Protein AF-0000000076227147 (afdb_homodimer)

InterPro domains:
  IPR003280 Two pore domain potassium channel [PR01333] (109-137)
  IPR003280 Two pore domain potassium channel [PR01333] (241-250)
  IPR003280 Two pore domain potassium channel [PTHR11003] (20-312)
  IPR013099 Potassium channel domain [PF07885] (95-152)
  IPR013099 Potassium channel domain [PF07885] (210-293)

Nearest PDB structures (foldseek):
  4xdj-assembly2_D  TM=6.456E-01  e=3.978E-08  Homo sapiens
  4xdl-assembly1_B  TM=6.310E-01  e=6.021E-08  Homo sapiens
  8t4i-assembly1_B  TM=2.147E-01  e=6.007E+00  Homo sapiens
  4xdj-assembly2_D  TM=6.655E-01  e=1.701E-08  Homo sapiens
  4xdj-assembly1_A  TM=6.614E-01  e=1.624E-08  Homo sapiens

pLDDT: mean 71.0, std 18.57, range [31.2, 97.81]

Sequence (682 aa):
MKKKEKCCNAFDFCRIPIIISIYVIFLVIGAIIITRIEAEGDKRLRNQKRQQLLNVYKKYNISLNDQRIREFLRAAYGALEVDAMKLNKMTQELESRWDFTSSLFFTATLVTTIGYGDRYPMTGGGRSFCIIYALIGIPFTGYLVTILCTLFANLIKRTESAIKKIRKIKRIENKNSFKRVDEEDEIKTRTEVYQMVRAIQVGIATSIFLIFIWLLPSLIIMISNDWNFETAIYFCFITISTIGLGDVTPSMTIDPLQLEDEKNKLGSSVKQISIICYIIISLTSITVIISLATSIWKTKKLKKKWRKEAKSFREIQGHENDAFSNVTQVTVVENARSVDGMKKKEKCCNAFDFCRIPIIISIYVIFLVIGAIIITRIEAEGDKRLRNQKRQQLLNVYKKYNISLNDQRIREFLRAAYGALEVDAMKLNKMTQELESRWDFTSSLFFTATLVTTIGYGDRYPMTGGGRSFCIIYALIGIPFTGYLVTILCTLFANLIKRTESAIKKIRKIKRIENKNSFKRVDEEDEIKTRTEVYQMVRAIQVGIATSIFLIFIWLLPSLIIMISNDWNFETAIYFCFITISTIGLGDVTPSMTIDPLQLEDEKNKLGSSVKQISIICYIIISLTSITVIISLATSIWKTKKLKKKWRKEAKSFREIQGHENDAFSNVTQVTVVENARSVDG

Secondary structure (DSSP, 8-state):
--HHHHHHHHHHHHHHHHHHHHHHHHHHHHHHHHHHHHHHHHHHHHHHHHHHHHHHHHHTT--TT-HHHHHHHHHHHHHTT--HHHHHHHHS-S--S--HHHHHHHHHHHHTT----SS---SHHHHHHHHHHHHHHHHHHHHHHHHHHHHHHHHHHHHHHHHHHHHHHHHHHHTTS-----HHHHHHHHHHHHHHHHHHHHHHHHHHIIIIIIIHHHHHHHHHHT--HHHHHHHHHHHHTT----SS-GGGGS-TTS---HHHHHHHHHHHHHHHHHHHHHHHHHHHHHHHHHHHHHHHHHHHHHHHHHHHHHHHHHHHHHHHHHHHHHHHHHHHHHHH-/--HHHHHHHHHHHHHHHHHHHHHHHHHHHHHHHHHHHHHHHHHHHHHHHHHHHHHHHHHTT--TT-HHHHHHHHHHHHHTT--HHHHHHHHS-S--S--HHHHHHHHHHHHTT----SS---SHHHHHHHHHHHHHHHHHHHHHHHHHHHHHHHHHHHHHHHHHHHHHHHHHHHTTS-----HHHHHHHHHHHHHHHHHHHHHHHHHHIIIIIIIHHHHHHHHHHT--HHHHHHHHHHHHTT----SS-GGGGS-TTS---HHHHHHHHHHHHHHHHHHHHHHHHHHHHHHHHHHHHHHHHHHHHHHHHHHHHHHHHHHHHHHHHHHHHHHHHHHHHHHH-

Foldseek 3Di:
DPPVVVVVVVVLVVCLVVLVVVLLVLLLVQLVVLLVVCVVVLVVVLVVVVVVVVVVCVVVVPPPPDPVVVVVVLVVCVVVPVPVLVVLCVPPDSPRCRDSLNSSLVLLLLLLLQCLVSDDGDDPVSVVSSVVSNVPSVVSLVVSLVSVLVVVVVVLVVLLVVLVVVVVVVVVVVPVPPDPCPPVNVVVVVLVSVLVSLVVSLVVLVVCCCVVLQQVQLVVLCVLLVHDSVVSSVVSVCLLVSVNNNSDDLLRSPPSPPPCDPVNVVSSSVVSVVVSVSSSVSNSSVVSSVVSVVVSVVSVVVVVVVVVVVVVVVVVVVVVVVVVVVVVVVVVVVVVVVVVD/DPPVVVVVVVVLVVCLVVLVVVLLVLLLVQLVVLLVVCVVVLVVVLVVVVVVVVVVCVVVVPPPPDPVVVVVCLVVCVVVPVPVLVVLCVPPDSPRCRDSLNSSLVLLLLLLLFCLPSDDGDDPVSVVSSVVSNVPSVVSLVVSLVSVLVVVVVVLVVVLVVQVVVVVVVVVVVPVPPDPCPPVNVVVVVLVSVLVSLVVSLVVLVVCCCVVLQQVQLVVLCVLLVHDSVVSSVVSVCLLVSVNNNSDDLLRSPPSPPPCDPVNVVSSSVVSVVVSVSSSVSNSSVVSSVVSVVVSVVSVVVVVVVVVVVVVVVVVVVVVVVVVVVVVVVVVVVVVVVVVD

Organism: NCBI:txid252671

Solvent-accessible surface area (backbone atoms only — not comparable to full-atom values): 35329 Å² total; per-residue (Å²): 125,72,64,68,64,49,51,64,54,50,57,53,55,63,47,45,62,53,52,52,51,52,49,51,49,52,36,49,51,48,13,54,51,51,29,60,59,39,45,59,50,48,51,49,50,41,49,49,23,49,49,41,37,50,46,47,26,56,73,65,66,44,65,79,87,39,67,59,53,58,49,43,50,48,43,38,38,53,19,54,59,45,51,56,53,62,44,28,58,50,66,38,67,77,57,76,85,54,41,67,64,54,24,35,48,46,40,51,29,47,27,64,20,26,9,38,43,84,72,72,66,88,39,72,67,33,42,52,47,51,52,56,50,34,67,52,34,32,58,48,45,52,50,50,36,55,56,54,32,53,64,50,47,56,58,50,52,53,50,49,54,52,52,49,50,54,47,50,51,49,42,58,67,59,48,76,64,82,74,84,73,50,70,67,58,50,52,52,47,50,50,50,49,50,45,49,52,46,49,48,49,40,49,51,50,49,50,48,41,47,44,66,59,42,47,48,51,18,53,51,47,14,66,75,61,72,46,54,66,68,56,20,46,44,42,43,49,33,53,60,64,22,18,16,37,38,82,72,47,84,82,47,66,56,52,61,80,52,74,68,47,73,70,49,48,54,53,49,43,50,50,49,53,50,48,53,53,48,49,55,51,39,50,26,52,53,51,44,48,51,52,47,50,50,51,52,53,49,51,52,50,49,47,53,50,48,51,52,50,49,49,50,46,48,51,48,48,49,48,46,50,50,48,47,53,49,47,52,48,49,50,51,52,50,53,52,54,59,69,75,100,125,72,63,68,63,47,51,64,54,51,56,52,56,64,45,45,62,52,53,51,51,52,49,52,48,53,36,50,51,46,13,52,50,50,29,60,59,39,45,60,50,49,51,50,49,41,50,48,23,50,49,40,37,50,46,47,26,57,71,64,66,43,65,81,86,38,68,59,53,56,48,42,50,49,44,40,38,53,20,54,60,44,50,56,53,62,45,30,57,51,67,38,70,76,56,77,84,53,42,67,62,53,22,32,47,49,40,51,29,46,26,62,19,25,9,37,43,84,72,73,67,86,39,71,67,32,41,53,46,50,53,56,50,34,67,52,33,33,58,48,46,52,50,52,36,55,56,52,30,54,63,51,46,57,57,51,50,53,50,47,53,52,52,49,50,53,46,49,50,49,43,59,66,58,49,75,62,82,74,83,74,50,69,66,58,48,52,53,49,50,50,49,50,50,45,50,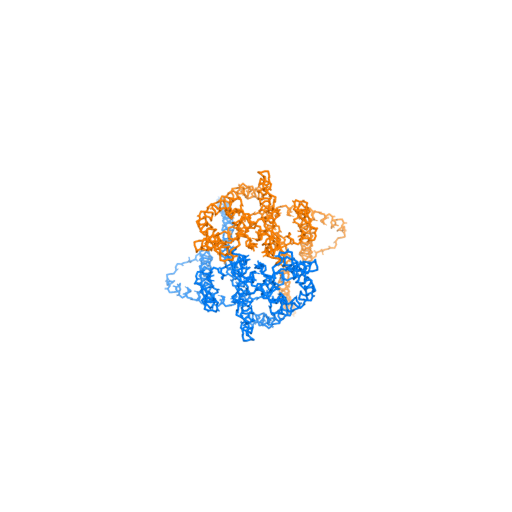52,46,50,49,48,42,51,50,52,49,49,48,41,48,45,64,60,41,48,48,49,18,53,52,48,13,65,75,61,70,45,52,66,68,56,20,45,43,43,44,49,34,53,60,64,22,18,16,38,37,84,74,48,83,81,47,64,56,52,60,80,51,72,69,47,74,69,50,48,54,51,49,44,50,50,47,52,50,50,53,53,49,50,55,52,37,49,27,51,53,52,41,49,52,54,46,50,50,50,51,52,50,52,52,50,49,47,52,50,46,52,50,50,47,49,51,46,48,51,49,48,49,50,46,49,50,48,46,52,48,46,50,50,47,50,50,52,50,52,55,53,58,69,72,99

Structure (mmCIF, N/CA/C/O backbone):
data_AF-0000000076227147-model_v1
#
loop_
_entity.id
_entity.type
_entity.pdbx_description
1 polymer 'Potassium channel domain-containing protein'
#
loop_
_atom_site.group_PDB
_atom_site.id
_atom_site.type_symbol
_atom_site.label_atom_id
_atom_site.label_alt_id
_atom_site.label_comp_id
_atom_site.label_asym_id
_atom_site.label_entity_id
_atom_site.label_seq_id
_atom_site.pdbx_PDB_ins_code
_atom_site.Cartn_x
_atom_site.Cartn_y
_atom_site.Cartn_z
_atom_site.occupancy
_atom_site.B_iso_or_equiv
_atom_site.auth_seq_id
_atom_site.auth_comp_id
_atom_site.auth_asym_id
_atom_site.auth_atom_id
_atom_site.pdbx_PDB_model_num
ATOM 1 N N . MET A 1 1 ? -20.422 30.859 24.484 1 31.2 1 MET A N 1
ATOM 2 C CA . MET A 1 1 ? -19.234 30.375 23.797 1 31.2 1 MET A CA 1
ATOM 3 C C . MET A 1 1 ? -19.281 28.859 23.625 1 31.2 1 MET A C 1
ATOM 5 O O . MET A 1 1 ? -18.469 28.297 22.891 1 31.2 1 MET A O 1
ATOM 9 N N . LYS A 1 2 ? -19.906 28.328 24.5 1 44.41 2 LYS A N 1
ATOM 10 C CA . LYS A 1 2 ? -20 26.875 24.531 1 44.41 2 LYS A CA 1
ATOM 11 C C . LYS A 1 2 ? -20.938 26.359 23.453 1 44.41 2 LYS A C 1
ATOM 13 O O . LYS A 1 2 ? -20.844 25.203 23.031 1 44.41 2 LYS A O 1
ATOM 18 N N . LYS A 1 3 ? -21.828 27.047 23.031 1 44.31 3 LYS A N 1
ATOM 19 C CA . LYS A 1 3 ? -22.891 26.531 22.188 1 44.31 3 LYS A CA 1
ATOM 20 C C . LYS A 1 3 ? -22.406 26.344 20.75 1 44.31 3 LYS A C 1
ATOM 22 O O . LYS A 1 3 ? -22.828 25.422 20.047 1 44.31 3 LYS A O 1
ATOM 27 N N . LYS A 1 4 ? -21.656 27.219 20.219 1 44.84 4 LYS A N 1
ATOM 28 C CA . LYS A 1 4 ? -21.266 27.219 18.812 1 44.84 4 LYS A CA 1
ATOM 29 C C . LYS A 1 4 ? -20.25 26.109 18.531 1 44.84 4 LYS A C 1
ATOM 31 O O . LYS A 1 4 ? -20.172 25.609 17.406 1 44.84 4 LYS A O 1
ATOM 36 N N . GLU A 1 5 ? -19.531 25.641 19.422 1 44.47 5 GLU A N 1
ATOM 37 C CA . GLU A 1 5 ? -18.641 24.5 19.203 1 44.47 5 GLU A CA 1
ATOM 38 C C . GLU A 1 5 ? -19.422 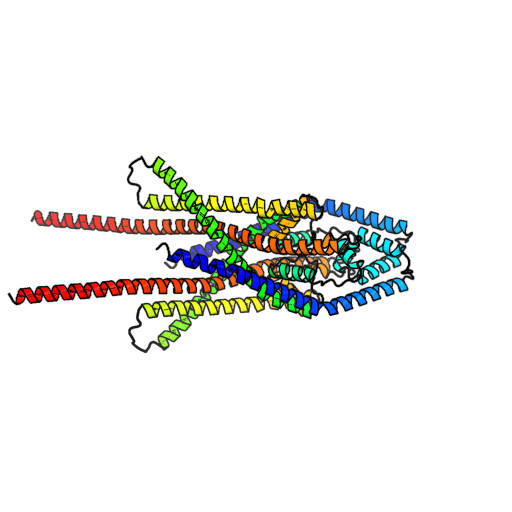23.203 19.062 1 44.47 5 GLU A C 1
ATOM 40 O O . GLU A 1 5 ? -18.953 22.25 18.438 1 44.47 5 GLU A O 1
ATOM 45 N N . LYS A 1 6 ? -20.578 23.25 19.656 1 47.41 6 LYS A N 1
ATOM 46 C CA . LYS A 1 6 ? -21.453 22.078 19.594 1 47.41 6 LYS A CA 1
ATOM 47 C C . LYS A 1 6 ? -21.953 21.844 18.172 1 47.41 6 LYS A C 1
ATOM 49 O O . LYS A 1 6 ? -22.109 20.688 17.75 1 47.41 6 LYS A O 1
ATOM 54 N N . CYS A 1 7 ? -22.359 22.797 17.5 1 43.88 7 CYS A N 1
ATOM 55 C CA . CYS A 1 7 ? -23.016 22.719 16.203 1 43.88 7 CYS A CA 1
ATOM 56 C C . CYS A 1 7 ? -22.078 22.141 15.148 1 43.88 7 CYS A C 1
ATOM 58 O O . CYS A 1 7 ? -22.5 21.406 14.266 1 43.88 7 CYS A O 1
ATOM 60 N N . CYS A 1 8 ? -20.891 22.641 15.062 1 45.41 8 CYS A N 1
ATOM 61 C CA . CYS A 1 8 ? -19.953 22.125 14.07 1 45.41 8 CYS A CA 1
ATOM 62 C C . CYS A 1 8 ? -19.719 20.625 14.266 1 45.41 8 CYS A C 1
ATOM 64 O O . CYS A 1 8 ? -19.484 19.906 13.297 1 45.41 8 CYS A O 1
ATOM 66 N N . ASN A 1 9 ? -19.859 20.125 15.547 1 50.28 9 ASN A N 1
ATOM 67 C CA . ASN A 1 9 ? -19.656 18.719 15.867 1 50.28 9 ASN A CA 1
ATOM 68 C C . ASN A 1 9 ? -20.797 17.844 15.367 1 50.28 9 ASN A C 1
ATOM 70 O O . ASN A 1 9 ? -20.562 16.75 14.859 1 50.28 9 ASN A O 1
ATOM 74 N N . ALA A 1 10 ? -22 18.469 15.625 1 49.53 10 ALA A N 1
ATOM 75 C CA . ALA A 1 10 ? -23.188 17.719 15.266 1 49.53 10 ALA A CA 1
ATOM 76 C C . ALA A 1 10 ? -23.312 17.562 13.75 1 49.53 10 ALA A C 1
ATOM 78 O O . ALA A 1 10 ? -23.719 16.516 13.25 1 49.53 10 ALA A O 1
ATOM 79 N N . PHE A 1 11 ? -23.156 18.641 13.055 1 50.84 11 PHE A N 1
ATOM 80 C CA . PHE A 1 11 ? -23.281 18.656 11.602 1 50.84 11 PHE A CA 1
ATOM 81 C C . PHE A 1 11 ? -22.297 17.703 10.953 1 50.84 11 PHE A C 1
ATOM 83 O O . PHE A 1 11 ? -22.609 17.047 9.969 1 50.84 11 PHE A O 1
ATOM 90 N N . ASP A 1 12 ? -21.188 17.562 11.578 1 59.88 12 ASP A N 1
ATOM 91 C CA . ASP A 1 12 ? -20.172 16.688 11.016 1 59.88 12 ASP A CA 1
ATOM 92 C C . ASP A 1 12 ? -20.531 15.211 11.227 1 59.88 12 ASP A C 1
ATOM 94 O O . ASP A 1 12 ? -20.312 14.383 10.344 1 59.88 12 ASP A O 1
ATOM 98 N N . PHE A 1 13 ? -21.438 15.094 12.258 1 65.62 13 PHE A N 1
ATOM 99 C CA . PHE A 1 13 ? -21.812 13.719 12.562 1 65.62 13 PHE A CA 1
ATOM 100 C C . PHE A 1 13 ? -22.906 13.234 11.617 1 65.62 13 PHE A C 1
ATOM 102 O O . PHE A 1 13 ? -22.984 12.039 11.312 1 65.62 13 PHE A O 1
ATOM 109 N N . CYS A 1 14 ? -23.734 14.195 11.18 1 68.94 14 CYS A N 1
ATOM 110 C CA . CYS A 1 14 ? -24.797 13.805 10.258 1 68.94 14 CYS A CA 1
ATOM 111 C C . CYS A 1 14 ? -24.25 13.586 8.852 1 68.94 14 CYS A C 1
ATOM 113 O O . CYS A 1 14 ? -24.828 12.836 8.062 1 68.94 14 CYS A O 1
ATOM 115 N N . ARG A 1 15 ? -23.203 14.133 8.602 1 81.69 15 ARG A N 1
ATOM 116 C CA . ARG A 1 15 ? -22.625 14.039 7.262 1 81.69 15 ARG A CA 1
ATOM 117 C C . ARG A 1 15 ? -21.812 12.75 7.105 1 81.69 15 ARG A C 1
ATOM 119 O O . ARG A 1 15 ? -21.625 12.266 5.988 1 81.69 15 ARG A O 1
ATOM 126 N N . ILE A 1 16 ? -21.531 12.117 8.219 1 85.94 16 ILE A N 1
ATOM 127 C CA . ILE A 1 16 ? -20.625 10.977 8.18 1 85.94 16 ILE A CA 1
ATOM 128 C C . ILE A 1 16 ? -21.328 9.773 7.559 1 85.94 16 ILE A C 1
ATOM 130 O O . ILE A 1 16 ? -20.812 9.156 6.629 1 85.94 16 ILE A O 1
ATOM 134 N N . PRO A 1 17 ? -22.594 9.555 7.973 1 88 17 PRO A N 1
ATOM 135 C CA . PRO A 1 17 ? -23.266 8.414 7.344 1 88 17 PRO A CA 1
ATOM 136 C C . PRO A 1 17 ? -23.516 8.625 5.855 1 88 17 PRO A C 1
ATOM 138 O O . PRO A 1 17 ? -23.516 7.664 5.082 1 88 17 PRO A O 1
ATOM 141 N N . ILE A 1 18 ? -23.672 9.82 5.492 1 91.44 18 ILE A N 1
ATOM 142 C CA . ILE A 1 18 ? -23.906 10.133 4.086 1 91.44 18 ILE A CA 1
ATOM 143 C C . ILE A 1 18 ? -22.641 9.859 3.279 1 91.44 18 ILE A C 1
ATOM 145 O O . ILE A 1 18 ? -22.688 9.242 2.215 1 91.44 18 ILE A O 1
ATOM 149 N N . ILE A 1 19 ? -21.547 10.273 3.779 1 92.19 19 ILE A N 1
ATOM 150 C CA . ILE A 1 19 ? -20.281 10.086 3.078 1 92.19 19 ILE A CA 1
ATOM 151 C C . ILE A 1 19 ? -19.938 8.602 3.01 1 92.19 19 ILE A C 1
ATOM 153 O O . ILE A 1 19 ? -19.438 8.117 1.994 1 92.19 19 ILE A O 1
ATOM 157 N N . ILE A 1 20 ? -20.25 7.934 4.07 1 92.69 20 ILE A N 1
ATOM 158 C CA . ILE A 1 20 ? -20.016 6.492 4.098 1 92.69 20 ILE A CA 1
ATOM 159 C C . ILE A 1 20 ? -20.891 5.809 3.051 1 92.69 20 ILE A C 1
ATOM 161 O O . ILE A 1 20 ? -20.422 4.922 2.33 1 92.69 20 ILE A O 1
ATOM 165 N N . SER A 1 21 ? -22.172 6.277 2.936 1 94.19 21 SER A N 1
ATOM 166 C CA . SER A 1 21 ? -23.078 5.703 1.956 1 94.19 21 SER A CA 1
ATOM 167 C C . SER A 1 21 ? -22.609 5.973 0.532 1 94.19 21 SER A C 1
ATOM 169 O O . SER A 1 21 ? -22.672 5.09 -0.327 1 94.19 21 SER A O 1
ATOM 171 N N . ILE A 1 22 ? -22.125 7.141 0.272 1 96 22 ILE A N 1
ATOM 172 C CA . ILE A 1 22 ? -21.609 7.496 -1.046 1 96 22 ILE A CA 1
ATOM 173 C C . ILE A 1 22 ? -20.375 6.656 -1.364 1 96 22 ILE A C 1
ATOM 175 O O . ILE A 1 22 ? -20.188 6.227 -2.506 1 96 22 ILE A O 1
ATOM 179 N N . TYR A 1 23 ? -19.625 6.43 -0.373 1 95.94 23 TYR A N 1
ATOM 180 C CA . TYR A 1 23 ? -18.422 5.625 -0.543 1 95.94 23 TYR A CA 1
ATOM 181 C C . TYR A 1 23 ? -18.766 4.18 -0.883 1 95.94 23 TYR A C 1
ATOM 183 O O . TYR A 1 23 ? -18.156 3.574 -1.762 1 95.94 23 TYR A O 1
ATOM 191 N N . VAL A 1 24 ? -19.781 3.658 -0.18 1 95.69 24 VAL A N 1
ATOM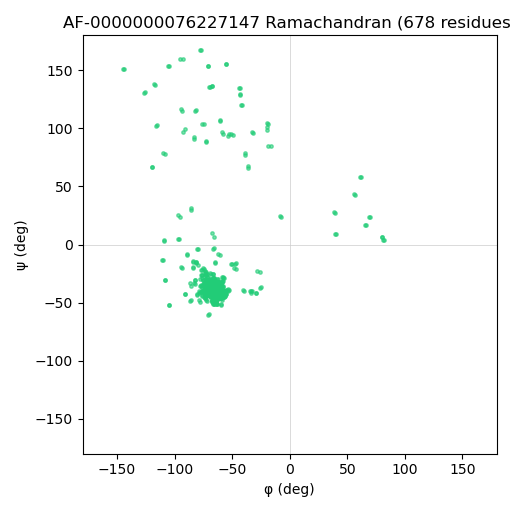 192 C CA . VAL A 1 24 ? -20.219 2.293 -0.436 1 95.69 24 VAL A CA 1
ATOM 193 C C . VAL A 1 24 ? -20.781 2.188 -1.85 1 95.69 24 VAL A C 1
ATOM 195 O O . VAL A 1 24 ? -20.5 1.226 -2.568 1 95.69 24 VAL A O 1
ATOM 198 N N . ILE A 1 25 ? -21.469 3.18 -2.277 1 97 25 ILE A N 1
ATOM 199 C CA . ILE A 1 25 ? -22.031 3.211 -3.629 1 97 25 ILE A CA 1
ATOM 200 C C . ILE A 1 25 ? -20.891 3.268 -4.648 1 97 25 ILE A C 1
ATOM 202 O O . ILE A 1 25 ? -20.938 2.594 -5.68 1 97 25 ILE A O 1
ATOM 206 N N . PHE A 1 26 ? -19.938 4.062 -4.344 1 97.81 26 PHE A N 1
ATOM 207 C CA . PHE A 1 26 ? -18.766 4.172 -5.207 1 97.81 26 PHE A CA 1
ATOM 208 C C . PHE A 1 26 ? -18.094 2.814 -5.375 1 97.81 26 PHE A C 1
ATOM 210 O O . PHE A 1 26 ? -17.719 2.434 -6.488 1 97.81 26 PHE A O 1
ATOM 217 N N . LEU A 1 27 ? -17.938 2.062 -4.293 1 97.44 27 LEU A N 1
ATOM 218 C CA . LEU A 1 27 ? -17.328 0.743 -4.344 1 97.44 27 LEU A CA 1
ATOM 219 C C . LEU A 1 27 ? -18.172 -0.23 -5.152 1 97.44 27 LEU A C 1
ATOM 221 O O . LEU A 1 27 ? -17.656 -1.027 -5.93 1 97.44 27 LEU A O 1
ATOM 225 N N . VAL A 1 28 ? -19.516 -0.146 -4.969 1 96.69 28 VAL A N 1
ATOM 226 C CA . VAL A 1 28 ? -20.438 -1.042 -5.66 1 96.69 28 VAL A CA 1
ATOM 227 C C . VAL A 1 28 ? -20.406 -0.764 -7.16 1 96.69 28 VAL A C 1
ATOM 229 O O . VAL A 1 28 ? -20.375 -1.694 -7.969 1 96.69 28 VAL A O 1
ATOM 232 N N . ILE A 1 29 ? -20.344 0.493 -7.523 1 97.44 29 ILE A N 1
ATOM 233 C CA . ILE A 1 29 ? -20.281 0.862 -8.93 1 97.44 29 ILE A CA 1
ATOM 234 C C . ILE A 1 29 ? -19 0.303 -9.547 1 97.44 29 ILE A C 1
ATOM 236 O O . ILE A 1 29 ? -19.016 -0.236 -10.656 1 97.44 29 ILE A O 1
ATOM 240 N N . GLY A 1 30 ? -17.891 0.462 -8.859 1 97.38 30 GLY A N 1
ATOM 241 C CA . GLY A 1 30 ? -16.641 -0.097 -9.344 1 97.38 30 GLY A CA 1
ATOM 242 C C . GLY A 1 30 ? -16.703 -1.603 -9.531 1 97.38 30 GLY A C 1
ATOM 243 O O . GLY A 1 30 ? -16.172 -2.131 -10.516 1 97.38 30 GLY A O 1
ATOM 244 N N . ALA A 1 31 ? -17.328 -2.24 -8.547 1 95.81 31 ALA A N 1
ATOM 245 C CA . ALA A 1 31 ? -17.453 -3.695 -8.602 1 95.81 31 ALA A CA 1
ATOM 246 C C . ALA A 1 31 ? -18.266 -4.133 -9.812 1 95.81 31 ALA A C 1
ATOM 248 O O . ALA A 1 31 ? -17.891 -5.086 -10.508 1 95.81 31 ALA A O 1
ATOM 249 N N . ILE A 1 32 ? -19.328 -3.426 -10.117 1 95.44 32 ILE A N 1
ATOM 250 C CA . ILE A 1 32 ? -20.203 -3.754 -11.242 1 95.44 32 ILE A CA 1
ATOM 251 C C . ILE A 1 32 ? -19.453 -3.51 -12.555 1 95.44 32 ILE A C 1
ATOM 253 O O . ILE A 1 32 ? -19.516 -4.34 -13.469 1 95.44 32 ILE A O 1
ATOM 257 N N . ILE A 1 33 ? -18.766 -2.445 -12.641 1 95.62 33 ILE A N 1
ATOM 258 C CA . ILE A 1 33 ? -18.078 -2.074 -13.867 1 95.62 33 ILE A CA 1
ATOM 259 C C . ILE A 1 33 ? -16.969 -3.088 -14.172 1 95.62 33 ILE A C 1
ATOM 261 O O . ILE A 1 33 ? -16.859 -3.572 -15.297 1 95.62 33 ILE A O 1
ATOM 265 N N . ILE A 1 34 ? -16.156 -3.461 -13.156 1 94.19 34 ILE A N 1
ATOM 266 C CA . ILE A 1 34 ? -15.039 -4.355 -13.406 1 94.19 34 ILE A CA 1
ATOM 267 C C . ILE A 1 34 ? -15.555 -5.754 -13.742 1 94.19 34 ILE A C 1
ATOM 269 O O . ILE A 1 34 ? -14.953 -6.465 -14.555 1 94.19 34 ILE A O 1
ATOM 273 N N . THR A 1 35 ? -16.641 -6.113 -13.086 1 91.38 35 THR A N 1
ATOM 274 C CA . THR A 1 35 ? -17.234 -7.406 -13.398 1 91.38 35 THR A CA 1
ATOM 275 C C . THR A 1 35 ? -17.672 -7.457 -14.859 1 91.38 35 THR A C 1
ATOM 277 O O . THR A 1 35 ? -17.453 -8.461 -15.547 1 91.38 35 THR A O 1
ATOM 280 N N . ARG A 1 36 ? -18.219 -6.406 -15.359 1 90.44 36 ARG A N 1
ATOM 281 C CA . ARG A 1 36 ? -18.703 -6.363 -16.734 1 90.44 36 ARG A CA 1
ATOM 282 C C . ARG A 1 36 ? -17.547 -6.305 -17.719 1 90.44 36 ARG A C 1
ATOM 284 O O . ARG A 1 36 ? -17.578 -6.98 -18.75 1 90.44 36 ARG A O 1
ATOM 291 N N . ILE A 1 37 ? -16.562 -5.559 -17.469 1 90.88 37 ILE A N 1
ATOM 292 C CA . ILE A 1 37 ? -15.43 -5.383 -18.375 1 90.88 37 ILE A CA 1
ATOM 293 C C . ILE A 1 37 ? -14.641 -6.688 -18.484 1 90.88 37 ILE A C 1
ATOM 295 O O . ILE A 1 37 ? -14.203 -7.07 -19.562 1 90.88 37 ILE A O 1
ATOM 299 N N . GLU A 1 38 ? -14.43 -7.348 -17.297 1 88.62 38 GLU A N 1
ATOM 300 C CA . GLU A 1 38 ? -13.57 -8.531 -17.266 1 88.62 38 GLU A CA 1
ATOM 301 C C . GLU A 1 38 ? -14.375 -9.797 -17.531 1 88.62 38 GLU A C 1
ATOM 303 O O . GLU A 1 38 ? -13.805 -10.883 -17.672 1 88.62 38 GLU A O 1
ATOM 308 N N . ALA A 1 39 ? -15.633 -9.719 -17.562 1 81.56 39 ALA A N 1
ATOM 309 C CA . ALA A 1 39 ? -16.484 -10.898 -17.766 1 81.56 39 ALA A CA 1
ATOM 310 C C . ALA A 1 39 ? -16.156 -11.586 -19.078 1 81.56 39 ALA A C 1
ATOM 312 O O . ALA A 1 39 ? -15.969 -12.805 -19.125 1 81.56 39 ALA A O 1
ATOM 313 N N . GLU A 1 40 ? -16.078 -10.727 -20.078 1 77.56 40 GLU A N 1
ATOM 314 C CA . GLU A 1 40 ? -15.82 -11.312 -21.391 1 77.56 40 GLU A CA 1
ATOM 315 C C . GLU A 1 40 ? -14.391 -11.828 -21.5 1 77.56 40 GLU A C 1
ATOM 317 O O . GLU A 1 40 ? -14.141 -12.891 -22.078 1 77.56 40 GLU A O 1
ATOM 322 N N . GLY A 1 41 ? -13.445 -11.031 -21 1 72.88 41 GLY A N 1
ATOM 323 C CA . GLY A 1 41 ? -12.062 -11.461 -21 1 72.88 41 GLY A CA 1
ATOM 324 C C . GLY A 1 41 ? -11.836 -12.75 -20.219 1 72.88 41 GLY A C 1
ATOM 325 O O . GLY A 1 41 ? -11.102 -13.633 -20.672 1 72.88 41 GLY A O 1
ATOM 326 N N . ASP A 1 42 ? -12.523 -12.773 -19.172 1 74.38 42 ASP A N 1
ATOM 327 C CA . ASP A 1 42 ? -12.414 -13.945 -18.312 1 74.38 42 ASP A CA 1
ATOM 328 C C . ASP A 1 42 ? -12.977 -15.188 -19 1 74.38 42 ASP A C 1
ATOM 330 O O . ASP A 1 42 ? -12.398 -16.266 -18.922 1 74.38 42 ASP A O 1
ATOM 334 N N . LYS A 1 43 ? -14.078 -15.016 -19.625 1 73 43 LYS A N 1
ATOM 335 C CA . LYS A 1 43 ? -14.695 -16.125 -20.359 1 73 43 LYS A CA 1
ATOM 336 C C . LYS A 1 43 ? -13.789 -16.625 -21.484 1 73 43 LYS A C 1
ATOM 338 O O . LYS A 1 43 ? -13.617 -17.828 -21.672 1 73 43 LYS A O 1
ATOM 343 N N . ARG A 1 44 ? -13.234 -15.68 -22.188 1 73.19 44 ARG A N 1
ATOM 344 C CA . ARG A 1 44 ? -12.344 -16.031 -23.297 1 73.19 44 ARG A CA 1
ATOM 345 C C . ARG A 1 44 ? -11.109 -16.781 -22.781 1 73.19 44 ARG A C 1
ATOM 347 O O . ARG A 1 44 ? -10.703 -17.781 -23.375 1 73.19 44 ARG A O 1
ATOM 354 N N . LEU A 1 45 ? -10.594 -16.188 -21.766 1 66.94 45 LEU A N 1
ATOM 355 C CA . LEU A 1 45 ? -9.406 -16.812 -21.203 1 66.94 45 LEU A CA 1
ATOM 356 C C . LEU A 1 45 ? -9.719 -18.219 -20.719 1 66.94 45 LEU A C 1
ATOM 358 O O . LEU A 1 45 ? -8.914 -19.141 -20.922 1 66.94 45 LEU A O 1
ATOM 362 N N . ARG A 1 46 ? -10.836 -18.328 -20.141 1 65 46 ARG A N 1
ATOM 363 C CA . ARG A 1 46 ? -11.234 -19.641 -19.641 1 65 46 ARG A CA 1
ATOM 364 C C . ARG A 1 46 ? -11.406 -20.641 -20.797 1 65 46 ARG A C 1
ATOM 366 O O . ARG A 1 46 ? -10.977 -21.781 -20.703 1 65 46 ARG A O 1
ATOM 373 N N . ASN A 1 47 ? -12.008 -20.141 -21.781 1 68.69 47 ASN A N 1
ATOM 374 C CA . ASN A 1 47 ? -12.219 -21 -22.953 1 68.69 47 ASN A CA 1
ATOM 375 C C . ASN A 1 47 ? -10.898 -21.375 -23.625 1 68.69 47 ASN A C 1
ATOM 377 O O . ASN A 1 47 ? -10.711 -22.516 -24.047 1 68.69 47 ASN A O 1
ATOM 381 N N . GLN A 1 48 ? -10.062 -20.375 -23.688 1 68.94 48 GLN A N 1
ATOM 382 C CA . GLN A 1 48 ? -8.75 -20.641 -24.266 1 68.94 48 GLN A CA 1
ATOM 383 C C . GLN A 1 48 ? -7.973 -21.656 -23.438 1 68.94 48 GLN A C 1
ATOM 385 O O . GLN A 1 48 ? -7.34 -22.562 -24 1 68.94 48 GLN A O 1
ATOM 390 N N . LYS A 1 49 ? -8.016 -21.422 -22.203 1 61.09 49 LYS A N 1
ATOM 391 C CA . LYS A 1 49 ? -7.324 -22.359 -21.328 1 61.09 49 LYS A CA 1
ATOM 392 C C . LYS A 1 49 ? -7.906 -23.766 -21.438 1 61.09 49 LYS A C 1
ATOM 394 O O . LYS A 1 49 ? -7.164 -24.75 -21.453 1 61.09 49 LYS A O 1
ATOM 399 N N . ARG A 1 50 ? -9.188 -23.781 -21.484 1 62.06 50 ARG A N 1
ATOM 400 C CA . ARG A 1 50 ? -9.859 -25.062 -21.656 1 62.06 50 ARG A CA 1
ATOM 401 C C . ARG A 1 50 ? -9.43 -25.734 -22.953 1 62.06 50 ARG A C 1
ATOM 403 O O . ARG A 1 50 ? -9.156 -26.938 -22.969 1 62.06 50 ARG A O 1
ATOM 410 N N . GLN A 1 51 ? -9.438 -24.938 -23.922 1 69.31 51 GLN A N 1
ATOM 411 C CA . GLN A 1 51 ? -9.047 -25.484 -25.219 1 69.31 51 GLN A CA 1
ATOM 412 C C . GLN A 1 51 ? -7.59 -25.953 -25.203 1 69.31 51 GLN A C 1
ATOM 414 O O . GLN A 1 51 ? -7.262 -27 -25.766 1 69.31 51 GLN A O 1
ATOM 419 N N . GLN A 1 52 ? -6.727 -25.109 -24.625 1 67.25 52 GLN A N 1
ATOM 420 C CA . GLN A 1 52 ? -5.32 -25.484 -24.531 1 67.25 52 GLN A CA 1
ATOM 421 C C . GLN A 1 52 ? -5.156 -26.781 -23.734 1 67.25 52 GLN A C 1
ATOM 423 O O . GLN A 1 52 ? -4.352 -27.641 -24.094 1 67.25 52 GLN A O 1
ATOM 428 N N . LEU A 1 53 ? -5.895 -26.812 -22.703 1 61.5 53 LEU A N 1
ATOM 429 C CA . LEU A 1 53 ? -5.84 -28.016 -21.891 1 61.5 53 LEU A CA 1
ATOM 430 C C . LEU A 1 53 ? -6.301 -29.234 -22.688 1 61.5 53 LEU A C 1
ATOM 432 O O . LEU A 1 53 ? -5.695 -30.312 -22.594 1 61.5 53 LEU A O 1
ATOM 436 N N . LEU A 1 54 ? -7.316 -29.078 -23.422 1 62.97 54 LEU A N 1
ATOM 437 C CA . LEU A 1 54 ? -7.836 -30.156 -24.266 1 62.97 54 LEU A CA 1
ATOM 438 C C . LEU A 1 54 ? -6.82 -30.562 -25.312 1 62.97 54 LEU A C 1
ATOM 440 O O . LEU A 1 54 ? -6.676 -31.75 -25.625 1 62.97 54 LEU A O 1
ATOM 444 N N . ASN A 1 55 ? -6.184 -29.531 -25.812 1 67.88 55 ASN A N 1
ATOM 445 C CA . ASN A 1 55 ? -5.152 -29.828 -26.797 1 67.88 55 ASN A CA 1
ATOM 446 C C . ASN A 1 55 ? -3.998 -30.625 -26.188 1 67.88 55 ASN A C 1
ATOM 448 O O . ASN A 1 55 ? -3.447 -31.516 -26.828 1 67.88 55 ASN A O 1
ATOM 452 N N . VAL A 1 56 ? -3.605 -30.156 -25.062 1 62.53 56 VAL A N 1
ATOM 453 C CA . VAL A 1 56 ? -2.553 -30.875 -24.359 1 62.53 56 VAL A CA 1
ATOM 454 C C . VAL A 1 56 ? -3.004 -32.312 -24.094 1 62.53 56 VAL A C 1
ATOM 456 O O . VAL A 1 56 ? -2.229 -33.25 -24.266 1 62.53 56 VAL A O 1
ATOM 459 N N . TYR A 1 57 ? -4.207 -32.438 -23.781 1 60.41 57 TYR A N 1
ATOM 460 C CA . TYR A 1 57 ? -4.77 -33.781 -23.531 1 60.41 57 TYR A CA 1
ATOM 461 C C . TYR A 1 57 ? -4.766 -34.625 -24.797 1 60.41 57 TYR A C 1
ATOM 463 O O . TYR A 1 57 ? -4.426 -35.812 -24.75 1 60.41 57 TYR A O 1
ATOM 471 N N . LYS A 1 58 ? -5.191 -34 -25.797 1 63.28 58 LYS A N 1
ATOM 472 C CA . LYS A 1 58 ? -5.242 -34.719 -27.062 1 63.28 58 LYS A CA 1
ATOM 473 C C . LYS A 1 58 ? -3.842 -35.094 -27.547 1 63.28 58 LYS A C 1
ATOM 475 O O . LYS A 1 58 ? -3.627 -36.188 -28.047 1 63.28 58 LYS A O 1
ATOM 480 N N . LYS A 1 59 ? -3.037 -34.062 -27.422 1 65.19 59 LYS A N 1
ATOM 481 C CA . LYS A 1 59 ? -1.678 -34.25 -27.906 1 65.19 59 LYS A CA 1
ATOM 482 C C . LYS A 1 59 ? -1.002 -35.406 -27.172 1 65.19 59 LYS A C 1
ATOM 484 O O . LYS A 1 59 ? -0.267 -36.188 -27.781 1 65.19 59 LYS A O 1
ATOM 489 N N . TYR A 1 60 ? -1.2 -35.406 -25.922 1 57.47 60 TYR A N 1
ATOM 490 C CA . TYR A 1 60 ? -0.54 -36.469 -25.141 1 57.47 60 TYR A CA 1
ATOM 491 C C . TYR A 1 60 ? -1.481 -37.625 -24.891 1 57.47 60 TYR A C 1
ATOM 493 O O . TYR A 1 60 ? -1.209 -38.5 -24.031 1 57.47 60 TYR A O 1
ATOM 501 N N . ASN A 1 61 ? -2.447 -37.75 -25.797 1 54.5 61 ASN A N 1
ATOM 502 C CA . ASN A 1 61 ? -3.424 -38.812 -25.781 1 54.5 61 ASN A CA 1
ATOM 503 C C . ASN A 1 61 ? -3.865 -39.156 -24.359 1 54.5 61 ASN A C 1
ATOM 505 O O . ASN A 1 61 ? -3.848 -40.344 -23.969 1 54.5 61 ASN A O 1
ATOM 509 N N . ILE A 1 62 ? -3.789 -38.156 -23.531 1 52.47 62 ILE A N 1
ATOM 510 C CA . ILE A 1 62 ? -4.246 -38.375 -22.172 1 52.47 62 ILE A CA 1
ATOM 511 C C . ILE A 1 62 ? -5.773 -38.375 -22.125 1 52.47 62 ILE A C 1
ATOM 513 O O . ILE A 1 62 ? -6.418 -37.469 -22.688 1 52.47 62 ILE A O 1
ATOM 517 N N . SER A 1 63 ? -6.43 -39.469 -22.016 1 47.66 63 SER A N 1
ATOM 518 C CA . SER A 1 63 ? -7.883 -39.562 -21.922 1 47.66 63 SER A CA 1
ATOM 519 C C . SER A 1 63 ? -8.43 -38.688 -20.812 1 47.66 63 SER A C 1
ATOM 521 O O . SER A 1 63 ? -7.977 -38.781 -19.672 1 47.66 63 SER A O 1
ATOM 523 N N . LEU A 1 64 ? -8.828 -37.5 -21.031 1 47.06 64 LEU A N 1
ATOM 524 C CA . LEU A 1 64 ? -9.445 -36.531 -20.156 1 47.06 64 LEU A CA 1
ATOM 525 C C . LEU A 1 64 ? -10.336 -37.219 -19.125 1 47.06 64 LEU A C 1
ATOM 527 O O . LEU A 1 64 ? -10.672 -36.594 -18.094 1 47.06 64 LEU A O 1
ATOM 531 N N . ASN A 1 65 ? -11.07 -38.219 -19.594 1 47.12 65 ASN A N 1
ATOM 532 C CA . ASN A 1 65 ? -12.023 -38.906 -18.734 1 47.12 65 ASN A CA 1
ATOM 533 C C . ASN A 1 65 ? -11.328 -39.562 -17.531 1 47.12 65 ASN A C 1
ATOM 535 O O . ASN A 1 65 ? -11.969 -40.219 -16.719 1 47.12 65 ASN A O 1
ATOM 539 N N . ASP A 1 66 ? -9.977 -39.562 -17.578 1 45.81 66 ASP A N 1
ATOM 540 C CA . ASP A 1 66 ? -9.32 -40.438 -16.594 1 45.81 66 ASP A CA 1
ATOM 541 C C . ASP A 1 66 ? -9.039 -39.656 -15.297 1 45.81 66 ASP A C 1
ATOM 543 O O . ASP A 1 66 ? -8.344 -38.656 -15.312 1 45.81 66 ASP A O 1
ATOM 547 N N . GLN A 1 67 ? -9.789 -39.75 -14.297 1 52.06 67 GLN A N 1
ATOM 548 C CA . GLN A 1 67 ? -9.664 -39.344 -12.891 1 52.06 67 GLN A CA 1
ATOM 549 C C . GLN A 1 67 ? -8.203 -39.344 -12.461 1 52.06 67 GLN A C 1
ATOM 551 O O . GLN A 1 67 ? -7.805 -38.5 -11.641 1 52.06 67 GLN A O 1
ATOM 556 N N . ARG A 1 68 ? -7.48 -40.125 -13.219 1 52.53 68 ARG A N 1
ATOM 557 C CA . ARG A 1 68 ? -6.086 -40.281 -12.82 1 52.53 68 ARG A CA 1
ATOM 558 C C . ARG A 1 68 ? -5.262 -39.062 -13.195 1 52.53 68 ARG A C 1
ATOM 560 O O . ARG A 1 68 ? -4.426 -38.594 -12.414 1 52.53 68 ARG A O 1
ATOM 567 N N . ILE A 1 69 ? -5.508 -38.531 -14.32 1 54 69 ILE A N 1
ATOM 568 C CA . ILE A 1 69 ? -4.723 -37.406 -14.766 1 54 69 ILE A CA 1
ATOM 569 C C . ILE A 1 69 ? -5.07 -36.156 -13.93 1 54 69 ILE A C 1
ATOM 571 O O . ILE A 1 69 ? -4.191 -35.375 -13.57 1 54 69 ILE A O 1
ATOM 575 N N . ARG A 1 70 ? -6.395 -36.062 -13.734 1 54.38 70 ARG A N 1
ATOM 576 C CA . ARG A 1 70 ? -6.797 -34.969 -12.859 1 54.38 70 ARG A CA 1
ATOM 577 C C . ARG A 1 70 ? -6.094 -35.062 -11.508 1 54.38 70 ARG A C 1
ATOM 579 O O . ARG A 1 70 ? -5.637 -34.062 -10.969 1 54.38 70 ARG A O 1
ATOM 586 N N . GLU A 1 71 ? -6.102 -36.312 -11.109 1 56.25 71 GLU A N 1
ATOM 587 C CA . GLU A 1 71 ? -5.445 -36.531 -9.82 1 56.25 71 GLU A CA 1
ATOM 588 C C . GLU A 1 71 ? -3.945 -36.25 -9.914 1 56.25 71 GLU A C 1
ATOM 590 O O . GLU A 1 71 ? -3.348 -35.688 -8.992 1 56.25 71 GLU A O 1
ATOM 595 N N . PHE A 1 72 ? -3.402 -36.594 -11.086 1 58.19 72 PHE A N 1
ATOM 596 C CA . PHE A 1 72 ? -1.979 -36.375 -11.289 1 58.19 72 PHE A CA 1
ATOM 597 C C . PHE A 1 72 ? -1.686 -34.875 -11.328 1 58.19 72 PHE A C 1
ATOM 599 O O . PHE A 1 72 ? -0.754 -34.406 -10.68 1 58.19 72 PHE A O 1
ATOM 606 N N . LEU A 1 73 ? -2.424 -34.188 -12.102 1 58.25 73 LEU A N 1
ATOM 607 C CA . LEU A 1 73 ? -2.217 -32.75 -12.227 1 58.25 73 LEU A CA 1
ATOM 608 C C . LEU A 1 73 ? -2.393 -32.062 -10.883 1 58.25 73 LEU A C 1
ATOM 610 O O . LEU A 1 73 ? -1.624 -31.141 -10.547 1 58.25 73 LEU A O 1
ATOM 614 N N . ARG A 1 74 ? -3.383 -32.562 -10.273 1 56.62 74 ARG A N 1
ATOM 615 C CA . ARG A 1 74 ? -3.609 -32 -8.945 1 56.62 74 ARG A CA 1
ATOM 616 C C . ARG A 1 74 ? -2.412 -32.281 -8.031 1 56.62 74 ARG A C 1
ATOM 618 O O . ARG A 1 74 ? -1.995 -31.391 -7.277 1 56.62 74 ARG A O 1
ATOM 625 N N . ALA A 1 75 ? -2.016 -33.5 -8.18 1 56.94 75 ALA A N 1
ATOM 626 C CA . ALA A 1 75 ? -0.888 -33.906 -7.336 1 56.94 75 ALA A CA 1
ATOM 627 C C . ALA A 1 75 ? 0.381 -33.156 -7.746 1 56.94 75 ALA A C 1
ATOM 629 O O . ALA A 1 75 ? 1.153 -32.719 -6.891 1 56.94 75 ALA A O 1
ATOM 630 N N . ALA A 1 76 ? 0.598 -33.062 -9.039 1 57.91 76 ALA A N 1
ATOM 631 C CA . ALA A 1 76 ? 1.783 -32.375 -9.539 1 57.91 76 ALA A CA 1
ATOM 632 C C . ALA A 1 76 ? 1.746 -30.906 -9.18 1 57.91 76 ALA A C 1
ATOM 634 O O . ALA A 1 76 ? 2.758 -30.328 -8.766 1 57.91 76 ALA A O 1
ATOM 635 N N . TYR A 1 77 ? 0.594 -30.312 -9.32 1 56.03 77 TYR A N 1
ATOM 636 C CA . TYR A 1 77 ? 0.425 -28.906 -8.969 1 56.03 77 TYR A CA 1
ATOM 637 C C . TYR A 1 77 ? 0.623 -28.703 -7.477 1 56.03 77 TYR A C 1
ATOM 639 O O . TYR A 1 77 ? 1.222 -27.703 -7.059 1 56.03 77 TYR A O 1
ATOM 647 N N . GLY A 1 78 ? -0.055 -29.578 -6.832 1 53.19 78 GLY A N 1
ATOM 648 C CA . GLY A 1 78 ? 0.146 -29.516 -5.395 1 53.19 78 GLY A CA 1
ATOM 649 C C . GLY A 1 78 ? 1.603 -29.641 -4.988 1 53.19 78 GLY A C 1
ATOM 650 O O . GLY A 1 78 ? 2.057 -28.969 -4.062 1 53.19 78 GLY A O 1
ATOM 651 N N . ALA A 1 79 ? 2.236 -30.562 -5.727 1 53.75 79 ALA A N 1
ATOM 652 C CA . ALA A 1 79 ? 3.654 -30.781 -5.445 1 53.75 79 ALA A CA 1
ATOM 653 C C . ALA A 1 79 ? 4.473 -29.547 -5.797 1 53.75 79 ALA A C 1
ATOM 655 O O . ALA A 1 79 ? 5.492 -29.266 -5.164 1 53.75 79 ALA A O 1
ATOM 656 N N . LEU A 1 80 ? 4.102 -28.906 -6.844 1 51.28 80 LEU A N 1
ATOM 657 C CA . LEU A 1 80 ? 4.863 -27.766 -7.312 1 51.28 80 LEU A CA 1
ATOM 658 C C . LEU A 1 80 ? 4.422 -26.484 -6.598 1 51.28 80 LEU A C 1
ATOM 660 O O . LEU A 1 80 ? 4.918 -25.406 -6.895 1 51.28 80 LEU A O 1
ATOM 664 N N . GLU A 1 81 ? 3.977 -26.75 -5.379 1 47.78 81 GLU A N 1
ATOM 665 C CA . GLU A 1 81 ? 3.586 -25.641 -4.496 1 47.78 81 GLU A CA 1
ATOM 666 C C . GLU A 1 81 ? 2.844 -24.562 -5.266 1 47.78 81 GLU A C 1
ATOM 668 O O . GLU A 1 81 ? 2.98 -23.375 -4.957 1 47.78 81 GLU A O 1
ATOM 673 N N . VAL A 1 82 ? 2.479 -24.75 -6.449 1 46.44 82 VAL A N 1
ATOM 674 C CA . VAL A 1 82 ? 1.575 -23.781 -7.047 1 46.44 82 VAL A CA 1
ATOM 675 C C . VAL A 1 82 ? 0.397 -23.516 -6.109 1 46.44 82 VAL A C 1
ATOM 677 O O . VAL A 1 82 ? -0.156 -24.453 -5.527 1 46.44 82 VAL A O 1
ATOM 680 N N . ASP A 1 83 ? 0.574 -22.484 -5.344 1 40.69 83 ASP A N 1
ATOM 681 C CA . ASP A 1 83 ? -0.455 -22.125 -4.375 1 40.69 83 ASP A CA 1
ATOM 682 C C . ASP A 1 83 ? -1.803 -22.75 -4.75 1 40.69 83 ASP A C 1
ATOM 684 O O . ASP A 1 83 ? -2.238 -22.641 -5.898 1 40.69 83 ASP A O 1
ATOM 688 N N . ALA A 1 84 ? -1.996 -23.797 -4.004 1 38.84 84 ALA A N 1
ATOM 689 C CA . ALA A 1 84 ? -3.287 -24.469 -4.043 1 38.84 84 ALA A CA 1
ATOM 690 C C . ALA A 1 84 ? -4.402 -23.516 -4.449 1 38.84 84 ALA A C 1
ATOM 692 O O . ALA A 1 84 ? -5.344 -23.906 -5.145 1 38.84 84 ALA A O 1
ATOM 693 N N . MET A 1 85 ? -4.234 -22.328 -3.959 1 38.56 85 MET A N 1
ATOM 694 C CA . MET A 1 85 ? -5.238 -21.312 -4.246 1 38.56 85 MET A CA 1
ATOM 695 C C . MET A 1 85 ? -5.293 -21 -5.738 1 38.56 85 MET A C 1
ATOM 697 O O . MET A 1 85 ? -6.371 -20.797 -6.297 1 38.56 85 MET A O 1
ATOM 701 N N . LYS A 1 86 ? -4.105 -20.906 -6.34 1 44.38 86 LYS A N 1
ATOM 702 C CA . LYS A 1 86 ? -4.082 -20.688 -7.785 1 44.38 86 LYS A CA 1
ATOM 703 C C . LYS A 1 86 ? -4.523 -21.938 -8.539 1 44.38 86 LYS A C 1
ATOM 705 O O . LYS A 1 86 ? -5.176 -21.844 -9.586 1 44.38 86 LYS A O 1
ATOM 710 N N . LEU A 1 87 ? -4.172 -23.031 -8.016 1 43 87 LEU A N 1
ATOM 711 C CA . LEU A 1 87 ? -4.652 -24.297 -8.562 1 43 87 LEU A CA 1
ATOM 712 C C . LEU A 1 87 ? -6.164 -24.422 -8.422 1 43 87 LEU A C 1
ATOM 714 O O . LEU A 1 87 ? -6.844 -24.922 -9.32 1 43 87 LEU A O 1
ATOM 718 N N . ASN A 1 88 ? -6.512 -24.172 -7.207 1 37.84 88 ASN A N 1
ATOM 719 C CA . ASN A 1 88 ? -7.953 -24.188 -6.977 1 37.84 88 ASN A CA 1
ATOM 720 C C . ASN A 1 88 ? -8.688 -23.25 -7.938 1 37.84 88 ASN A C 1
ATOM 722 O O . ASN A 1 88 ? -9.805 -23.547 -8.367 1 37.84 88 ASN A O 1
ATOM 726 N N . LYS A 1 89 ? -8.055 -22.188 -8.133 1 41.94 89 LYS A N 1
ATOM 727 C CA . LYS A 1 89 ? -8.586 -21.375 -9.234 1 41.94 89 LYS A CA 1
ATOM 728 C C . LYS A 1 89 ? -8.586 -22.172 -10.539 1 41.94 89 LYS A C 1
ATOM 730 O O . LYS A 1 89 ? -9.445 -21.953 -11.398 1 41.94 89 LYS A O 1
ATOM 735 N N . MET A 1 90 ? -7.719 -23.047 -10.75 1 40.28 90 MET A N 1
ATOM 736 C CA . MET A 1 90 ? -7.578 -23.875 -11.945 1 40.28 90 MET A CA 1
ATOM 737 C C . MET A 1 90 ? -8.703 -24.906 -12.031 1 40.28 90 MET A C 1
ATOM 739 O O . MET A 1 90 ? -9.211 -25.172 -13.125 1 40.28 90 MET A O 1
ATOM 743 N N . THR A 1 91 ? -8.773 -25.797 -11 1 37.94 91 THR A N 1
ATOM 744 C CA . THR A 1 91 ? -9.766 -26.859 -11.102 1 37.94 91 THR A CA 1
ATOM 745 C C . THR A 1 91 ? -11.172 -26.312 -10.906 1 37.94 91 THR A C 1
ATOM 747 O O . THR A 1 91 ? -12.156 -27.016 -11.117 1 37.94 91 THR A O 1
ATOM 750 N N . GLN A 1 92 ? -11.344 -25.547 -9.891 1 38 92 GLN A N 1
ATOM 751 C CA . GLN A 1 92 ? -12.742 -25.125 -9.891 1 38 92 GLN A CA 1
ATOM 752 C C . GLN A 1 92 ? -13.203 -24.75 -11.297 1 38 92 GLN A C 1
ATOM 754 O O . GLN A 1 92 ? -12.414 -24.266 -12.102 1 38 92 GLN A O 1
ATOM 759 N N . GLU A 1 93 ? -14.344 -25.359 -11.641 1 40.62 93 GLU A N 1
ATOM 760 C CA . GLU A 1 93 ? -15.055 -24.922 -12.836 1 40.62 93 GLU A CA 1
ATOM 761 C C . GLU A 1 93 ? -14.617 -23.516 -13.25 1 40.62 93 GLU A C 1
ATOM 763 O O . GLU A 1 93 ? -14.406 -22.656 -12.398 1 40.62 93 GLU A O 1
ATOM 768 N N . LEU A 1 94 ? -13.805 -23.328 -14.266 1 45.88 94 LEU A N 1
ATOM 769 C CA . LEU A 1 94 ? -13.586 -22.078 -14.984 1 45.88 94 LEU A CA 1
ATOM 770 C C . LEU A 1 94 ? -14.57 -21 -14.523 1 45.88 94 LEU A C 1
ATOM 772 O O . LEU A 1 94 ? -15.617 -20.812 -15.141 1 45.88 94 LEU A O 1
ATOM 776 N N . GLU A 1 95 ? -15.062 -21.203 -13.273 1 49.34 95 GLU A N 1
ATOM 777 C CA . GLU A 1 95 ? -16.062 -20.25 -12.812 1 49.34 95 GLU A CA 1
ATOM 778 C C . GLU A 1 95 ? -15.523 -18.812 -12.906 1 49.34 95 GLU A C 1
ATOM 780 O O . GLU A 1 95 ? -14.312 -18.609 -13.031 1 49.34 95 GLU A O 1
ATOM 785 N N . SER A 1 96 ? -16.438 -17.984 -13 1 62.22 96 SER A N 1
ATOM 786 C CA . SER A 1 96 ? -16.172 -16.562 -13.211 1 62.22 96 SER A CA 1
ATOM 787 C C . SER A 1 96 ? -15.359 -15.969 -12.07 1 62.22 96 SER A C 1
ATOM 789 O O . SER A 1 96 ? -15.695 -16.172 -10.898 1 62.22 96 SER A O 1
ATOM 791 N N . ARG A 1 97 ? -14.078 -15.633 -12.133 1 69.94 97 ARG A N 1
ATOM 792 C CA . ARG A 1 97 ? -13.172 -14.969 -11.195 1 69.94 97 ARG A CA 1
ATOM 793 C C . ARG A 1 97 ? -13.781 -13.68 -10.656 1 69.94 97 ARG A C 1
ATOM 795 O O . ARG A 1 97 ? -13.422 -13.219 -9.578 1 69.94 97 ARG A O 1
ATOM 802 N N . TRP A 1 98 ? -14.766 -13.281 -11.383 1 78.75 98 TRP A N 1
ATOM 803 C CA . TRP A 1 98 ? -15.25 -11.945 -11.055 1 78.75 98 TRP A CA 1
ATOM 804 C C . TRP A 1 98 ? -16.719 -11.984 -10.633 1 78.75 98 TRP A C 1
ATOM 806 O O . TRP A 1 98 ? -17.562 -11.367 -11.266 1 78.75 98 TRP A O 1
ATOM 816 N N . ASP A 1 99 ? -16.969 -12.656 -9.438 1 81.31 99 ASP A N 1
ATOM 817 C CA . ASP A 1 99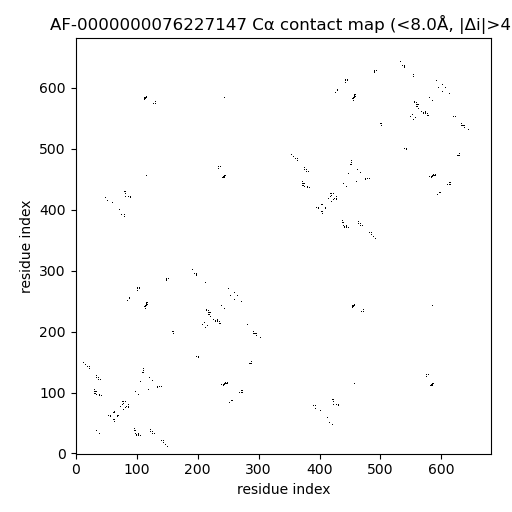 ? -18.281 -12.547 -8.82 1 81.31 99 ASP A CA 1
ATOM 818 C C . ASP A 1 99 ? -18.438 -11.203 -8.109 1 81.31 99 ASP A C 1
ATOM 820 O O . ASP A 1 99 ? -17.469 -10.469 -7.93 1 81.31 99 ASP A O 1
ATOM 824 N N . PHE A 1 100 ? -19.688 -10.891 -7.742 1 85.31 100 PHE A N 1
ATOM 825 C CA . PHE A 1 100 ? -19.969 -9.57 -7.195 1 85.31 100 PHE A CA 1
ATOM 826 C C . PHE A 1 100 ? -19.156 -9.328 -5.926 1 85.31 100 PHE A C 1
ATOM 828 O O . PHE A 1 100 ? -18.516 -8.289 -5.789 1 85.31 100 PHE A O 1
ATOM 835 N N . THR A 1 101 ? -19.219 -10.242 -4.961 1 86.25 101 THR A N 1
ATOM 836 C CA . THR A 1 101 ? -18.531 -10.047 -3.686 1 86.25 101 THR A CA 1
ATOM 837 C C . THR A 1 101 ? -17.016 -9.977 -3.883 1 86.25 101 THR A C 1
ATOM 839 O O . THR A 1 101 ? -16.344 -9.18 -3.236 1 86.25 101 THR A O 1
ATOM 842 N N . SER A 1 102 ? -16.547 -10.789 -4.762 1 86.25 102 SER A N 1
ATOM 843 C CA . SER A 1 102 ? -15.117 -10.781 -5.047 1 86.25 102 SER A CA 1
ATOM 844 C C . SER A 1 102 ? -14.703 -9.484 -5.734 1 86.25 102 SER A C 1
ATOM 846 O O . SER A 1 102 ? -13.617 -8.961 -5.473 1 86.25 102 SER A O 1
ATOM 848 N N . SER A 1 103 ? -15.578 -9.023 -6.609 1 91.56 103 SER A N 1
ATOM 849 C CA . SER A 1 103 ? -15.297 -7.762 -7.289 1 91.56 103 SER A CA 1
ATOM 850 C C . SER A 1 103 ? -15.328 -6.586 -6.316 1 91.56 103 SER A C 1
ATOM 852 O O . SER A 1 103 ? -14.531 -5.652 -6.434 1 91.56 103 SER A O 1
ATOM 854 N N . LEU A 1 104 ? -16.266 -6.711 -5.41 1 93.81 104 LEU A N 1
ATOM 855 C CA . LEU A 1 104 ? -16.344 -5.684 -4.375 1 93.81 104 LEU A CA 1
ATOM 856 C C . LEU A 1 104 ? -15.078 -5.688 -3.516 1 93.81 104 LEU A C 1
ATOM 858 O O . LEU A 1 104 ? -14.547 -4.621 -3.18 1 93.81 104 LEU A O 1
ATOM 862 N N . PHE A 1 105 ? -14.664 -6.855 -3.184 1 92.31 105 PHE A N 1
ATOM 863 C CA . PHE A 1 105 ? -13.438 -7.004 -2.406 1 92.31 105 PHE A CA 1
ATOM 864 C C . PHE A 1 105 ? -12.242 -6.441 -3.164 1 92.31 105 PHE A C 1
ATOM 866 O O . PHE A 1 105 ? -11.398 -5.754 -2.586 1 92.31 105 PHE A O 1
ATOM 873 N N . PHE A 1 106 ? -12.25 -6.645 -4.43 1 93.31 106 PHE A N 1
ATOM 874 C CA . PHE A 1 106 ? -11.164 -6.16 -5.277 1 93.31 106 PHE A CA 1
ATOM 875 C C . PHE A 1 106 ? -11.148 -4.637 -5.32 1 93.31 106 PHE A C 1
ATOM 877 O O . PHE A 1 106 ? -10.102 -4.016 -5.148 1 93.31 106 PHE A O 1
ATOM 884 N N . THR A 1 107 ? -12.25 -4.043 -5.539 1 96.19 107 THR A N 1
ATOM 885 C CA . THR A 1 107 ? -12.312 -2.592 -5.648 1 96.19 107 THR A CA 1
ATOM 886 C C . THR A 1 107 ? -11.984 -1.933 -4.316 1 96.19 107 THR A C 1
ATOM 888 O O . THR A 1 107 ? -11.305 -0.903 -4.277 1 96.19 107 THR A O 1
ATOM 891 N N . ALA A 1 108 ? -12.43 -2.568 -3.24 1 95.75 108 ALA A N 1
ATOM 892 C CA . ALA A 1 108 ? -12.148 -2.021 -1.917 1 95.75 108 ALA A CA 1
ATOM 893 C C . ALA A 1 108 ? -10.648 -2.061 -1.619 1 95.75 108 ALA A C 1
ATOM 895 O O . ALA A 1 108 ? -10.086 -1.089 -1.113 1 95.75 108 ALA A O 1
ATOM 896 N N . THR A 1 109 ? -10.023 -3.158 -1.907 1 94.62 109 THR A N 1
ATOM 897 C CA . THR A 1 109 ? -8.594 -3.285 -1.663 1 94.62 109 THR A CA 1
ATOM 898 C C . THR A 1 109 ? -7.801 -2.41 -2.629 1 94.62 109 THR A C 1
ATOM 900 O O . THR A 1 109 ? -6.773 -1.837 -2.256 1 94.62 109 THR A O 1
ATOM 903 N N . LEU A 1 110 ? -8.312 -2.201 -3.781 1 96.44 110 LEU A N 1
ATOM 904 C CA . LEU A 1 110 ? -7.664 -1.371 -4.789 1 96.44 110 LEU A CA 1
ATOM 905 C C . LEU A 1 110 ? -7.578 0.08 -4.328 1 96.44 110 LEU A C 1
ATOM 907 O O . LEU A 1 110 ? -6.516 0.701 -4.41 1 96.44 110 LEU A O 1
ATOM 911 N N . VAL A 1 111 ? -8.656 0.566 -3.816 1 96.56 111 VAL A N 1
ATOM 912 C CA . VAL A 1 111 ? -8.703 1.983 -3.475 1 96.56 111 VAL A CA 1
ATOM 913 C C . VAL A 1 111 ? -8.031 2.213 -2.121 1 96.56 111 VAL A C 1
ATOM 915 O O . VAL A 1 111 ? -7.738 3.354 -1.754 1 96.56 111 VAL A O 1
ATOM 918 N N . THR A 1 112 ? -7.797 1.163 -1.349 1 95.25 112 THR A N 1
ATOM 919 C CA . THR A 1 112 ? -7.055 1.264 -0.097 1 95.25 112 THR A CA 1
ATOM 920 C C . THR A 1 112 ? -5.59 0.891 -0.304 1 95.25 112 THR A C 1
ATOM 922 O O . THR A 1 112 ? -4.84 0.731 0.663 1 95.25 112 THR A O 1
ATOM 925 N N . THR A 1 113 ? -5.176 0.639 -1.554 1 94.19 113 THR A N 1
ATOM 926 C CA . THR A 1 113 ? -3.812 0.409 -2.021 1 94.19 113 THR A CA 1
ATOM 927 C C . THR A 1 113 ? -3.279 -0.922 -1.501 1 94.19 113 THR A C 1
ATOM 929 O O . THR A 1 113 ? -2.096 -1.039 -1.178 1 94.19 113 THR A O 1
ATOM 932 N N . ILE A 1 114 ? -4.152 -1.805 -1.179 1 93.81 114 ILE A N 1
ATOM 933 C CA . ILE A 1 114 ? -3.775 -3.166 -0.814 1 93.81 114 ILE A CA 1
ATOM 934 C C . ILE A 1 114 ? -3.84 -4.066 -2.045 1 93.81 114 ILE A C 1
ATOM 936 O O . ILE A 1 114 ? -4.914 -4.281 -2.607 1 93.81 114 ILE A O 1
ATOM 940 N N . GLY A 1 115 ? -2.779 -4.594 -2.51 1 90.31 115 GLY A N 1
ATOM 941 C CA . GLY A 1 115 ? -2.715 -5.434 -3.695 1 90.31 115 GLY A CA 1
ATOM 942 C C . GLY A 1 115 ? -2.455 -6.895 -3.379 1 90.31 115 GLY A C 1
ATOM 943 O O . GLY A 1 115 ? -1.359 -7.402 -3.621 1 90.31 115 GLY A O 1
ATOM 944 N N . TYR A 1 116 ? -3.43 -7.578 -2.961 1 85.94 116 TYR A N 1
ATOM 945 C CA . TYR A 1 116 ? -3.254 -8.992 -2.645 1 85.94 116 TYR A CA 1
ATOM 946 C C . TYR A 1 116 ? -2.836 -9.781 -3.883 1 85.94 116 TYR A C 1
ATOM 948 O O . TYR A 1 116 ? -2.145 -10.797 -3.775 1 85.94 116 TYR A O 1
ATOM 956 N N . GLY A 1 117 ? -3.305 -9.367 -5.059 1 80.56 117 GLY A N 1
ATOM 957 C CA . GLY A 1 117 ? -2.916 -10.008 -6.305 1 80.56 117 GLY A CA 1
ATOM 958 C C . GLY A 1 117 ? -3.691 -11.281 -6.59 1 80.56 117 GLY A C 1
ATOM 959 O O . GLY A 1 117 ? -3.328 -12.047 -7.484 1 80.56 117 GLY A O 1
ATOM 960 N N . ASP A 1 118 ? -4.66 -11.609 -5.734 1 75.06 118 ASP A N 1
ATOM 961 C CA . ASP A 1 118 ? -5.496 -12.781 -5.984 1 75.06 118 ASP A CA 1
ATOM 962 C C . ASP A 1 118 ? -6.375 -12.578 -7.215 1 75.06 118 ASP A C 1
ATOM 964 O O . ASP A 1 118 ? -6.641 -13.523 -7.961 1 75.06 118 ASP A O 1
ATOM 968 N N . ARG A 1 119 ? -6.828 -11.375 -7.387 1 78.44 119 ARG A N 1
ATOM 969 C CA . ARG A 1 119 ? -7.566 -10.977 -8.586 1 78.44 119 ARG A CA 1
ATOM 970 C C . ARG A 1 119 ? -6.93 -9.758 -9.234 1 78.44 119 ARG A C 1
ATOM 972 O O . ARG A 1 119 ? -6.5 -8.828 -8.539 1 78.44 119 ARG A O 1
ATOM 979 N N . TYR A 1 120 ? -6.734 -9.867 -10.492 1 82.44 120 TYR A N 1
ATOM 980 C CA . TYR A 1 120 ? -6.148 -8.758 -11.227 1 82.44 120 TYR A CA 1
ATOM 981 C C . TYR A 1 120 ? -6.742 -8.656 -12.625 1 82.44 120 TYR A C 1
ATOM 983 O O . TYR A 1 120 ? -7.254 -9.641 -13.164 1 82.44 120 TYR A O 1
ATOM 991 N N . PRO A 1 121 ? -6.77 -7.48 -13.133 1 85.56 121 PRO A N 1
ATOM 992 C CA . PRO A 1 121 ? -7.316 -7.305 -14.477 1 85.56 121 PRO A CA 1
ATOM 993 C C . PRO A 1 121 ? -6.449 -7.953 -15.555 1 85.56 121 PRO A C 1
ATOM 995 O O . PRO A 1 121 ? -5.219 -7.836 -15.516 1 85.56 121 PRO A O 1
ATOM 998 N N . MET A 1 122 ? -7.098 -8.594 -16.422 1 79.88 122 MET A N 1
ATOM 999 C CA . MET A 1 122 ? -6.375 -9.297 -17.484 1 79.88 122 MET A CA 1
ATOM 1000 C C . MET A 1 122 ? -6.59 -8.617 -18.828 1 79.88 122 MET A C 1
ATOM 1002 O O . MET A 1 122 ? -5.879 -8.898 -19.797 1 79.88 122 MET A O 1
ATOM 1006 N N . THR A 1 123 ? -7.547 -7.715 -18.922 1 83.56 123 THR A N 1
ATOM 1007 C CA . THR A 1 123 ? -7.863 -7.023 -20.172 1 83.56 123 THR A CA 1
ATOM 1008 C C . THR A 1 123 ? -7.355 -5.586 -20.141 1 83.56 123 THR A C 1
ATOM 1010 O O . THR A 1 123 ? -7.094 -5.039 -19.062 1 83.56 123 THR A O 1
ATOM 1013 N N . GLY A 1 124 ? -7.102 -5.109 -21.344 1 87.31 124 GLY A N 1
ATOM 1014 C CA . GLY A 1 124 ? -6.711 -3.713 -21.422 1 87.31 124 GLY A CA 1
ATOM 1015 C C . GLY A 1 124 ? -7.727 -2.773 -20.797 1 87.31 124 GLY A C 1
ATOM 1016 O O . GLY A 1 124 ? -7.355 -1.799 -20.141 1 87.31 124 GLY A O 1
ATOM 1017 N N . GLY A 1 125 ? -8.977 -3.119 -21.094 1 90.81 125 GLY A N 1
ATOM 1018 C CA . GLY A 1 125 ? -10.039 -2.332 -20.469 1 90.81 125 GLY A CA 1
ATOM 1019 C C . GLY A 1 125 ? -10.023 -2.395 -18.953 1 90.81 125 GLY A C 1
ATOM 1020 O O . GLY A 1 125 ? -10.258 -1.388 -18.281 1 90.81 125 GLY A O 1
ATOM 1021 N N . GLY A 1 126 ? -9.758 -3.584 -18.406 1 92.31 126 GLY A N 1
ATOM 1022 C CA . GLY A 1 126 ? -9.672 -3.744 -16.953 1 92.31 126 GLY A CA 1
ATOM 1023 C C . GLY A 1 126 ? -8.523 -2.973 -16.344 1 92.31 126 GLY A C 1
ATOM 1024 O O . GLY A 1 126 ? -8.68 -2.363 -15.281 1 92.31 126 GLY A O 1
ATOM 1025 N N . ARG A 1 127 ? -7.402 -2.965 -17.047 1 92.94 127 ARG A N 1
ATOM 1026 C CA . ARG A 1 127 ? -6.23 -2.248 -16.547 1 92.94 127 ARG A CA 1
ATOM 1027 C C . ARG A 1 127 ? -6.457 -0.741 -16.578 1 92.94 127 ARG A C 1
ATOM 1029 O O . ARG A 1 127 ? -6.082 -0.031 -15.648 1 92.94 127 ARG A O 1
ATOM 1036 N N . SER A 1 128 ? -7.035 -0.281 -17.656 1 94.31 128 SER A N 1
ATOM 1037 C CA . SER A 1 128 ? -7.367 1.138 -17.75 1 94.31 128 SER A CA 1
ATOM 1038 C C . SER A 1 128 ? -8.367 1.543 -16.672 1 94.31 128 SER A C 1
ATOM 1040 O O . SER A 1 128 ? -8.25 2.615 -16.078 1 94.31 128 SER A O 1
ATOM 1042 N N . PHE A 1 129 ? -9.344 0.68 -16.484 1 95.56 129 PHE A N 1
ATOM 1043 C CA . PHE A 1 129 ? -10.32 0.934 -15.43 1 95.56 129 PHE A CA 1
ATOM 1044 C C . PHE A 1 129 ? -9.641 1.057 -14.07 1 95.56 129 PHE A C 1
ATOM 1046 O O . PHE A 1 129 ? -9.961 1.948 -13.281 1 95.56 129 PHE A O 1
ATOM 1053 N N . CYS A 1 130 ? -8.711 0.158 -13.773 1 95.5 130 CYS A N 1
ATOM 1054 C CA . CYS A 1 130 ? -8.023 0.167 -12.492 1 95.5 130 CYS A CA 1
ATOM 1055 C C . CYS A 1 130 ? -7.285 1.484 -12.281 1 95.5 130 CYS A C 1
ATOM 1057 O O . CYS A 1 130 ? -7.305 2.043 -11.18 1 95.5 130 CYS A O 1
ATOM 1059 N N . ILE A 1 131 ? -6.684 2.01 -13.344 1 95.25 131 ILE A N 1
ATOM 1060 C CA . ILE A 1 131 ? -5.93 3.256 -13.258 1 95.25 131 ILE A CA 1
ATOM 1061 C C . ILE A 1 131 ? -6.875 4.41 -12.938 1 95.25 131 ILE A C 1
ATOM 1063 O O . ILE A 1 131 ? -6.672 5.137 -11.969 1 95.25 131 ILE A O 1
ATOM 1067 N N . ILE A 1 132 ? -7.887 4.52 -13.664 1 96.06 132 ILE A N 1
ATOM 1068 C CA . ILE A 1 132 ? -8.82 5.629 -13.523 1 96.06 132 ILE A CA 1
ATOM 1069 C C . ILE A 1 132 ? -9.547 5.523 -12.188 1 96.06 132 ILE A C 1
ATOM 1071 O O . ILE A 1 132 ? -9.68 6.516 -11.469 1 96.06 132 ILE A O 1
ATOM 1075 N N . TYR A 1 133 ? -10.023 4.375 -11.914 1 96.88 133 TYR A N 1
ATOM 1076 C CA . TYR A 1 133 ? -10.789 4.148 -10.688 1 96.88 133 TYR A CA 1
ATOM 1077 C C . TYR A 1 133 ? -9.93 4.414 -9.461 1 96.88 133 TYR A C 1
ATOM 1079 O O . TYR A 1 133 ? -10.391 5.02 -8.492 1 96.88 133 TYR A O 1
ATOM 1087 N N . ALA A 1 134 ? -8.703 3.992 -9.484 1 95.88 134 ALA A N 1
ATOM 1088 C CA . ALA A 1 134 ? -7.805 4.191 -8.344 1 95.88 134 ALA A CA 1
ATOM 1089 C C . ALA A 1 134 ? -7.43 5.664 -8.195 1 95.88 134 ALA A C 1
ATOM 1091 O O . ALA A 1 134 ? -7.258 6.156 -7.078 1 95.88 134 ALA A O 1
ATOM 1092 N N . LEU A 1 135 ? -7.289 6.352 -9.281 1 93 135 LEU A N 1
ATOM 1093 C CA . LEU A 1 135 ? -6.961 7.773 -9.25 1 93 135 LEU A CA 1
ATOM 1094 C C . LEU A 1 135 ? -8.023 8.562 -8.5 1 93 135 LEU A C 1
ATOM 1096 O O . LEU A 1 135 ? -7.711 9.516 -7.785 1 93 135 LEU A O 1
ATOM 1100 N N . ILE A 1 136 ? -9.188 8.117 -8.633 1 95.12 136 ILE A N 1
ATOM 1101 C CA . ILE A 1 136 ? -10.305 8.789 -7.969 1 95.12 136 ILE A CA 1
ATOM 1102 C C . ILE A 1 136 ? -10.523 8.18 -6.586 1 95.12 136 ILE A C 1
ATOM 1104 O O . ILE A 1 136 ? -10.766 8.898 -5.617 1 95.12 136 ILE A O 1
ATOM 1108 N N . GLY A 1 137 ? -10.445 6.93 -6.527 1 96.75 137 GLY A N 1
ATOM 1109 C CA . GLY A 1 137 ? -10.797 6.191 -5.324 1 96.75 137 GLY A CA 1
ATOM 1110 C C . GLY A 1 137 ? -9.828 6.402 -4.184 1 96.75 137 GLY A C 1
ATOM 1111 O O . GLY A 1 137 ? -10.227 6.469 -3.02 1 96.75 137 GLY A O 1
ATOM 1112 N N . ILE A 1 138 ? -8.531 6.512 -4.449 1 93.56 138 ILE A N 1
ATOM 1113 C CA . ILE A 1 138 ? -7.523 6.625 -3.402 1 93.56 138 ILE A CA 1
ATOM 1114 C C . ILE A 1 138 ? -7.695 7.949 -2.658 1 93.56 138 ILE A C 1
ATOM 1116 O O . ILE A 1 138 ? -7.812 7.969 -1.431 1 93.56 138 ILE A O 1
ATOM 1120 N N . PRO A 1 139 ? -7.773 9.062 -3.379 1 90.06 139 PRO A N 1
ATOM 1121 C CA . PRO A 1 139 ? -8.055 10.312 -2.662 1 90.06 139 PRO A CA 1
ATOM 1122 C C . PRO A 1 139 ? -9.391 10.289 -1.933 1 90.06 139 PRO A C 1
ATOM 1124 O O . PRO A 1 139 ? -9.523 10.859 -0.85 1 90.06 139 PRO A O 1
ATOM 1127 N N . PHE A 1 140 ? -10.312 9.68 -2.564 1 94.31 140 PHE A N 1
ATOM 1128 C CA . PHE A 1 140 ? -11.625 9.562 -1.934 1 94.31 140 PHE A CA 1
ATOM 1129 C C . PHE A 1 140 ? -11.531 8.797 -0.622 1 94.31 140 PHE A C 1
ATOM 1131 O O . PHE A 1 140 ? -12.141 9.18 0.375 1 94.31 140 PHE A O 1
ATOM 1138 N N . THR A 1 141 ? -10.859 7.734 -0.597 1 94.56 141 THR A N 1
ATOM 1139 C CA . THR A 1 141 ? -10.641 6.969 0.623 1 94.56 141 THR A CA 1
ATOM 1140 C C . THR A 1 141 ? -9.922 7.812 1.67 1 94.56 141 THR A C 1
ATOM 1142 O O . THR A 1 141 ? -10.266 7.773 2.854 1 94.56 141 THR A O 1
ATOM 1145 N N . GLY A 1 142 ? -8.891 8.555 1.21 1 90 142 GLY A N 1
ATOM 1146 C CA . GLY A 1 142 ? -8.211 9.461 2.117 1 90 142 GLY A CA 1
ATOM 1147 C C . GLY A 1 142 ? -9.148 10.461 2.77 1 90 142 GLY A C 1
ATOM 1148 O O . GLY A 1 142 ? -9.031 10.75 3.963 1 90 142 GLY A O 1
ATOM 1149 N N . TYR A 1 143 ? -9.992 10.945 1.982 1 88.38 143 TYR A N 1
ATOM 1150 C CA . TYR A 1 143 ? -10.984 11.891 2.488 1 88.38 143 TYR A CA 1
ATOM 1151 C C . TYR A 1 143 ? -11.891 11.227 3.518 1 88.38 143 TYR A C 1
ATOM 1153 O O . TYR A 1 143 ? -12.18 11.812 4.566 1 88.38 143 TYR A O 1
ATOM 1161 N N . LEU A 1 144 ? -12.359 10.117 3.223 1 91.88 144 LEU A N 1
ATOM 1162 C CA . LEU A 1 144 ? -13.203 9.375 4.156 1 91.88 144 LEU A CA 1
ATOM 1163 C C . LEU A 1 144 ? -12.477 9.133 5.477 1 91.88 144 LEU A C 1
ATOM 1165 O O . LEU A 1 144 ? -13.039 9.344 6.551 1 91.88 144 LEU A O 1
ATOM 1169 N N . VAL A 1 145 ? -11.258 8.727 5.391 1 89.56 145 VAL A N 1
ATOM 1170 C CA . VAL A 1 145 ? -10.445 8.43 6.57 1 89.56 145 VAL A CA 1
ATOM 1171 C C . VAL A 1 145 ? -10.281 9.695 7.41 1 89.56 145 VAL A C 1
ATOM 1173 O O . VAL A 1 145 ? -10.367 9.648 8.641 1 89.56 145 VAL A O 1
ATOM 1176 N N . THR A 1 146 ? -10.117 10.797 6.746 1 83.62 146 THR A N 1
ATOM 1177 C CA . THR A 1 146 ? -9.961 12.07 7.453 1 83.62 146 THR A CA 1
ATOM 1178 C C . THR A 1 146 ? -11.234 12.406 8.227 1 83.62 146 THR A C 1
ATOM 1180 O O . THR A 1 146 ? -11.164 12.852 9.375 1 83.62 146 THR A O 1
ATOM 1183 N N . ILE A 1 147 ? -12.281 12.18 7.574 1 83.69 147 ILE A N 1
ATOM 1184 C CA . ILE A 1 147 ? -13.555 12.484 8.211 1 83.69 147 ILE A CA 1
ATOM 1185 C C . ILE A 1 147 ? -13.781 11.539 9.391 1 83.69 147 ILE A C 1
ATOM 1187 O O . ILE A 1 147 ? -14.266 11.961 10.445 1 83.69 147 ILE A O 1
ATOM 1191 N N . LEU A 1 148 ? -13.445 10.359 9.305 1 86.5 148 LEU A N 1
ATOM 1192 C CA . LEU A 1 148 ? -13.617 9.375 10.367 1 86.5 148 LEU A CA 1
ATOM 1193 C C . LEU A 1 148 ? -12.688 9.672 11.539 1 86.5 148 LEU A C 1
ATOM 1195 O O . LEU A 1 148 ? -13.016 9.375 12.688 1 86.5 148 LEU A O 1
ATOM 1199 N N . CYS A 1 149 ? -11.547 10.227 11.273 1 81.94 149 CYS A N 1
ATOM 1200 C CA . CYS A 1 149 ? -10.594 10.594 12.312 1 81.94 149 CYS A CA 1
ATOM 1201 C C . CYS A 1 149 ? -11.188 11.656 13.242 1 81.94 149 CYS A C 1
ATOM 1203 O O . CYS A 1 149 ? -10.875 11.68 14.43 1 81.94 149 CYS A O 1
ATOM 1205 N N . THR A 1 150 ? -11.953 12.5 12.641 1 73.81 150 THR A N 1
ATOM 1206 C CA . THR A 1 150 ? -12.547 13.562 13.445 1 73.81 150 THR A CA 1
ATOM 1207 C C . THR A 1 150 ? -13.523 12.992 14.469 1 73.81 150 THR A C 1
ATOM 1209 O O . THR A 1 150 ? -13.68 13.539 15.562 1 73.81 150 THR A O 1
ATOM 1212 N N . LEU A 1 151 ? -14.102 11.883 14.062 1 75.06 151 LEU A N 1
ATOM 1213 C CA . LEU A 1 151 ? -14.984 11.211 15.008 1 75.06 151 LEU A CA 1
ATOM 1214 C C . LEU A 1 151 ? -14.203 10.68 16.203 1 75.06 151 LEU A C 1
ATOM 1216 O O . LEU A 1 151 ? -14.695 10.719 17.328 1 75.06 151 LEU A O 1
ATOM 1220 N N . PHE A 1 152 ? -12.938 10.289 15.969 1 74.69 152 PHE A N 1
ATOM 1221 C CA . PHE A 1 152 ? -12.102 9.719 17.016 1 74.69 152 PHE A CA 1
ATOM 1222 C C . PHE A 1 152 ? -11.453 10.82 17.859 1 74.69 152 PHE A C 1
ATOM 1224 O O . PHE A 1 152 ? -11.203 10.641 19.047 1 74.69 152 PHE A O 1
ATOM 1231 N N . ALA A 1 153 ? -11.164 11.906 17.219 1 66.38 153 ALA A N 1
ATOM 1232 C CA . ALA A 1 153 ? -10.516 13.031 17.875 1 66.38 153 ALA A CA 1
ATOM 1233 C C . ALA A 1 153 ? -11.398 13.586 19 1 66.38 153 ALA A C 1
ATOM 1235 O O . ALA A 1 153 ? -10.898 13.969 20.062 1 66.38 153 ALA A O 1
ATOM 1236 N N . ASN A 1 154 ? -12.578 13.539 18.719 1 64.94 154 ASN A N 1
ATOM 1237 C CA . ASN A 1 154 ? -13.508 14.023 19.734 1 64.94 154 ASN A CA 1
ATOM 1238 C C . ASN A 1 154 ? -13.492 13.133 20.969 1 64.94 154 ASN A C 1
ATOM 1240 O O . ASN A 1 154 ? -13.602 13.625 22.094 1 64.94 154 ASN A O 1
ATOM 1244 N N . LEU A 1 155 ? -13.266 11.859 20.719 1 66 155 LEU A N 1
ATOM 1245 C CA . LEU A 1 155 ? -13.18 10.93 21.844 1 66 155 LEU A CA 1
ATOM 1246 C C . LEU A 1 155 ? -11.891 11.148 22.625 1 66 155 LEU A C 1
ATOM 1248 O O . LEU A 1 155 ? -11.891 11.078 23.859 1 66 155 LEU A O 1
ATOM 1252 N N . ILE A 1 156 ? -10.828 11.5 21.938 1 68.5 156 ILE A N 1
ATOM 1253 C CA . ILE A 1 156 ? -9.508 11.711 22.531 1 68.5 156 ILE A CA 1
ATOM 1254 C C . ILE A 1 156 ? -9.508 13.016 23.312 1 68.5 156 ILE A C 1
ATOM 1256 O O . ILE A 1 156 ? -8.906 13.094 24.391 1 68.5 156 ILE A O 1
ATOM 1260 N N . LYS A 1 157 ? -10.164 14.008 22.797 1 66.81 157 LYS A N 1
ATOM 1261 C CA . LYS A 1 157 ? -10.258 15.297 23.484 1 66.81 157 LYS A CA 1
ATOM 1262 C C . LYS A 1 157 ? -10.945 15.141 24.844 1 66.81 157 LYS A C 1
ATOM 1264 O O . LYS A 1 157 ? -10.562 15.797 25.812 1 66.81 157 LYS A O 1
ATOM 1269 N N . ARG A 1 158 ? -11.82 14.242 24.844 1 66.25 158 ARG A N 1
ATOM 1270 C CA . ARG A 1 158 ? -12.5 14.008 26.109 1 66.25 158 ARG A CA 1
ATOM 1271 C C . ARG A 1 158 ? -11.539 13.43 27.141 1 66.25 158 ARG A C 1
ATOM 1273 O O . ARG A 1 158 ? -11.625 13.766 28.328 1 66.25 158 ARG A O 1
ATOM 1280 N N . THR A 1 159 ? -10.633 12.648 26.641 1 70.44 159 THR A N 1
ATOM 1281 C CA . THR A 1 159 ? -9.648 12.07 27.547 1 70.44 159 THR A CA 1
ATOM 1282 C C . 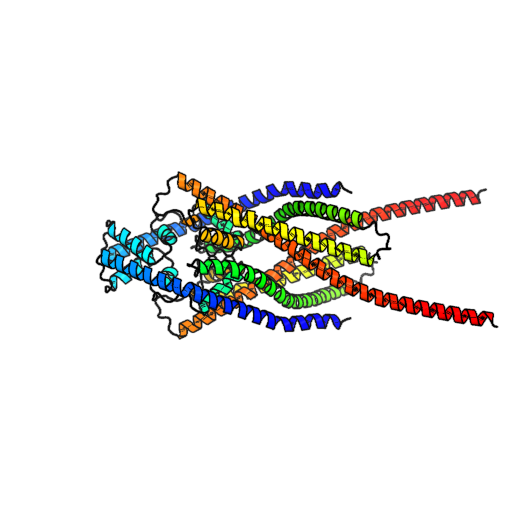THR A 1 159 ? -8.664 13.125 28.031 1 70.44 159 THR A C 1
ATOM 1284 O O . THR A 1 159 ? -8.156 13.055 29.141 1 70.44 159 THR A O 1
ATOM 1287 N N . GLU A 1 160 ? -8.469 14.078 27.109 1 70.56 160 GLU A N 1
ATOM 1288 C CA . GLU A 1 160 ? -7.586 15.188 27.438 1 70.56 160 GLU A CA 1
ATOM 1289 C C . GLU A 1 160 ? -8.109 15.969 28.656 1 70.56 160 GLU A C 1
ATOM 1291 O O . GLU A 1 160 ? -7.344 16.297 29.562 1 70.56 160 GLU A O 1
ATOM 1296 N N . SER A 1 161 ? -9.352 16.219 28.594 1 65.75 161 SER A N 1
ATOM 1297 C CA . SER A 1 161 ? -9.977 16.969 29.672 1 65.75 161 SER A CA 1
ATOM 1298 C C . SER A 1 161 ? -9.914 16.203 30.984 1 65.75 161 SER A C 1
ATOM 1300 O O . SER A 1 161 ? -9.672 16.797 32.031 1 65.75 161 SER A O 1
ATOM 1302 N N . ALA A 1 162 ? -9.984 14.938 30.844 1 67.81 162 ALA A N 1
ATOM 1303 C CA . ALA A 1 162 ? -9.953 14.102 32.031 1 67.81 162 ALA A CA 1
ATOM 1304 C C . ALA A 1 162 ? -8.555 14.07 32.656 1 67.81 162 ALA A C 1
ATOM 1306 O O . ALA A 1 162 ? -8.398 14.164 33.875 1 67.81 162 ALA A O 1
ATOM 1307 N N . ILE A 1 163 ? -7.539 14.055 31.812 1 69.38 163 ILE A N 1
ATOM 1308 C CA . ILE A 1 163 ? -6.152 13.977 32.281 1 69.38 163 ILE A CA 1
ATOM 1309 C C . ILE A 1 163 ? -5.73 15.305 32.875 1 69.38 163 ILE A C 1
ATOM 1311 O O . ILE A 1 163 ? -5.059 15.336 33.906 1 69.38 163 ILE A O 1
ATOM 1315 N N . LYS A 1 164 ? -6.207 16.391 32.188 1 67.12 164 LYS A N 1
ATOM 1316 C CA . LYS A 1 164 ? -5.891 17.734 32.688 1 67.12 164 LYS A CA 1
ATOM 1317 C C . LYS A 1 164 ? -6.551 17.984 34.062 1 67.12 164 LYS A C 1
ATOM 1319 O O . LYS A 1 164 ? -5.961 18.609 34.938 1 67.12 164 LYS A O 1
ATOM 1324 N N . LYS A 1 165 ? -7.684 17.484 34.125 1 64.81 165 LYS A N 1
ATOM 1325 C CA . LYS A 1 165 ? -8.398 17.641 35.375 1 64.81 165 LYS A CA 1
ATOM 1326 C C . LYS A 1 165 ? -7.691 16.891 36.531 1 64.81 165 LYS A C 1
ATOM 1328 O O . LYS A 1 165 ? -7.586 17.406 37.625 1 64.81 165 LYS A O 1
ATOM 1333 N N . ILE A 1 166 ? -7.184 15.781 36.156 1 63.66 166 ILE A N 1
ATOM 1334 C CA . ILE A 1 166 ? -6.508 14.969 37.188 1 63.66 166 ILE A CA 1
ATOM 1335 C C . ILE A 1 166 ? -5.215 15.656 37.625 1 63.66 166 ILE A C 1
ATOM 1337 O O . ILE A 1 166 ? -4.887 15.672 38.812 1 63.66 166 ILE A O 1
ATOM 1341 N N . ARG A 1 167 ? -4.543 16.281 36.656 1 61.91 167 ARG A N 1
ATOM 1342 C CA . ARG A 1 167 ? -3.285 16.938 36.969 1 61.91 167 ARG A CA 1
ATOM 1343 C C . ARG A 1 167 ? -3.525 18.234 37.719 1 61.91 167 ARG A C 1
ATOM 1345 O O . ARG A 1 167 ? -2.746 18.578 38.625 1 61.91 167 ARG A O 1
ATOM 1352 N N . LYS A 1 168 ? -4.531 19 37.25 1 61.84 168 LYS A N 1
ATOM 1353 C CA . LYS A 1 168 ? -4.891 20.188 38 1 61.84 168 LYS A CA 1
ATOM 1354 C C . LYS A 1 168 ? -5.18 19.844 39.469 1 61.84 168 LYS A C 1
ATOM 1356 O O . LYS A 1 168 ? -4.781 20.578 40.375 1 61.84 168 LYS A O 1
ATOM 1361 N N . ILE A 1 169 ? -5.785 18.812 39.562 1 55.06 169 ILE A N 1
ATOM 1362 C CA . ILE A 1 169 ? -6.125 18.375 40.938 1 55.06 169 ILE A CA 1
ATOM 1363 C C . ILE A 1 169 ? -4.852 18.047 41.688 1 55.06 169 ILE A C 1
ATOM 1365 O O . ILE A 1 169 ? -4.715 18.422 42.875 1 55.06 169 ILE A O 1
ATOM 1369 N N . LYS A 1 170 ? -3.945 17.469 40.938 1 56.34 170 LYS A N 1
ATOM 1370 C CA . LYS A 1 170 ? -2.713 17.094 41.625 1 56.34 170 LYS A CA 1
ATOM 1371 C C . LYS A 1 170 ? -1.867 18.328 41.938 1 56.34 170 LYS A C 1
ATOM 1373 O O . LYS A 1 170 ? -1.188 18.375 42.969 1 56.34 170 LYS A O 1
ATOM 1378 N N . ARG A 1 171 ? -1.878 19.297 40.969 1 57.81 171 ARG A N 1
ATOM 1379 C CA . ARG A 1 171 ? -1.165 20.547 41.219 1 57.81 171 ARG A CA 1
ATOM 1380 C C . ARG A 1 171 ? -1.792 21.312 42.375 1 57.81 171 ARG A C 1
ATOM 1382 O O . ARG A 1 171 ? -1.083 21.922 43.188 1 57.81 171 ARG A O 1
ATOM 1389 N N . ILE A 1 172 ? -3.096 21.422 42.312 1 54.69 172 ILE A N 1
ATOM 1390 C CA . ILE A 1 172 ? -3.779 22.094 43.406 1 54.69 172 ILE A CA 1
ATOM 1391 C C . ILE A 1 172 ? -3.408 21.422 44.719 1 54.69 172 ILE A C 1
ATOM 1393 O O . ILE A 1 172 ? -3.189 22.094 45.75 1 54.69 172 ILE A O 1
ATOM 1397 N N . GLU A 1 173 ? -3.355 20.203 44.594 1 52.53 173 GLU A N 1
ATOM 1398 C CA . GLU A 1 173 ? -2.98 19.484 45.812 1 52.53 173 GLU A CA 1
ATOM 1399 C C . GLU A 1 173 ? -1.544 19.797 46.219 1 52.53 173 GLU A C 1
ATOM 1401 O O . GLU A 1 173 ? -1.236 19.891 47.406 1 52.53 173 GLU A O 1
ATOM 1406 N N . ASN A 1 174 ? -0.779 19.969 45.125 1 49.72 174 ASN A N 1
ATOM 1407 C CA . ASN A 1 174 ? 0.619 20.25 45.438 1 49.72 174 ASN A CA 1
ATOM 1408 C C . ASN A 1 174 ? 0.863 21.734 45.656 1 49.72 174 ASN A C 1
ATOM 1410 O O . ASN A 1 174 ? 1.928 22.141 46.125 1 49.72 174 ASN A O 1
ATOM 1414 N N . LYS A 1 175 ? 0.169 22.656 44.969 1 50.94 175 LYS A N 1
ATOM 1415 C CA . LYS A 1 175 ? 0.359 24.094 45.062 1 50.94 175 LYS A CA 1
ATOM 1416 C C . LYS A 1 175 ? -0.06 24.609 46.438 1 50.94 175 LYS A C 1
ATOM 1418 O O . LYS A 1 175 ? -0.12 25.812 46.656 1 50.94 175 LYS A O 1
ATOM 1423 N N . ASN A 1 176 ? -0.361 23.906 47.469 1 41.16 176 ASN A N 1
ATOM 1424 C CA . ASN A 1 176 ? -0.295 24.734 48.656 1 41.16 176 ASN A CA 1
ATOM 1425 C C . ASN A 1 176 ? 0.998 25.547 48.719 1 41.16 176 ASN A C 1
ATOM 1427 O O . ASN A 1 176 ? 1.282 26.203 49.719 1 41.16 176 ASN A O 1
ATOM 1431 N N . SER A 1 177 ? 2.082 25.172 48 1 38.47 177 SER A N 1
ATOM 1432 C CA . SER A 1 177 ? 3.242 26.016 48.25 1 38.47 177 SER A CA 1
ATOM 1433 C C . SER A 1 177 ? 3.17 27.297 47.406 1 38.47 177 SER A C 1
ATOM 1435 O O . SER A 1 177 ? 2.754 27.266 46.25 1 38.47 177 SER A O 1
ATOM 1437 N N . PHE A 1 178 ? 3.041 28.672 47.844 1 38.34 178 PHE A N 1
ATOM 1438 C CA . PHE A 1 178 ? 2.852 30.094 47.625 1 38.34 178 PHE A CA 1
ATOM 1439 C C . PHE A 1 178 ? 3.752 30.578 46.5 1 38.34 178 PHE A C 1
ATOM 1441 O O . PHE A 1 178 ? 3.912 31.781 46.281 1 38.34 178 PHE A O 1
ATOM 1448 N N . LYS A 1 179 ? 4.871 29.875 45.969 1 42.78 179 LYS A N 1
ATOM 1449 C CA . LYS A 1 179 ? 5.852 30.75 45.312 1 42.78 179 LYS A CA 1
ATOM 1450 C C . LYS A 1 179 ? 5.309 31.312 44.031 1 42.78 179 LYS A C 1
ATOM 1452 O O . LYS A 1 179 ? 4.535 30.641 43.312 1 42.78 179 LYS A O 1
ATOM 1457 N N . ARG A 1 180 ? 5.453 32.625 43.688 1 40.53 180 ARG A N 1
ATOM 1458 C CA . ARG A 1 180 ? 5.285 33.531 42.562 1 40.53 180 ARG A CA 1
ATOM 1459 C C . ARG A 1 180 ? 5.648 32.844 41.25 1 40.53 180 ARG A C 1
ATOM 1461 O O . ARG A 1 180 ? 6.824 32.625 40.969 1 40.53 180 ARG A O 1
ATOM 1468 N N . VAL A 1 181 ? 4.945 31.859 40.75 1 45.84 181 VAL A N 1
ATOM 1469 C CA . VAL A 1 181 ? 5.246 31.078 39.562 1 45.84 181 VAL A CA 1
ATOM 1470 C C . VAL A 1 181 ? 5.371 31.984 38.344 1 45.84 181 VAL A C 1
ATOM 1472 O O . VAL A 1 181 ? 4.434 32.719 38 1 45.84 181 VAL A O 1
ATOM 1475 N N . ASP A 1 182 ? 6.523 32.438 37.938 1 47.97 182 ASP A N 1
ATOM 1476 C CA . ASP A 1 182 ? 6.926 33.188 36.75 1 47.97 182 ASP A CA 1
ATOM 1477 C C . ASP A 1 182 ? 6.211 32.656 35.5 1 47.97 182 ASP A C 1
ATOM 1479 O O . ASP A 1 182 ? 5.93 31.469 35.375 1 47.97 182 ASP A O 1
ATOM 1483 N N . GLU A 1 183 ? 5.395 33.594 34.812 1 53.19 183 GLU A N 1
ATOM 1484 C CA . GLU A 1 183 ? 4.625 33.375 33.594 1 53.19 183 GLU A CA 1
ATOM 1485 C C . GLU A 1 183 ? 5.332 32.406 32.656 1 53.19 183 GLU A C 1
ATOM 1487 O O . GLU A 1 183 ? 4.688 31.562 32.031 1 53.19 183 GLU A O 1
ATOM 1492 N N . GLU A 1 184 ? 6.664 32.594 32.594 1 55.28 184 GLU A N 1
ATOM 1493 C CA . GLU A 1 184 ? 7.441 31.719 31.719 1 55.28 184 GLU A CA 1
ATOM 1494 C C . GLU A 1 184 ? 7.395 30.266 32.219 1 55.28 184 GLU A C 1
ATOM 1496 O O . GLU A 1 184 ? 7.309 29.344 31.391 1 55.28 184 GLU A O 1
ATOM 1501 N N . ASP A 1 185 ? 7.48 30.156 33.5 1 58.47 185 ASP A N 1
ATOM 1502 C CA . ASP A 1 185 ? 7.465 28.828 34.094 1 58.47 185 ASP A CA 1
ATOM 1503 C C . ASP A 1 185 ? 6.098 28.172 33.938 1 58.47 185 ASP A C 1
ATOM 1505 O O . ASP A 1 185 ? 6.008 26.953 33.75 1 58.47 185 ASP A O 1
ATOM 1509 N N . GLU A 1 186 ? 5.082 29.078 33.812 1 58.03 186 GLU A N 1
ATOM 1510 C CA . GLU A 1 186 ? 3.732 28.562 33.625 1 58.03 186 GLU A CA 1
ATOM 1511 C C . GLU A 1 186 ? 3.535 28.031 32.188 1 58.03 186 GLU A C 1
ATOM 1513 O O . GLU A 1 186 ? 2.918 26.984 32 1 58.03 186 GLU A O 1
ATOM 1518 N N . ILE A 1 187 ? 4.125 28.766 31.219 1 59.44 187 ILE A N 1
ATOM 1519 C CA . ILE A 1 187 ? 4.004 28.344 29.812 1 59.44 187 ILE A CA 1
ATOM 1520 C C . ILE A 1 187 ? 4.766 27.047 29.609 1 59.44 187 ILE A C 1
ATOM 1522 O O . ILE A 1 187 ? 4.277 26.141 28.938 1 59.44 187 ILE A O 1
ATOM 1526 N N . LYS A 1 188 ? 5.957 27.094 30.203 1 60.31 188 LYS A N 1
ATOM 1527 C CA . LYS A 1 188 ? 6.77 25.891 30.109 1 60.31 188 LYS A CA 1
ATOM 1528 C C . LYS A 1 188 ? 6.055 24.703 30.75 1 60.31 188 LYS A C 1
ATOM 1530 O O . LYS A 1 188 ? 6.043 23.609 30.172 1 60.31 188 LYS A O 1
ATOM 1535 N N . THR A 1 189 ? 5.445 24.922 31.844 1 62.25 189 THR A N 1
ATOM 1536 C CA . THR A 1 189 ? 4.758 23.844 32.562 1 62.25 189 THR A CA 1
ATOM 1537 C C . THR A 1 189 ? 3.518 23.391 31.797 1 62.25 189 THR A C 1
ATOM 1539 O O . THR A 1 189 ? 3.232 22.203 31.719 1 62.25 189 THR A O 1
ATOM 1542 N N . ARG A 1 190 ? 2.881 24.391 31.156 1 62.5 190 ARG A N 1
ATOM 1543 C CA . ARG A 1 190 ? 1.677 24.078 30.391 1 62.5 190 ARG A CA 1
ATOM 1544 C C . ARG A 1 190 ? 2.014 23.25 29.156 1 62.5 190 ARG A C 1
ATOM 1546 O O . ARG A 1 190 ? 1.293 22.312 28.812 1 62.5 190 ARG A O 1
ATOM 1553 N N . THR A 1 191 ? 3.131 23.578 28.578 1 66.31 191 THR A N 1
ATOM 1554 C CA . THR A 1 191 ? 3.549 22.875 27.375 1 66.31 191 THR A CA 1
ATOM 1555 C C . THR A 1 191 ? 3.99 21.453 27.703 1 66.31 191 THR A C 1
ATOM 1557 O O . THR A 1 191 ? 3.701 20.516 26.969 1 66.31 191 THR A O 1
ATOM 1560 N N . GLU A 1 192 ? 4.625 21.359 28.828 1 70.75 192 GLU A N 1
ATOM 1561 C CA . GLU A 1 192 ? 5.07 20.047 29.266 1 70.75 192 GLU A CA 1
ATOM 1562 C C . GLU A 1 192 ? 3.885 19.141 29.609 1 70.75 192 GLU A C 1
ATOM 1564 O O . GLU A 1 192 ? 3.893 17.953 29.312 1 70.75 192 GLU A O 1
ATOM 1569 N N . VAL A 1 193 ? 2.939 19.797 30.25 1 70.19 193 VAL A N 1
ATOM 1570 C CA . VAL A 1 193 ? 1.735 19.047 30.594 1 70.19 193 VAL A CA 1
ATOM 1571 C C . VAL A 1 193 ? 1.018 18.594 29.312 1 70.19 193 VAL A C 1
ATOM 1573 O O . VAL A 1 193 ? 0.557 17.469 29.219 1 70.19 193 VAL A O 1
ATOM 1576 N N . TYR A 1 194 ? 1.037 19.5 28.297 1 70.56 194 TYR A N 1
ATOM 1577 C CA . TYR A 1 194 ? 0.413 19.188 27.016 1 70.56 194 TYR A CA 1
ATOM 1578 C C . TYR A 1 194 ? 1.12 18.016 26.344 1 70.56 194 TYR A C 1
ATOM 1580 O O . TYR A 1 194 ? 0.47 17.125 25.812 1 70.56 194 TYR A O 1
ATOM 1588 N N . GLN A 1 195 ? 2.377 18.047 26.5 1 73.94 195 GLN A N 1
ATOM 1589 C CA . GLN A 1 195 ? 3.152 16.969 25.875 1 73.94 195 GLN A CA 1
ATOM 1590 C C . GLN A 1 195 ? 2.932 15.641 26.578 1 73.94 195 GLN A C 1
ATOM 1592 O O . GLN A 1 195 ? 2.861 14.594 25.938 1 73.94 195 GLN A O 1
ATOM 1597 N N . MET A 1 196 ? 2.852 15.781 27.844 1 76.25 196 MET A N 1
ATOM 1598 C CA . MET A 1 196 ? 2.637 14.562 28.609 1 76.25 196 MET A CA 1
ATOM 1599 C C . MET A 1 196 ? 1.254 13.977 28.344 1 76.25 196 MET A C 1
ATOM 1601 O O . MET A 1 196 ? 1.104 12.766 28.188 1 76.25 196 MET A O 1
ATOM 1605 N N . VAL A 1 197 ? 0.263 14.867 28.281 1 75.69 197 VAL A N 1
ATOM 1606 C CA . VAL A 1 197 ? -1.104 14.43 28.016 1 75.69 197 VAL A CA 1
ATOM 1607 C C . VAL A 1 197 ? -1.181 13.789 26.625 1 75.69 197 VAL A C 1
ATOM 1609 O O . VAL A 1 197 ? -1.795 12.734 26.469 1 75.69 197 VAL A O 1
ATOM 1612 N N . ARG A 1 198 ? -0.463 14.414 25.688 1 76.62 198 ARG A N 1
ATOM 1613 C CA . ARG A 1 198 ? -0.463 13.891 24.328 1 76.62 198 ARG A CA 1
ATOM 1614 C C . ARG A 1 198 ? 0.252 12.547 24.25 1 76.62 198 ARG A C 1
ATOM 1616 O O . ARG A 1 198 ? -0.178 11.648 23.531 1 76.62 198 ARG A O 1
ATOM 1623 N N . ALA A 1 199 ? 1.251 12.469 25.047 1 78.5 199 ALA A N 1
ATOM 1624 C CA . ALA A 1 199 ? 1.996 11.211 25.078 1 78.5 199 ALA A CA 1
ATOM 1625 C C . ALA A 1 199 ? 1.142 10.078 25.641 1 78.5 199 ALA A C 1
ATOM 1627 O O . ALA A 1 199 ? 1.178 8.953 25.141 1 78.5 199 ALA A O 1
ATOM 1628 N N . ILE A 1 200 ? 0.383 10.445 26.609 1 80.5 200 ILE A N 1
ATOM 1629 C CA . ILE A 1 200 ? -0.5 9.453 27.219 1 80.5 200 ILE A CA 1
ATOM 1630 C C . ILE A 1 200 ? -1.606 9.078 26.234 1 80.5 200 ILE A C 1
ATOM 1632 O O . ILE A 1 200 ? -1.966 7.906 26.109 1 80.5 200 ILE A O 1
ATOM 1636 N N . GLN A 1 201 ? -2.076 10.023 25.562 1 78.62 201 GLN A N 1
ATOM 1637 C CA . GLN A 1 201 ? -3.123 9.766 24.578 1 78.62 201 GLN A CA 1
ATOM 1638 C C . GLN A 1 201 ? -2.613 8.859 23.453 1 78.62 201 GLN A C 1
ATOM 1640 O O . GLN A 1 201 ? -3.326 7.965 23 1 78.62 201 GLN A O 1
ATOM 1645 N N . VAL A 1 202 ? -1.392 9.109 23.016 1 80.38 202 VAL A N 1
ATOM 1646 C CA . VAL A 1 202 ? -0.795 8.273 21.984 1 80.38 202 VAL A CA 1
ATOM 1647 C C . VAL A 1 202 ? -0.623 6.848 22.5 1 80.38 202 VAL A C 1
ATOM 1649 O O . VAL A 1 202 ? -0.892 5.883 21.781 1 80.38 202 VAL A O 1
ATOM 1652 N N . GLY A 1 203 ? -0.226 6.793 23.703 1 82.38 203 GLY A N 1
ATOM 1653 C CA . GLY A 1 203 ? -0.07 5.484 24.312 1 82.38 203 GLY A CA 1
ATOM 1654 C C . GLY A 1 203 ? -1.37 4.707 24.406 1 82.38 203 GLY A C 1
ATOM 1655 O O . GLY A 1 203 ? -1.417 3.523 24.047 1 82.38 203 GLY A O 1
ATOM 1656 N N . ILE A 1 204 ? -2.408 5.383 24.812 1 81.88 204 ILE A N 1
ATOM 1657 C CA . ILE A 1 204 ? -3.719 4.75 24.938 1 81.88 204 ILE A CA 1
ATOM 1658 C C . ILE A 1 204 ? -4.234 4.348 23.562 1 81.88 204 ILE A C 1
ATOM 1660 O O . ILE A 1 204 ? -4.715 3.229 23.375 1 81.88 204 ILE A O 1
ATOM 1664 N N . ALA A 1 205 ? -4.109 5.246 22.656 1 80.81 205 ALA A N 1
ATOM 1665 C CA . ALA A 1 205 ? -4.578 4.969 21.312 1 80.81 205 ALA A CA 1
ATOM 1666 C C . ALA A 1 205 ? -3.822 3.795 20.688 1 80.81 205 ALA A C 1
ATOM 1668 O O . ALA A 1 205 ? -4.414 2.953 20.016 1 80.81 205 ALA A O 1
ATOM 1669 N N . THR A 1 206 ? -2.541 3.746 20.938 1 85.44 206 THR A N 1
ATOM 1670 C CA . THR A 1 206 ? -1.716 2.662 20.422 1 85.44 206 THR A CA 1
ATOM 1671 C C . THR A 1 206 ? -2.102 1.331 21.062 1 85.44 206 THR A C 1
ATOM 1673 O O . THR A 1 206 ? -2.164 0.304 20.375 1 85.44 206 THR A O 1
ATOM 1676 N N . SER A 1 207 ? -2.387 1.395 22.344 1 86.56 207 SER A N 1
ATOM 1677 C CA . SER A 1 207 ? -2.801 0.177 23.031 1 86.56 207 SER A CA 1
ATOM 1678 C C . SER A 1 207 ? -4.145 -0.323 22.516 1 86.56 207 SER A C 1
ATOM 1680 O O . SER A 1 207 ? -4.32 -1.522 22.281 1 86.56 207 SER A O 1
ATOM 1682 N N . ILE A 1 208 ? -5.043 0.53 22.281 1 83.94 208 ILE A N 1
ATOM 1683 C CA . ILE A 1 208 ? -6.352 0.177 21.75 1 83.94 208 ILE A CA 1
ATOM 1684 C C . ILE A 1 208 ? -6.199 -0.393 20.344 1 83.94 208 ILE A C 1
ATOM 1686 O O . ILE A 1 208 ? -6.836 -1.39 20 1 83.94 208 ILE A O 1
ATOM 1690 N N . PHE A 1 209 ? -5.332 0.251 19.625 1 87 209 PHE A N 1
ATOM 1691 C CA . PHE A 1 209 ? -5.047 -0.218 18.266 1 87 209 PHE A CA 1
ATOM 1692 C C . PHE A 1 209 ? -4.477 -1.63 18.297 1 87 209 PHE A C 1
ATOM 1694 O O . PHE A 1 209 ? -4.922 -2.5 17.547 1 87 209 PHE A O 1
ATOM 1701 N N . LEU A 1 210 ? -3.578 -1.867 19.156 1 87.75 210 LEU A N 1
ATOM 1702 C CA . LEU A 1 210 ? -2.908 -3.162 19.219 1 87.75 210 LEU A CA 1
ATOM 1703 C C . LEU A 1 210 ? -3.887 -4.254 19.641 1 87.75 210 LEU A C 1
ATOM 1705 O O . LEU A 1 210 ? -3.887 -5.344 19.062 1 87.75 210 LEU A O 1
ATOM 1709 N N . ILE A 1 211 ? -4.762 -3.912 20.484 1 88.81 211 ILE A N 1
ATOM 1710 C CA . ILE A 1 211 ? -5.668 -4.922 21.016 1 88.81 211 ILE A CA 1
ATOM 1711 C C . ILE A 1 211 ? -6.871 -5.086 20.094 1 88.81 211 ILE A C 1
ATOM 1713 O O . ILE A 1 211 ? -7.172 -6.195 19.641 1 88.81 211 ILE A O 1
ATOM 1717 N N . PHE A 1 212 ? -7.5 -4.043 19.688 1 89.44 212 PHE A N 1
ATOM 1718 C CA . PHE A 1 212 ? -8.797 -4.121 19.031 1 89.44 212 PHE A CA 1
ATOM 1719 C C . PHE A 1 212 ? -8.633 -4.164 17.516 1 89.44 212 PHE A C 1
ATOM 1721 O O . PHE A 1 212 ? -9.539 -4.602 16.797 1 89.44 212 PHE A O 1
ATOM 1728 N N . ILE A 1 213 ? -7.531 -3.744 17.094 1 90.94 213 ILE A N 1
ATOM 1729 C CA . ILE A 1 213 ? -7.391 -3.672 15.641 1 90.94 213 ILE A CA 1
ATOM 1730 C C . ILE A 1 213 ? -6.434 -4.758 15.156 1 90.94 213 ILE A C 1
ATOM 1732 O O . ILE A 1 213 ? -6.555 -5.25 14.031 1 90.94 213 ILE A O 1
ATOM 1736 N N . TRP A 1 214 ? -5.496 -5.086 16 1 93.31 214 TRP A N 1
ATOM 1737 C CA . TRP A 1 214 ? -4.516 -6.062 15.531 1 93.31 214 TRP A CA 1
ATOM 1738 C C . TRP A 1 214 ? -4.77 -7.43 16.156 1 93.31 214 TRP A C 1
ATOM 1740 O O . TRP A 1 214 ? -5.078 -8.391 15.461 1 93.31 214 TRP A O 1
ATOM 1750 N N . LEU A 1 215 ? -4.887 -7.559 17.484 1 92.44 215 LEU A N 1
ATOM 1751 C CA . LEU A 1 215 ? -4.934 -8.852 18.172 1 92.44 215 LEU A CA 1
ATOM 1752 C C . LEU A 1 215 ? -6.32 -9.477 18.047 1 92.44 215 LEU A C 1
ATOM 1754 O O . LEU A 1 215 ? -6.453 -10.633 17.641 1 92.44 215 LEU A O 1
ATOM 1758 N N . LEU A 1 216 ? -7.352 -8.797 18.312 1 93.06 216 LEU A N 1
ATOM 1759 C CA . LEU A 1 216 ? -8.703 -9.352 18.312 1 93.06 216 LEU A CA 1
ATOM 1760 C C . LEU A 1 216 ? -9.102 -9.812 16.922 1 93.06 216 LEU A C 1
ATOM 1762 O O . LEU A 1 216 ? -9.555 -10.945 16.75 1 93.06 216 LEU A O 1
ATOM 1766 N N . PRO A 1 217 ? -8.93 -8.961 15.984 1 93 217 PRO A N 1
ATOM 1767 C CA . PRO A 1 217 ? -9.258 -9.453 14.641 1 93 217 PRO A CA 1
ATOM 1768 C C . PRO A 1 217 ? -8.414 -10.656 14.234 1 93 217 PRO A C 1
ATOM 1770 O O . PRO A 1 217 ? -8.898 -11.531 13.516 1 93 217 PRO A O 1
ATOM 1773 N N . SER A 1 218 ? -7.133 -10.688 14.633 1 93.88 218 SER A N 1
ATOM 1774 C CA . SER A 1 218 ? -6.281 -11.836 14.336 1 93.88 218 SER A CA 1
ATOM 1775 C C . SER A 1 218 ? -6.855 -13.117 14.922 1 93.88 218 SER A C 1
ATOM 1777 O O . SER A 1 218 ? -6.793 -14.18 14.297 1 93.88 218 SER A O 1
ATOM 1779 N N . LEU A 1 219 ? -7.449 -13.023 16.094 1 92.75 219 LEU A N 1
ATOM 1780 C CA . LEU A 1 219 ? -8.07 -14.188 16.719 1 92.75 219 LEU A CA 1
ATOM 1781 C C . LEU A 1 219 ? -9.336 -14.602 15.969 1 92.75 219 LEU A C 1
ATOM 1783 O O . LEU A 1 219 ? -9.578 -15.797 15.773 1 92.75 219 LEU A O 1
ATOM 1787 N N . ILE A 1 220 ? -10.086 -13.703 15.523 1 91.19 220 ILE A N 1
ATOM 1788 C CA . ILE A 1 220 ? -11.305 -13.977 14.781 1 91.19 220 ILE A CA 1
ATOM 1789 C C . ILE A 1 220 ? -10.961 -14.656 13.453 1 91.19 220 ILE A C 1
ATOM 1791 O O . ILE A 1 220 ? -11.594 -15.641 13.07 1 91.19 220 ILE A O 1
ATOM 1795 N N . ILE A 1 221 ? -9.938 -14.148 12.805 1 89.56 221 ILE A N 1
ATOM 1796 C CA . ILE A 1 221 ? -9.539 -14.68 11.5 1 89.56 221 ILE A CA 1
ATOM 1797 C C . ILE A 1 221 ? -8.922 -16.062 11.68 1 89.56 221 ILE A C 1
ATOM 1799 O O . ILE A 1 221 ? -9.117 -16.953 10.836 1 89.56 221 ILE A O 1
ATOM 1803 N N . MET A 1 222 ? -8.172 -16.188 12.797 1 89.81 222 MET A N 1
ATOM 1804 C CA . MET A 1 222 ? -7.59 -17.5 13.117 1 89.81 222 MET A CA 1
ATOM 1805 C C . MET A 1 222 ? -8.664 -18.562 13.203 1 89.81 222 MET A C 1
ATOM 1807 O O . MET A 1 222 ? -8.531 -19.641 12.602 1 89.81 222 MET A O 1
ATOM 1811 N N . ILE A 1 223 ? -9.734 -18.281 13.828 1 88.06 223 ILE A N 1
ATOM 1812 C CA . ILE A 1 223 ? -10.812 -19.234 14.078 1 88.06 223 ILE A CA 1
ATOM 1813 C C . ILE A 1 223 ? -11.641 -19.422 12.805 1 88.06 223 ILE A C 1
ATOM 1815 O O . ILE A 1 223 ? -12.023 -20.531 12.461 1 88.06 223 ILE A O 1
ATOM 1819 N N . SER A 1 224 ? -11.906 -18.344 12.102 1 83.81 224 SER A N 1
ATOM 1820 C CA . SER A 1 224 ? -12.773 -18.375 10.93 1 83.81 224 SER A CA 1
ATOM 1821 C C . SER A 1 224 ? -12.117 -19.125 9.773 1 83.81 224 SER A C 1
ATOM 1823 O O . SER A 1 224 ? -12.805 -19.75 8.969 1 83.81 224 SER A O 1
ATOM 1825 N N . ASN A 1 225 ? -10.766 -19.031 9.633 1 81.06 225 ASN A N 1
ATOM 1826 C CA . ASN A 1 225 ? -10.078 -19.656 8.508 1 81.06 225 ASN A CA 1
ATOM 1827 C C . ASN A 1 225 ? -9.25 -20.859 8.945 1 81.06 225 ASN A C 1
ATOM 1829 O O . ASN A 1 225 ? -8.547 -21.453 8.133 1 81.06 225 ASN A O 1
ATOM 1833 N N . ASP A 1 226 ? -9.305 -21.234 10.195 1 82 226 ASP A N 1
ATOM 1834 C CA . ASP A 1 226 ? -8.555 -22.359 10.734 1 82 226 ASP A CA 1
ATOM 1835 C C . ASP A 1 226 ? -7.055 -22.188 10.469 1 82 226 ASP A C 1
ATOM 1837 O O . ASP A 1 226 ? -6.406 -23.094 9.945 1 82 226 ASP A O 1
ATOM 1841 N N . TRP A 1 227 ? -6.547 -21.047 10.664 1 85.06 227 TRP A N 1
ATOM 1842 C CA . TRP A 1 227 ? -5.133 -20.734 10.516 1 85.06 227 TRP A CA 1
ATOM 1843 C C . TRP A 1 227 ? -4.41 -20.828 11.859 1 85.06 227 TRP A C 1
ATOM 1845 O O . TRP A 1 227 ? -5.047 -20.859 12.914 1 85.06 227 TRP A O 1
ATOM 1855 N N . ASN A 1 228 ? -3.146 -20.969 11.781 1 88.94 228 ASN A N 1
ATOM 1856 C CA . ASN A 1 228 ? -2.334 -20.797 12.984 1 88.94 228 ASN A CA 1
ATOM 1857 C C . ASN A 1 228 ? -2.277 -19.344 13.422 1 88.94 228 ASN A C 1
ATOM 1859 O O . ASN A 1 228 ? -2.496 -18.438 12.617 1 88.94 228 ASN A O 1
ATOM 1863 N N . PHE A 1 229 ? -2.062 -19.156 14.672 1 90.19 229 PHE A N 1
ATOM 1864 C CA . PHE A 1 229 ? -2.035 -17.797 15.227 1 90.19 229 PHE A CA 1
ATOM 1865 C C . PHE A 1 229 ? -0.975 -16.953 14.531 1 90.19 229 PHE A C 1
ATOM 1867 O O . PHE A 1 229 ? -1.205 -15.781 14.242 1 90.19 229 PHE A O 1
ATOM 1874 N N . GLU A 1 230 ? 0.12 -17.594 14.203 1 90.5 230 GLU A N 1
ATOM 1875 C CA . GLU A 1 230 ? 1.207 -16.875 13.547 1 90.5 230 GLU A CA 1
ATOM 1876 C C . GLU A 1 230 ? 0.786 -16.375 12.172 1 90.5 230 GLU A C 1
ATOM 1878 O O . GLU A 1 230 ? 1.092 -15.242 11.797 1 90.5 230 GLU A O 1
ATOM 1883 N N . THR A 1 231 ? 0.078 -17.125 11.477 1 89.75 231 THR A N 1
ATOM 1884 C CA . THR A 1 231 ? -0.381 -16.766 10.141 1 89.75 231 THR A CA 1
ATOM 1885 C C . THR A 1 231 ? -1.449 -15.68 10.211 1 89.75 231 THR A C 1
ATOM 1887 O O . THR A 1 231 ? -1.457 -14.758 9.391 1 89.75 231 THR A O 1
ATOM 1890 N N . ALA A 1 232 ? -2.24 -15.836 11.211 1 92.31 232 ALA A N 1
ATOM 1891 C CA . ALA A 1 232 ? -3.318 -14.859 11.352 1 92.31 232 ALA A CA 1
ATOM 1892 C C . ALA A 1 232 ? -2.766 -13.484 11.727 1 92.31 232 ALA A C 1
ATOM 1894 O O . ALA A 1 232 ? -3.182 -12.469 11.172 1 92.31 232 ALA A O 1
ATOM 1895 N N . ILE A 1 233 ? -1.864 -13.461 12.641 1 93.94 233 ILE A N 1
ATOM 1896 C CA . ILE A 1 233 ? -1.257 -12.203 13.062 1 93.94 233 ILE A CA 1
ATOM 1897 C C . ILE A 1 233 ? -0.476 -11.586 11.906 1 93.94 233 ILE A C 1
ATOM 1899 O O . ILE A 1 233 ? -0.484 -10.367 11.719 1 93.94 233 ILE A O 1
ATOM 1903 N N . TYR A 1 234 ? 0.183 -12.461 11.188 1 93.69 234 TYR A N 1
ATOM 1904 C CA . TYR A 1 234 ? 0.935 -12.031 10.016 1 93.69 234 TYR A CA 1
ATOM 1905 C C . TYR A 1 234 ? 0.01 -11.43 8.969 1 93.69 234 TYR A C 1
ATOM 1907 O O . TYR A 1 234 ? 0.261 -10.328 8.469 1 93.69 234 TYR A O 1
ATOM 1915 N N . PHE A 1 235 ? -1.057 -12.031 8.758 1 92.12 235 PHE A N 1
ATOM 1916 C CA . PHE A 1 235 ? -2.021 -11.555 7.777 1 92.12 235 PHE A CA 1
ATOM 1917 C C . PHE A 1 235 ? -2.576 -10.195 8.18 1 92.12 235 PHE A C 1
ATOM 1919 O O . PHE A 1 235 ? -2.658 -9.289 7.352 1 92.12 235 PHE A O 1
ATOM 1926 N N . CYS A 1 236 ? -2.949 -10.102 9.383 1 93.88 236 CYS A N 1
ATOM 1927 C CA . CYS A 1 236 ? -3.527 -8.852 9.852 1 93.88 236 CYS A CA 1
ATOM 1928 C C . CYS A 1 236 ? -2.512 -7.719 9.773 1 93.88 236 CYS A C 1
ATOM 1930 O O . CYS A 1 236 ? -2.854 -6.602 9.383 1 93.88 236 CYS A O 1
ATOM 1932 N N . PHE A 1 237 ? -1.326 -8.008 10.102 1 94.06 237 PHE A N 1
ATOM 1933 C CA . PHE A 1 237 ? -0.299 -6.98 10.031 1 94.06 237 PHE A CA 1
ATOM 1934 C C . PHE A 1 237 ? -0.087 -6.523 8.594 1 94.06 237 PHE A C 1
ATOM 1936 O O . PHE A 1 237 ? -0.007 -5.324 8.32 1 94.06 237 PHE A O 1
ATOM 1943 N N . ILE A 1 238 ? 0.001 -7.465 7.688 1 93.81 238 ILE A N 1
ATOM 1944 C CA . ILE A 1 238 ? 0.222 -7.184 6.273 1 93.81 238 ILE A CA 1
ATOM 1945 C C . ILE A 1 238 ? -0.953 -6.387 5.715 1 93.81 238 ILE A C 1
ATOM 1947 O O . ILE A 1 238 ? -0.771 -5.52 4.852 1 93.81 238 ILE A O 1
ATOM 1951 N N . THR A 1 239 ? -2.092 -6.594 6.277 1 93.38 239 THR A N 1
ATOM 1952 C CA . THR A 1 239 ? -3.299 -5.902 5.836 1 93.38 239 THR A CA 1
ATOM 1953 C C . THR A 1 239 ? -3.363 -4.5 6.426 1 93.38 239 THR A C 1
ATOM 1955 O O . THR A 1 239 ? -3.605 -3.527 5.707 1 93.38 239 THR A O 1
ATOM 1958 N N . ILE A 1 240 ? -3.047 -4.398 7.656 1 93.12 240 ILE A N 1
ATOM 1959 C CA . ILE A 1 240 ? -3.125 -3.115 8.344 1 93.12 240 ILE A CA 1
ATOM 1960 C C . ILE A 1 240 ? -2.076 -2.162 7.781 1 93.12 240 ILE A C 1
ATOM 1962 O O . ILE A 1 240 ? -2.326 -0.961 7.648 1 93.12 240 ILE A O 1
ATOM 1966 N N . SER A 1 241 ? -0.944 -2.662 7.496 1 92.69 241 SER A N 1
ATOM 1967 C CA . SER A 1 241 ? 0.15 -1.844 6.984 1 92.69 241 SER A CA 1
ATOM 1968 C C . SER A 1 241 ? -0.01 -1.581 5.488 1 92.69 241 SER A C 1
ATOM 1970 O O . SER A 1 241 ? 0.819 -0.9 4.883 1 92.69 241 SER A O 1
ATOM 1972 N N . THR A 1 242 ? -1.02 -2.139 4.805 1 92.5 242 THR A N 1
ATOM 1973 C CA . THR A 1 242 ? -1.384 -1.985 3.398 1 92.5 242 THR A CA 1
ATOM 1974 C C . THR A 1 242 ? -0.302 -2.566 2.492 1 92.5 242 THR A C 1
ATOM 1976 O O . THR A 1 242 ? -0.213 -2.211 1.316 1 92.5 242 THR A O 1
ATOM 1979 N N . ILE A 1 243 ? 0.604 -3.398 3.031 1 93.88 243 ILE A N 1
ATOM 1980 C CA . ILE A 1 243 ? 1.606 -4.082 2.219 1 93.88 243 ILE A CA 1
ATOM 1981 C C . ILE A 1 243 ? 0.919 -5.016 1.228 1 93.88 243 ILE A C 1
ATOM 1983 O O . ILE A 1 243 ? 1.177 -4.953 0.023 1 93.88 243 ILE A O 1
ATOM 1987 N N . GLY A 1 244 ? -0.002 -5.891 1.69 1 91.69 244 GLY A N 1
ATOM 1988 C CA . GLY A 1 244 ? -0.803 -6.754 0.839 1 91.69 244 GLY A CA 1
ATOM 1989 C C . GLY A 1 244 ? 0.03 -7.723 0.02 1 91.69 244 GLY A C 1
ATOM 1990 O O . GLY A 1 244 ? -0.136 -7.812 -1.198 1 91.69 244 GLY A O 1
ATOM 1991 N N . LEU A 1 245 ? 0.821 -8.547 0.597 1 87.62 245 LEU A N 1
ATOM 1992 C CA . LEU A 1 245 ? 1.685 -9.484 -0.114 1 87.62 245 LEU A CA 1
ATOM 1993 C C . LEU A 1 245 ? 0.857 -10.516 -0.869 1 87.62 245 LEU A C 1
ATOM 1995 O O . LEU A 1 245 ? 1.297 -11.039 -1.896 1 87.62 245 LEU A O 1
ATOM 1999 N N . GLY A 1 246 ? -0.313 -10.82 -0.377 1 82.44 246 GLY A N 1
ATOM 2000 C CA . GLY A 1 246 ? -1.241 -11.672 -1.099 1 82.44 246 GLY A CA 1
ATOM 2001 C C . GLY A 1 246 ? -0.916 -13.148 -0.966 1 82.44 246 GLY A C 1
ATOM 2002 O O . GLY A 1 246 ? -1.514 -13.984 -1.647 1 82.44 246 GLY A O 1
ATOM 2003 N N . ASP A 1 247 ? 0.067 -13.531 -0.126 1 78.75 247 ASP A N 1
ATOM 2004 C CA . ASP A 1 247 ? 0.405 -14.938 0.079 1 78.75 247 ASP A CA 1
ATOM 2005 C C . ASP A 1 247 ? -0.675 -15.648 0.89 1 78.75 247 ASP A C 1
ATOM 2007 O O . ASP A 1 247 ? -1.005 -16.812 0.615 1 78.75 247 ASP A O 1
ATOM 2011 N N . VAL A 1 248 ? -1.163 -14.945 1.87 1 76.94 248 VAL A N 1
ATOM 2012 C CA . VAL A 1 248 ? -2.273 -15.445 2.67 1 76.94 248 VAL A CA 1
ATOM 2013 C C . VAL A 1 248 ? -3.498 -14.555 2.473 1 76.94 248 VAL A C 1
ATOM 2015 O O . VAL A 1 248 ? -3.455 -13.359 2.756 1 76.94 248 VAL A O 1
ATOM 2018 N N . THR A 1 249 ? -4.461 -15.078 1.644 1 73.19 249 THR A N 1
ATOM 2019 C CA . THR A 1 249 ? -5.664 -14.289 1.41 1 73.19 249 THR A CA 1
ATOM 2020 C C . THR A 1 249 ? -6.902 -15.031 1.906 1 73.19 249 THR A C 1
ATOM 2022 O O . THR A 1 249 ? -6.926 -16.266 1.932 1 73.19 249 THR A O 1
ATOM 2025 N N . PRO A 1 250 ? -7.758 -14.305 2.531 1 63.03 250 PRO A N 1
ATOM 2026 C CA . PRO A 1 250 ? -8.945 -14.961 3.072 1 63.03 250 PRO A CA 1
ATOM 2027 C C . PRO A 1 250 ? -9.758 -15.688 2 1 63.03 250 PRO A C 1
ATOM 2029 O O . PRO A 1 250 ? -10.578 -16.562 2.32 1 63.03 250 PRO A O 1
ATOM 2032 N N . SER A 1 251 ? -9.711 -15.219 0.797 1 57.88 251 SER A N 1
ATOM 2033 C CA . SER A 1 251 ? -10.477 -15.891 -0.256 1 57.88 251 SER A CA 1
ATOM 2034 C C . SER A 1 251 ? -9.953 -17.297 -0.513 1 57.88 251 SER A C 1
ATOM 2036 O O . SER A 1 251 ? -10.641 -18.125 -1.107 1 57.88 251 SER A O 1
ATOM 2038 N N . MET A 1 252 ? -8.75 -17.578 -0.022 1 50.25 252 MET A N 1
ATOM 2039 C CA . MET A 1 252 ? -8.047 -18.812 -0.333 1 50.25 252 MET A CA 1
ATOM 2040 C C . MET A 1 252 ? -8.633 -19.984 0.463 1 50.25 252 MET A C 1
ATOM 2042 O O . MET A 1 252 ? -8.438 -21.141 0.104 1 50.25 252 MET A O 1
ATOM 2046 N N . THR A 1 253 ? -9.234 -19.703 1.622 1 44.47 253 THR A N 1
ATOM 2047 C CA . THR A 1 253 ? -9.609 -20.828 2.471 1 44.47 253 THR A CA 1
ATOM 2048 C C . THR A 1 253 ? -10.703 -21.672 1.813 1 44.47 253 THR A C 1
ATOM 2050 O O . THR A 1 253 ? -11.203 -22.625 2.41 1 44.47 253 THR A O 1
ATOM 2053 N N . ILE A 1 254 ? -11.117 -21.219 0.75 1 39.62 254 ILE A N 1
ATOM 2054 C CA . ILE A 1 254 ? -12.148 -22.094 0.209 1 39.62 254 ILE A CA 1
ATOM 2055 C C . ILE A 1 254 ? -11.516 -23.375 -0.33 1 39.62 254 ILE A C 1
ATOM 2057 O O . ILE A 1 254 ? -10.695 -23.328 -1.249 1 39.62 254 ILE A O 1
ATOM 2061 N N . ASP A 1 255 ? -11.453 -24.25 0.615 1 37.19 255 ASP A N 1
ATOM 2062 C CA . ASP A 1 255 ? -11.07 -25.594 0.228 1 37.19 255 ASP A CA 1
ATOM 2063 C C . ASP A 1 255 ? -11.562 -25.938 -1.178 1 37.19 255 ASP A C 1
ATOM 2065 O O . ASP A 1 255 ? -12.766 -25.891 -1.442 1 37.19 255 ASP A O 1
ATOM 2069 N N . PRO A 1 256 ? -10.742 -25.797 -2.15 1 35.28 256 PRO A N 1
ATOM 2070 C CA . PRO A 1 256 ? -11.141 -26.078 -3.529 1 35.28 256 PRO A CA 1
ATOM 2071 C C . PRO A 1 256 ? -12.016 -27.328 -3.646 1 35.28 256 PRO A C 1
ATOM 2073 O O . PRO A 1 256 ? -12.766 -27.469 -4.617 1 35.28 256 PRO A O 1
ATOM 2076 N N . LEU A 1 257 ? -11.641 -28.219 -2.895 1 35.19 257 LEU A N 1
ATOM 2077 C CA . LEU A 1 257 ? -12.344 -29.5 -2.994 1 35.19 257 LEU A CA 1
ATOM 2078 C C . LEU A 1 257 ? -13.742 -29.391 -2.385 1 35.19 257 LEU A C 1
ATOM 2080 O O . LEU A 1 257 ? -14.57 -30.297 -2.559 1 35.19 257 LEU A O 1
ATOM 2084 N N . GLN A 1 258 ? -13.805 -28.609 -1.517 1 37.84 258 GLN A N 1
ATOM 2085 C CA . GLN A 1 258 ? -15.125 -28.672 -0.906 1 37.84 258 GLN A CA 1
ATOM 2086 C C . GLN A 1 258 ? -16.141 -27.844 -1.683 1 37.84 258 GLN A C 1
ATOM 2088 O O . GLN A 1 258 ? -15.906 -26.656 -1.931 1 37.84 258 GLN A O 1
ATOM 2093 N N . LEU A 1 259 ? -16.828 -28.406 -2.621 1 36.22 259 LEU A N 1
ATOM 2094 C CA . LEU A 1 259 ? -18.062 -27.938 -3.246 1 36.22 259 LEU A CA 1
ATOM 2095 C C . LEU A 1 259 ? -18.734 -26.859 -2.402 1 36.22 259 LEU A C 1
ATOM 2097 O O . LEU A 1 259 ? -18.969 -27.062 -1.21 1 36.22 259 LEU A O 1
ATOM 2101 N N . GLU A 1 260 ? -18.312 -25.688 -2.582 1 44.34 260 GLU A N 1
ATOM 2102 C CA . GLU A 1 260 ? -18.906 -24.578 -1.85 1 44.34 260 GLU A CA 1
ATOM 2103 C C . GLU A 1 260 ? -20.422 -24.766 -1.725 1 44.34 260 GLU A C 1
ATOM 2105 O O . GLU A 1 260 ? -21.141 -24.734 -2.725 1 44.34 260 GLU A O 1
ATOM 2110 N N . ASP A 1 261 ? -20.891 -25.531 -0.932 1 46.94 261 ASP A N 1
ATOM 2111 C CA . ASP A 1 261 ? -22.297 -25.469 -0.583 1 46.94 261 ASP A CA 1
ATOM 2112 C C . ASP A 1 261 ? -22.75 -24.016 -0.378 1 46.94 261 ASP A C 1
ATOM 2114 O O . ASP A 1 261 ? -21.922 -23.141 -0.072 1 46.94 261 ASP A O 1
ATOM 2118 N N . GLU A 1 262 ? -23.891 -23.656 -0.933 1 51.38 262 GLU A N 1
ATOM 2119 C CA . GLU A 1 262 ? -24.547 -22.344 -0.832 1 51.38 262 GLU A CA 1
ATOM 2120 C C . GLU A 1 262 ? -24.203 -21.656 0.491 1 51.38 262 GLU A C 1
ATOM 2122 O O . GLU A 1 262 ? -24 -20.453 0.536 1 51.38 262 GLU A O 1
ATOM 2127 N N . LYS A 1 263 ? -24.219 -22.469 1.525 1 53.34 263 LYS A N 1
ATOM 2128 C CA . LYS A 1 263 ? -23.938 -21.922 2.85 1 53.34 263 LYS A CA 1
ATOM 2129 C C . LYS A 1 263 ? -22.5 -21.438 2.961 1 53.34 263 LYS A C 1
ATOM 2131 O O . LYS A 1 263 ? -22.219 -20.422 3.584 1 53.34 263 LYS A O 1
ATOM 2136 N N . ASN A 1 264 ? -21.656 -21.984 2.176 1 60.5 264 ASN A N 1
ATOM 2137 C CA . ASN A 1 264 ? -20.25 -21.656 2.252 1 60.5 264 ASN A CA 1
ATOM 2138 C C . ASN A 1 264 ? -19.922 -20.391 1.449 1 60.5 264 ASN A C 1
ATOM 2140 O O . ASN A 1 264 ? -19.047 -19.625 1.824 1 60.5 264 ASN A O 1
ATOM 2144 N N . LYS A 1 265 ? -20.938 -20.188 0.527 1 66.19 265 LYS A N 1
ATOM 2145 C CA . LYS A 1 265 ? -20.781 -18.953 -0.246 1 66.19 265 LYS A CA 1
ATOM 2146 C C . LYS A 1 265 ? -21.156 -17.734 0.582 1 66.19 265 LYS A C 1
ATOM 2148 O O . LYS A 1 265 ? -20.469 -16.703 0.531 1 66.19 265 LYS A O 1
ATOM 2153 N N . LEU A 1 266 ? -22.281 -17.906 1.285 1 66.12 266 LEU A N 1
ATOM 2154 C CA . LEU A 1 266 ? -22.719 -16.797 2.135 1 66.12 266 LEU A CA 1
ATOM 2155 C C . LEU A 1 266 ? -21.672 -16.484 3.197 1 66.12 266 LEU A C 1
ATOM 2157 O O . LEU A 1 266 ? -21.391 -15.32 3.477 1 66.12 266 LEU A O 1
ATOM 2161 N N . GLY A 1 267 ? -21.109 -17.516 3.748 1 73 267 GLY A N 1
ATOM 2162 C CA . GLY A 1 267 ? -20.062 -17.328 4.742 1 73 267 GLY A CA 1
ATOM 2163 C C . GLY A 1 267 ? -18.828 -16.641 4.195 1 73 267 GLY A C 1
ATOM 2164 O O . GLY A 1 267 ? -18.266 -15.773 4.848 1 73 267 GLY A O 1
ATOM 2165 N N . SER A 1 268 ? -18.594 -16.969 2.971 1 76.38 268 SER A N 1
ATOM 2166 C CA . SER A 1 268 ? -17.422 -16.375 2.346 1 76.38 268 SER A CA 1
ATOM 2167 C C . SER A 1 268 ? -17.656 -14.906 2.029 1 76.38 268 SER A C 1
ATOM 2169 O O . SER A 1 268 ? -16.75 -14.078 2.205 1 76.38 268 SER A O 1
ATOM 2171 N N . SER A 1 269 ? -18.891 -14.625 1.611 1 82.56 269 SER A N 1
ATOM 2172 C CA . SER A 1 269 ? -19.234 -13.234 1.301 1 82.56 269 SER A CA 1
ATOM 2173 C C . SER A 1 269 ? -19.188 -12.367 2.551 1 82.56 269 SER A C 1
ATOM 2175 O O . SER A 1 269 ? -18.688 -11.242 2.516 1 82.56 269 SER A O 1
ATOM 2177 N N . VAL A 1 270 ? -19.688 -12.93 3.621 1 83.88 270 VAL A N 1
ATOM 2178 C CA . VAL A 1 270 ? -19.719 -12.18 4.875 1 83.88 270 VAL A CA 1
ATOM 2179 C C . VAL A 1 270 ? -18.297 -11.938 5.367 1 83.88 270 VAL A C 1
ATOM 2181 O O . VAL A 1 270 ? -17.984 -10.859 5.875 1 83.88 270 VAL A O 1
ATOM 2184 N N . LYS A 1 271 ? -17.5 -12.852 5.207 1 85.69 271 LYS A N 1
ATOM 2185 C CA . LYS A 1 271 ? -16.109 -12.719 5.617 1 85.69 271 LYS A CA 1
ATOM 2186 C C . LYS A 1 271 ? -15.406 -11.617 4.824 1 85.69 271 LYS A C 1
ATOM 2188 O O . LYS A 1 271 ? -14.688 -10.797 5.398 1 85.69 271 LYS A O 1
ATOM 2193 N N . GLN A 1 272 ? -15.656 -11.586 3.533 1 87.31 272 GLN A N 1
ATOM 2194 C CA . GLN A 1 272 ? -15.016 -10.594 2.684 1 87.31 272 GLN A CA 1
ATOM 2195 C C . GLN A 1 272 ? -15.5 -9.188 3.02 1 87.31 272 GLN A C 1
ATOM 2197 O O . GLN A 1 272 ? -14.703 -8.242 3.076 1 87.31 272 GLN A O 1
ATOM 2202 N N . ILE A 1 273 ? -16.75 -9.094 3.252 1 89.62 273 ILE A N 1
ATOM 2203 C CA . ILE A 1 273 ? -17.312 -7.797 3.594 1 89.62 273 ILE A CA 1
ATOM 2204 C C . ILE A 1 273 ? -16.781 -7.344 4.953 1 89.62 273 ILE A C 1
ATOM 2206 O O . ILE A 1 273 ? -16.484 -6.16 5.145 1 89.62 273 ILE A O 1
ATOM 2210 N N . SER A 1 274 ? -16.672 -8.25 5.887 1 90.62 274 SER A N 1
ATOM 2211 C CA . SER A 1 274 ? -16.125 -7.926 7.203 1 90.62 274 SER A CA 1
ATOM 2212 C C . SER A 1 274 ? -14.688 -7.445 7.109 1 90.62 274 SER A C 1
ATOM 2214 O O . SER A 1 274 ? -14.281 -6.535 7.836 1 90.62 274 SER A O 1
ATOM 2216 N N . ILE A 1 275 ? -13.969 -8.023 6.215 1 91.44 275 ILE A N 1
ATOM 2217 C CA . ILE A 1 275 ? -12.57 -7.641 6.051 1 91.44 275 ILE A CA 1
ATOM 2218 C C . ILE A 1 275 ? -12.492 -6.242 5.441 1 91.44 275 ILE A C 1
ATOM 2220 O O . ILE A 1 275 ? -11.602 -5.457 5.785 1 91.44 275 ILE A O 1
ATOM 2224 N N . ILE A 1 276 ? -13.438 -5.918 4.555 1 93.19 276 ILE A N 1
ATOM 2225 C CA . ILE A 1 276 ? -13.484 -4.582 3.965 1 93.19 276 ILE A CA 1
ATOM 2226 C C . ILE A 1 276 ? -13.695 -3.543 5.062 1 93.19 276 ILE A C 1
ATOM 2228 O O . ILE A 1 276 ? -12.984 -2.531 5.109 1 93.19 276 ILE A O 1
ATOM 2232 N N . CYS A 1 277 ? -14.586 -3.828 5.918 1 92.88 277 CYS A N 1
ATOM 2233 C CA . CYS A 1 277 ? -14.836 -2.93 7.039 1 92.88 277 CYS A CA 1
ATOM 2234 C C . CYS A 1 277 ? -13.617 -2.834 7.949 1 92.88 277 CYS A C 1
ATOM 2236 O O . CYS A 1 277 ? -13.25 -1.743 8.383 1 92.88 277 CYS A O 1
ATOM 2238 N N . TYR A 1 278 ? -13.07 -3.969 8.188 1 94 278 TYR A N 1
ATOM 2239 C CA . TYR A 1 278 ? -11.875 -4.027 9.016 1 94 278 TYR A CA 1
ATOM 2240 C C . TYR A 1 278 ? -10.758 -3.176 8.422 1 94 278 TYR A C 1
ATOM 2242 O O . TYR A 1 278 ? -10.062 -2.463 9.148 1 94 278 TYR A O 1
ATOM 2250 N N . ILE A 1 279 ? -10.586 -3.178 7.117 1 93.62 279 ILE A N 1
ATOM 2251 C CA . ILE A 1 279 ? -9.539 -2.436 6.426 1 93.62 279 ILE A CA 1
ATOM 2252 C C . ILE A 1 279 ? -9.75 -0.937 6.625 1 93.62 279 ILE A C 1
ATOM 2254 O O . ILE A 1 279 ? -8.82 -0.211 6.977 1 93.62 279 ILE A O 1
ATOM 2258 N N . ILE A 1 280 ? -10.938 -0.48 6.473 1 92.94 280 ILE A N 1
ATOM 2259 C CA . ILE A 1 280 ? -11.242 0.941 6.59 1 92.94 280 ILE A CA 1
ATOM 2260 C C . ILE A 1 280 ? -11.016 1.403 8.023 1 92.94 280 ILE A C 1
ATOM 2262 O O . ILE A 1 280 ? -10.406 2.447 8.258 1 92.94 280 ILE A O 1
ATOM 2266 N N . ILE A 1 281 ? -11.406 0.605 8.938 1 91.44 281 ILE A N 1
ATOM 2267 C CA . ILE A 1 281 ? -11.258 0.944 10.352 1 91.44 281 ILE A CA 1
ATOM 2268 C C . ILE A 1 281 ? -9.781 0.977 10.727 1 91.44 281 ILE A C 1
ATOM 2270 O O . ILE A 1 281 ? -9.344 1.848 11.484 1 91.44 281 ILE A O 1
ATOM 2274 N N . SER A 1 282 ? -9.086 0.038 10.25 1 92.5 282 SER A N 1
ATOM 2275 C CA . SER A 1 282 ? -7.664 -0.041 10.555 1 92.5 282 SER A CA 1
ATOM 2276 C C . SER A 1 282 ? -6.906 1.158 9.992 1 92.5 282 SER A C 1
ATOM 2278 O O . SER A 1 282 ? -6.062 1.742 10.68 1 92.5 282 SER A O 1
ATOM 2280 N N . LEU A 1 283 ? -7.207 1.542 8.789 1 90.94 283 LEU A N 1
ATOM 2281 C CA . LEU A 1 283 ? -6.574 2.699 8.164 1 90.94 283 LEU A CA 1
ATOM 2282 C C . LEU A 1 283 ? -6.879 3.973 8.945 1 90.94 283 LEU A C 1
ATOM 2284 O O . LEU A 1 283 ? -5.996 4.816 9.133 1 90.94 283 LEU A O 1
ATOM 2288 N N . THR A 1 284 ? -8.062 4.039 9.367 1 88.44 284 THR A N 1
ATOM 2289 C CA . THR A 1 284 ? -8.469 5.195 10.156 1 88.44 284 THR A CA 1
ATOM 2290 C C . THR A 1 284 ? -7.715 5.242 11.477 1 88.44 284 THR A C 1
ATOM 2292 O O . THR A 1 284 ? -7.207 6.293 11.875 1 88.44 284 THR A O 1
ATOM 2295 N N . SER A 1 285 ? -7.586 4.117 12.086 1 87.75 285 SER A N 1
ATOM 2296 C CA . SER A 1 285 ? -6.941 4.051 13.398 1 87.75 285 SER A CA 1
ATOM 2297 C C . SER A 1 285 ? -5.461 4.398 13.297 1 87.75 285 SER A C 1
ATOM 2299 O O . SER A 1 285 ? -4.926 5.105 14.156 1 87.75 285 SER A O 1
ATOM 2301 N N . ILE A 1 286 ? -4.836 3.916 12.305 1 87.5 286 ILE A N 1
ATOM 2302 C CA . ILE A 1 286 ? -3.416 4.211 12.133 1 87.5 286 ILE A CA 1
ATOM 2303 C C . ILE A 1 286 ? -3.227 5.699 11.852 1 87.5 286 ILE A C 1
ATOM 2305 O O . ILE A 1 286 ? -2.279 6.312 12.344 1 87.5 286 ILE A O 1
ATOM 2309 N N . THR A 1 287 ? -4.098 6.25 11.07 1 83.75 287 THR A N 1
ATOM 2310 C CA . THR A 1 287 ? -4.023 7.672 10.75 1 83.75 287 THR A CA 1
ATOM 2311 C C . THR A 1 287 ? -4.215 8.523 12.008 1 83.75 287 THR A C 1
ATOM 2313 O O . THR A 1 287 ? -3.562 9.555 12.172 1 83.75 287 THR A O 1
ATOM 2316 N N . VAL A 1 288 ? -5.043 8.055 12.867 1 81.75 288 VAL A N 1
ATOM 2317 C CA . VAL A 1 288 ? -5.27 8.758 14.125 1 81.75 288 VAL A CA 1
ATOM 2318 C C . VAL A 1 288 ? -3.996 8.727 14.969 1 81.75 288 VAL A C 1
ATOM 2320 O O . VAL A 1 288 ? -3.588 9.758 15.516 1 81.75 288 VAL A O 1
ATOM 2323 N N . ILE A 1 289 ? -3.369 7.641 15.023 1 82.69 289 ILE A N 1
ATOM 2324 C CA . ILE A 1 289 ? -2.156 7.473 15.812 1 82.69 289 ILE A CA 1
ATOM 2325 C C . ILE A 1 289 ? -1.044 8.352 15.25 1 82.69 289 ILE A C 1
ATOM 2327 O O . ILE A 1 289 ? -0.336 9.031 16 1 82.69 289 ILE A O 1
ATOM 2331 N N . ILE A 1 290 ? -0.942 8.391 13.938 1 77.94 290 ILE A N 1
ATOM 2332 C CA . ILE A 1 290 ? 0.083 9.203 13.281 1 77.94 290 ILE A CA 1
ATOM 2333 C C . ILE A 1 290 ? -0.193 10.68 13.523 1 77.94 290 ILE A C 1
ATOM 2335 O O . ILE A 1 290 ? 0.728 11.453 13.797 1 77.94 290 ILE A O 1
ATOM 2339 N N . SER A 1 291 ? -1.425 11.031 13.492 1 74.25 291 SER A N 1
ATOM 2340 C CA . SER A 1 291 ? -1.802 12.422 13.711 1 74.25 291 SER A CA 1
ATOM 2341 C C . SER A 1 291 ? -1.486 12.867 15.133 1 74.25 291 SER A C 1
ATOM 2343 O O . SER A 1 291 ? -0.999 13.977 15.352 1 74.25 291 SER A O 1
ATOM 2345 N N . LEU A 1 292 ? -1.72 11.992 16.031 1 75.56 292 LEU A N 1
ATOM 2346 C CA . LEU A 1 292 ? -1.438 12.289 17.438 1 75.56 292 LEU A CA 1
ATOM 2347 C C . LEU A 1 292 ? 0.065 12.359 17.688 1 75.56 292 LEU A C 1
ATOM 2349 O O . LEU A 1 292 ? 0.537 13.234 18.422 1 75.56 292 LEU A O 1
ATOM 2353 N N . ALA A 1 293 ? 0.728 11.523 17.062 1 74.75 293 ALA A N 1
ATOM 2354 C CA . ALA A 1 293 ? 2.18 11.484 17.219 1 74.75 293 ALA A CA 1
ATOM 2355 C C . ALA A 1 293 ? 2.834 12.719 16.609 1 74.75 293 ALA A C 1
ATOM 2357 O O . ALA A 1 293 ? 3.783 13.266 17.156 1 74.75 293 ALA A O 1
ATOM 2358 N N . THR A 1 294 ? 2.371 13.141 15.492 1 72.38 294 THR A N 1
ATOM 2359 C CA . THR A 1 294 ? 2.93 14.305 14.812 1 72.38 294 THR A CA 1
ATOM 2360 C C . THR A 1 294 ? 2.641 15.586 15.602 1 72.38 294 THR A C 1
ATOM 2362 O O . THR A 1 294 ? 3.438 16.516 15.586 1 72.38 294 THR A O 1
ATOM 2365 N N . SER A 1 295 ? 1.564 15.547 16.266 1 69.31 295 SER A N 1
ATOM 2366 C CA . SER A 1 295 ? 1.22 16.703 17.078 1 69.31 295 SER A CA 1
ATOM 2367 C C . SER A 1 295 ? 2.193 16.891 18.234 1 69.31 295 SER A C 1
ATOM 2369 O O . SER A 1 295 ? 2.479 18.016 18.641 1 69.31 295 SER A O 1
ATOM 2371 N N . ILE A 1 296 ? 2.701 15.773 18.734 1 68 296 ILE A N 1
ATOM 2372 C CA . ILE A 1 296 ? 3.682 15.82 19.812 1 68 296 ILE A CA 1
ATOM 2373 C C . ILE A 1 296 ? 4.977 16.453 19.312 1 68 296 ILE A C 1
ATOM 2375 O O . ILE A 1 296 ? 5.582 17.281 20 1 68 296 ILE A O 1
ATOM 2379 N N . TRP A 1 297 ? 5.273 16.125 18.094 1 65.56 297 TRP A N 1
ATOM 2380 C CA . TRP A 1 297 ? 6.523 16.609 17.516 1 65.56 297 TRP A CA 1
ATOM 2381 C C . TRP A 1 297 ? 6.422 18.094 17.156 1 65.56 297 TRP A C 1
ATOM 2383 O O . TRP A 1 297 ? 7.375 18.844 17.344 1 65.56 297 TRP A O 1
ATOM 2393 N N . LYS A 1 298 ? 5.266 18.547 16.719 1 62.53 298 LYS A N 1
ATOM 2394 C CA . LYS A 1 298 ? 5.062 19.938 16.344 1 62.53 298 LYS A CA 1
ATOM 2395 C C . LYS A 1 298 ? 5.148 20.844 17.562 1 62.53 298 LYS A C 1
ATOM 2397 O O . LYS A 1 298 ? 5.707 21.953 17.484 1 62.53 298 LYS A O 1
ATOM 2402 N N . THR A 1 299 ? 4.633 20.344 18.578 1 61.59 299 THR A N 1
ATOM 2403 C CA . THR A 1 299 ? 4.668 21.156 19.781 1 61.59 299 THR A CA 1
ATOM 2404 C C . THR A 1 299 ? 6.094 21.281 20.312 1 61.59 299 THR A C 1
ATOM 2406 O O . THR A 1 299 ? 6.484 22.344 20.812 1 61.59 299 THR A O 1
ATOM 2409 N N . LYS A 1 300 ? 6.855 20.312 20.109 1 60.78 300 LYS A N 1
ATOM 2410 C CA . LYS A 1 300 ? 8.242 20.359 20.562 1 60.78 300 LYS A CA 1
ATOM 2411 C C . LYS A 1 300 ? 9.055 21.344 19.719 1 60.78 300 LYS A C 1
ATOM 2413 O O . LYS A 1 300 ? 9.867 22.109 20.25 1 60.78 300 LYS A O 1
ATOM 2418 N N . LYS A 1 301 ? 8.711 21.359 18.469 1 60.47 301 LYS A N 1
ATOM 2419 C CA . LYS A 1 301 ? 9.414 22.281 17.578 1 60.47 301 LYS A CA 1
ATOM 2420 C C . LYS A 1 301 ? 9.023 23.734 17.875 1 60.47 301 LYS A C 1
ATOM 2422 O O . LYS A 1 301 ? 9.867 24.625 17.875 1 60.47 301 LYS A O 1
ATOM 2427 N N . LEU A 1 302 ? 7.762 23.875 18.109 1 57.03 302 LEU A N 1
ATOM 2428 C CA . LEU A 1 302 ? 7.262 25.203 18.422 1 57.03 302 LEU A CA 1
ATOM 2429 C C . LEU A 1 302 ? 7.863 25.719 19.719 1 57.03 302 LEU A C 1
ATOM 2431 O O . LEU A 1 302 ? 8.203 26.906 19.828 1 57.03 302 LEU A O 1
ATOM 2435 N N . LYS A 1 303 ? 8.031 24.859 20.609 1 58.78 303 LYS A N 1
ATOM 2436 C CA . LYS A 1 303 ? 8.664 25.219 21.875 1 58.78 303 LYS A CA 1
ATOM 2437 C C . LYS A 1 303 ? 10.109 25.656 21.672 1 58.78 303 LYS A C 1
ATOM 2439 O O . LYS A 1 303 ? 10.555 26.656 22.25 1 58.78 303 LYS A O 1
ATOM 2444 N N . LYS A 1 304 ? 10.711 24.906 20.891 1 59.62 304 LYS A N 1
ATOM 2445 C CA . LYS A 1 304 ? 12.102 25.266 20.609 1 59.62 304 LYS A CA 1
ATOM 2446 C C . LYS A 1 304 ? 12.195 26.625 19.922 1 59.62 304 LYS A C 1
ATOM 2448 O O . LYS A 1 304 ? 13.07 27.438 20.25 1 59.62 304 LYS A O 1
ATOM 2453 N N . LYS A 1 305 ? 11.234 26.75 19.016 1 58.94 305 LYS A N 1
ATOM 2454 C CA . LYS A 1 305 ? 11.203 28.031 18.312 1 58.94 305 LYS A CA 1
ATOM 2455 C C . LYS A 1 305 ? 10.852 29.156 19.266 1 58.94 305 LYS A C 1
ATOM 2457 O O . LYS A 1 305 ? 11.461 30.234 19.219 1 58.94 305 LYS A O 1
ATOM 2462 N N . TRP A 1 306 ? 9.922 28.969 20.109 1 54.53 306 TRP A N 1
ATOM 2463 C CA . TRP A 1 306 ? 9.492 29.969 21.062 1 54.53 306 TRP A CA 1
ATOM 2464 C C . TRP A 1 306 ? 10.602 30.281 22.062 1 54.53 306 TRP A C 1
ATOM 2466 O O . TRP A 1 306 ? 10.828 31.438 22.422 1 54.53 306 TRP A O 1
ATOM 2476 N N . ARG A 1 307 ? 11.266 29.312 22.453 1 56.62 307 ARG A N 1
ATOM 2477 C CA . ARG A 1 307 ? 12.383 29.5 23.375 1 56.62 307 ARG A CA 1
ATOM 2478 C C . ARG A 1 307 ? 13.484 30.328 22.734 1 56.62 307 ARG A C 1
ATOM 2480 O O . ARG A 1 307 ? 14.086 31.188 23.391 1 56.62 307 ARG A O 1
ATOM 2487 N N . LYS A 1 308 ? 13.617 30.047 21.484 1 59.38 308 LYS A N 1
ATOM 2488 C CA . LYS A 1 308 ? 14.633 30.828 20.781 1 59.38 308 LYS A CA 1
ATOM 2489 C C . LYS A 1 308 ? 14.195 32.281 20.625 1 59.38 308 LYS A C 1
ATOM 2491 O O . LYS A 1 308 ? 15.008 33.188 20.781 1 59.38 308 LYS A O 1
ATOM 2496 N N . GLU A 1 309 ? 12.953 32.438 20.266 1 56.94 309 GLU A N 1
ATOM 2497 C CA . GLU A 1 309 ? 12.406 33.781 20.109 1 56.94 309 GLU A CA 1
ATOM 2498 C C . GLU A 1 309 ? 12.344 34.5 21.453 1 56.94 309 GLU A C 1
ATOM 2500 O O . GLU A 1 309 ? 12.633 35.719 21.531 1 56.94 309 GLU A O 1
ATOM 2505 N N . ALA A 1 310 ? 11.969 33.812 22.453 1 55.97 310 ALA A N 1
ATOM 2506 C CA . ALA A 1 310 ? 11.914 34.406 23.797 1 55.97 310 ALA A CA 1
ATOM 2507 C C . ALA A 1 310 ? 13.305 34.812 24.281 1 55.97 310 ALA A C 1
ATOM 2509 O O . ALA A 1 310 ? 13.469 35.844 24.906 1 55.97 310 ALA A O 1
ATOM 2510 N N . LYS A 1 311 ? 14.203 34.031 23.969 1 57.59 311 LYS A N 1
ATOM 2511 C CA . LYS A 1 311 ? 15.578 34.375 24.312 1 57.59 311 LYS A CA 1
ATOM 2512 C C . LYS A 1 311 ? 16.031 35.625 23.562 1 57.59 311 LYS A C 1
ATOM 2514 O O . LYS A 1 311 ? 16.703 36.469 24.125 1 57.59 311 LYS A O 1
ATOM 2519 N N . SER A 1 312 ? 15.641 35.625 22.359 1 58.03 312 SER A N 1
ATOM 2520 C CA . SER A 1 312 ? 15.977 36.812 21.578 1 58.03 312 SER A CA 1
ATOM 2521 C C . SER A 1 312 ? 15.289 38.031 22.125 1 58.03 312 SER A C 1
ATOM 2523 O O . SER A 1 312 ? 15.891 39.125 22.156 1 58.03 312 SER A O 1
ATOM 2525 N N . PHE A 1 313 ? 14.117 37.906 22.516 1 55.53 313 PHE A N 1
ATOM 2526 C CA . PHE A 1 313 ? 13.352 39 23.094 1 55.53 313 PHE A CA 1
ATOM 2527 C C . PHE A 1 313 ? 13.953 39.438 24.422 1 55.53 313 PHE A C 1
ATOM 2529 O O . PHE A 1 313 ? 14.023 40.625 24.703 1 55.53 313 PHE A O 1
ATOM 2536 N N . ARG A 1 314 ? 14.297 38.5 25.172 1 54.75 314 ARG A N 1
ATOM 2537 C CA . ARG A 1 314 ? 14.938 38.812 26.453 1 54.75 314 ARG A CA 1
ATOM 2538 C C . ARG A 1 314 ? 16.266 39.531 26.25 1 54.75 314 ARG A C 1
ATOM 2540 O O . ARG A 1 314 ? 16.625 40.438 27 1 54.75 314 ARG A O 1
ATOM 2547 N N . GLU A 1 315 ? 16.828 39.094 25.25 1 59.16 315 GLU A N 1
ATOM 2548 C CA . GLU A 1 315 ? 18.094 39.75 24.906 1 59.16 315 GLU A CA 1
ATOM 2549 C C . GLU A 1 315 ? 17.844 41.188 24.453 1 59.16 315 GLU A C 1
ATOM 2551 O O . GLU A 1 315 ? 18.594 42.094 24.812 1 59.16 315 GLU A O 1
ATOM 2556 N N . ILE A 1 316 ? 16.766 41.312 23.812 1 56.94 316 ILE A N 1
ATOM 2557 C CA . ILE A 1 316 ? 16.391 42.625 23.359 1 56.94 316 ILE A CA 1
ATOM 2558 C C . ILE A 1 316 ? 15.906 43.469 24.547 1 56.94 316 ILE A C 1
ATOM 2560 O O . ILE A 1 316 ? 16.281 44.625 24.688 1 56.94 316 ILE A O 1
ATOM 2564 N N . GLN A 1 317 ? 15.086 42.875 25.344 1 54.62 317 GLN A N 1
ATOM 2565 C CA . GLN A 1 317 ? 14.609 43.562 26.547 1 54.62 317 GLN A CA 1
ATOM 2566 C C . GLN A 1 317 ? 15.758 43.844 27.5 1 54.62 317 GLN A C 1
ATOM 2568 O O . GLN A 1 317 ? 15.773 44.906 28.156 1 54.62 317 GLN A O 1
ATOM 2573 N N . GLY A 1 318 ? 16.578 42.969 27.578 1 53.28 318 GLY A N 1
ATOM 2574 C CA . GLY A 1 318 ? 17.766 43.219 28.375 1 53.28 318 GLY A CA 1
ATOM 2575 C C . GLY A 1 318 ? 18.594 44.375 27.859 1 53.28 318 GLY A C 1
ATOM 2576 O O . GLY A 1 318 ? 19.078 45.188 28.641 1 53.28 318 GLY A O 1
ATOM 2577 N N . HIS A 1 319 ? 18.609 44.438 26.656 1 57.84 319 HIS A N 1
ATOM 2578 C CA . HIS A 1 319 ? 19.328 45.562 26.062 1 57.84 319 HIS A CA 1
ATOM 2579 C C . HIS A 1 319 ? 18.562 46.875 26.266 1 57.84 319 HIS A C 1
ATOM 2581 O O . HIS A 1 319 ? 19.172 47.906 26.469 1 57.84 319 HIS A O 1
ATOM 2587 N N . GLU A 1 320 ? 17.297 46.75 26.203 1 52.16 320 GLU A N 1
ATOM 2588 C CA . GLU A 1 320 ? 16.469 47.906 26.438 1 52.16 320 GLU A CA 1
ATOM 2589 C C . GLU A 1 320 ? 16.516 48.344 27.891 1 52.16 320 GLU A C 1
ATOM 2591 O O . GLU A 1 320 ? 16.578 49.531 28.188 1 52.16 320 GLU A O 1
ATOM 2596 N N . ASN A 1 321 ? 16.469 47.438 28.719 1 52.97 321 ASN A N 1
ATOM 2597 C CA . ASN A 1 321 ? 16.609 47.75 30.141 1 52.97 321 ASN A CA 1
ATOM 2598 C C . ASN A 1 321 ? 18 48.312 30.453 1 52.97 321 ASN A C 1
ATOM 2600 O O . ASN A 1 321 ? 18.125 49.219 31.266 1 52.97 321 ASN A O 1
ATOM 2604 N N . ASP A 1 322 ? 18.906 47.844 29.828 1 53.91 322 ASP A N 1
ATOM 2605 C CA . ASP A 1 322 ? 20.25 48.406 29.969 1 53.91 322 ASP A CA 1
ATOM 2606 C C . ASP A 1 322 ? 20.328 49.812 29.375 1 53.91 322 ASP A C 1
ATOM 2608 O O . ASP A 1 322 ? 20.953 50.688 29.953 1 53.91 322 ASP A O 1
ATOM 2612 N N . ALA A 1 323 ? 19.594 50 28.391 1 54.25 323 ALA A N 1
ATOM 2613 C CA . ALA A 1 323 ? 19.516 51.312 27.781 1 54.25 323 ALA A CA 1
ATOM 2614 C C . ALA A 1 323 ? 18.719 52.281 28.656 1 54.25 323 ALA A C 1
ATOM 2616 O O . ALA A 1 323 ? 19.094 53.438 28.812 1 54.25 323 ALA A O 1
ATOM 2617 N N . PHE A 1 324 ? 17.703 51.812 29.188 1 53.28 324 PHE A N 1
ATOM 2618 C CA . PHE A 1 324 ? 16.906 52.594 30.109 1 53.28 324 PHE A CA 1
ATOM 2619 C C . PHE A 1 324 ? 17.672 52.875 31.391 1 53.28 324 PHE A C 1
ATOM 2621 O O . PHE A 1 324 ? 17.625 54 31.922 1 53.28 324 PHE A O 1
ATOM 2628 N N . SER A 1 325 ? 18.281 51.969 31.844 1 52.97 325 SER A N 1
ATOM 2629 C CA . SER A 1 325 ? 19.109 52.156 33.031 1 52.97 325 SER A CA 1
ATOM 2630 C C . SER A 1 325 ? 20.25 53.125 32.75 1 52.97 325 SER A C 1
ATOM 2632 O O . SER A 1 325 ? 20.609 53.969 33.594 1 52.97 325 SER A O 1
ATOM 2634 N N . ASN A 1 326 ? 20.688 53.094 31.594 1 54.12 326 ASN A N 1
ATOM 2635 C CA . ASN A 1 326 ? 21.703 54.062 31.188 1 54.12 326 ASN A CA 1
ATOM 2636 C C . ASN A 1 326 ? 21.125 55.469 31 1 54.12 326 ASN A C 1
ATOM 2638 O O . ASN A 1 326 ? 21.766 56.438 31.328 1 54.12 326 ASN A O 1
ATOM 2642 N N . VAL A 1 327 ? 19.891 55.469 30.516 1 53.75 327 VAL A N 1
ATOM 2643 C CA . VAL A 1 327 ? 19.234 56.75 30.344 1 53.75 327 VAL A CA 1
ATOM 2644 C C . VAL A 1 327 ? 18.812 57.312 31.703 1 53.75 327 VAL A C 1
ATOM 2646 O O . VAL A 1 327 ? 18.953 58.5 31.969 1 53.75 327 VAL A O 1
ATOM 2649 N N . THR A 1 328 ? 18.359 56.5 32.531 1 50.94 328 THR A N 1
ATOM 2650 C CA . THR A 1 328 ? 18.016 56.938 33.875 1 50.94 328 THR A CA 1
ATOM 2651 C C . THR A 1 328 ? 19.266 57.344 34.656 1 50.94 328 THR A C 1
ATOM 2653 O O . THR A 1 328 ? 19.234 58.312 35.438 1 50.94 328 THR A O 1
ATOM 2656 N N . GLN A 1 329 ? 20.297 56.75 34.375 1 51.84 329 GLN A N 1
ATOM 2657 C CA . GLN A 1 329 ? 21.547 57.156 35 1 51.84 329 GLN A CA 1
ATOM 2658 C C . GLN A 1 329 ? 22.062 58.469 34.438 1 51.84 329 GLN A C 1
ATOM 2660 O O . GLN A 1 329 ? 22.609 59.312 35.156 1 51.84 329 GLN A O 1
ATOM 2665 N N . VAL A 1 330 ? 21.734 58.688 33.188 1 53.78 330 VAL A N 1
ATOM 2666 C CA . VAL A 1 330 ? 22.141 59.938 32.562 1 53.78 330 VAL A CA 1
ATOM 2667 C C . VAL A 1 330 ? 21.219 61.062 33.062 1 53.78 330 VAL A C 1
ATOM 2669 O O . VAL A 1 330 ? 21.688 62.156 33.375 1 53.78 330 VAL A O 1
ATOM 2672 N N . THR A 1 331 ? 19.984 60.688 33.219 1 51.94 331 THR A N 1
ATOM 2673 C CA . THR A 1 331 ? 19.047 61.719 33.719 1 51.94 331 THR A CA 1
ATOM 2674 C C . THR A 1 331 ? 19.312 62.031 35.188 1 51.94 331 THR A C 1
ATOM 2676 O O . THR A 1 331 ? 19.219 63.188 35.625 1 51.94 331 THR A O 1
ATOM 2679 N N . VAL A 1 332 ? 19.703 61.062 35.906 1 53.34 332 VAL A N 1
ATOM 2680 C CA . VAL A 1 332 ? 20.031 61.281 37.312 1 53.34 332 VAL A CA 1
ATOM 2681 C C . VAL A 1 332 ? 21.328 62.062 37.406 1 53.34 332 VAL A C 1
ATOM 2683 O O . VAL A 1 332 ? 21.438 62.969 38.25 1 53.34 332 VAL A O 1
ATOM 2686 N N . VAL A 1 333 ? 22.188 61.844 36.5 1 54.5 333 VAL A N 1
ATOM 2687 C CA . VAL A 1 333 ? 23.453 62.594 36.5 1 54.5 333 VAL A CA 1
ATOM 2688 C C . VAL A 1 333 ? 23.219 64 36.031 1 54.5 333 VAL A C 1
ATOM 2690 O O . VAL A 1 333 ? 23.766 64.938 36.594 1 54.5 333 VAL A O 1
ATOM 2693 N N . GLU A 1 334 ? 22.297 64.125 35.156 1 51.69 334 GLU A N 1
ATOM 2694 C CA . GLU A 1 334 ? 22.016 65.5 34.688 1 51.69 334 GLU A CA 1
ATOM 2695 C C . GLU A 1 334 ? 21.188 66.25 35.688 1 51.69 334 GLU A C 1
ATOM 2697 O O . GLU A 1 334 ? 21.422 67.438 35.906 1 51.69 334 GLU A O 1
ATOM 2702 N N . ASN A 1 335 ? 20.328 65.625 36.312 1 52.16 335 ASN A N 1
ATOM 2703 C CA . ASN A 1 335 ? 19.562 66.312 37.375 1 52.16 335 ASN A CA 1
ATOM 2704 C C . ASN A 1 335 ? 20.406 66.562 38.594 1 52.16 335 ASN A C 1
ATOM 2706 O O . ASN A 1 335 ? 20.219 67.562 39.281 1 52.16 335 ASN A O 1
ATOM 2710 N N . ALA A 1 336 ? 21.359 65.812 38.875 1 52.22 336 ALA A N 1
ATOM 2711 C CA . ALA A 1 336 ? 22.297 66.062 39.969 1 52.22 336 ALA A CA 1
ATOM 2712 C C . ALA A 1 336 ? 23.219 67.25 39.625 1 52.22 336 ALA A C 1
ATOM 2714 O O . ALA A 1 336 ? 23.594 68 40.531 1 52.22 336 ALA A O 1
ATOM 2715 N N . ARG A 1 337 ? 23.484 67.5 38.375 1 51.94 337 ARG A N 1
ATOM 2716 C CA . ARG A 1 337 ? 24.312 68.625 38 1 51.94 337 ARG A CA 1
ATOM 2717 C C . ARG A 1 337 ? 23.516 69.938 38.062 1 51.94 337 ARG A C 1
ATOM 2719 O O . ARG A 1 337 ? 24.062 71 38.375 1 51.94 337 ARG A O 1
ATOM 2726 N N . SER A 1 338 ? 22.219 69.75 37.812 1 48.62 338 SER A N 1
ATOM 2727 C CA . SER A 1 338 ? 21.453 71 37.844 1 48.62 338 SER A CA 1
ATOM 2728 C C . SER A 1 338 ? 21.203 71.5 39.281 1 48.62 338 SER A C 1
ATOM 2730 O O . SER A 1 338 ? 20.953 72.625 39.5 1 48.62 338 SER A O 1
ATOM 2732 N N . VAL A 1 339 ? 21.188 70.562 40.25 1 49 339 VAL A N 1
ATOM 2733 C CA . VAL A 1 339 ? 21 71 41.625 1 49 339 VAL A CA 1
ATOM 2734 C C . VAL A 1 339 ? 22.281 71.625 42.156 1 49 339 VAL A C 1
ATOM 2736 O O . VAL A 1 339 ? 22.25 72.438 43.094 1 49 339 VAL A O 1
ATOM 2739 N N . ASP A 1 340 ? 23.438 71.188 41.688 1 45.5 340 ASP A N 1
ATOM 2740 C CA . ASP A 1 340 ? 24.641 71.75 42.281 1 45.5 340 ASP A CA 1
ATOM 2741 C C . ASP A 1 340 ? 24.953 73.125 41.688 1 45.5 340 ASP A C 1
ATOM 2743 O O . ASP A 1 340 ? 25.812 73.875 42.188 1 45.5 340 ASP A O 1
ATOM 2747 N N . GLY A 1 341 ? 24.422 73.562 40.531 1 33.84 341 GLY A N 1
ATOM 2748 C CA . GLY A 1 341 ? 24.703 74.938 40.156 1 33.84 341 GLY A CA 1
ATOM 2749 C C . GLY A 1 341 ? 23.688 75.938 40.719 1 33.84 341 GLY A C 1
ATOM 2750 O O . GLY A 1 341 ? 22.531 75.562 40.969 1 33.84 341 GLY A O 1
ATOM 2751 N N . MET B 1 1 ? 20.328 38.875 8.43 1 31.44 1 MET B N 1
ATOM 2752 C CA . MET B 1 1 ? 19.141 38.031 8.484 1 31.44 1 MET B CA 1
ATOM 2753 C C . MET B 1 1 ? 19.203 36.938 7.445 1 31.44 1 MET B C 1
ATOM 2755 O O . MET B 1 1 ? 18.422 35.969 7.496 1 31.44 1 MET B O 1
ATOM 2759 N N . LYS B 1 2 ? 19.828 37.281 6.469 1 44 2 LYS B N 1
ATOM 2760 C CA . LYS B 1 2 ? 19.953 36.375 5.324 1 44 2 LYS B CA 1
ATOM 2761 C C . LYS B 1 2 ? 20.891 35.219 5.625 1 44 2 LYS B C 1
ATOM 2763 O O . LYS B 1 2 ? 20.812 34.156 4.984 1 44 2 LYS B O 1
ATOM 2768 N N . LYS B 1 3 ? 21.75 35.344 6.445 1 44.06 3 LYS B N 1
ATOM 2769 C CA . LYS B 1 3 ? 22.828 34.375 6.594 1 44.06 3 LYS B CA 1
ATOM 2770 C C . LYS B 1 3 ? 22.344 33.156 7.355 1 44.06 3 LYS B C 1
ATOM 2772 O O . LYS B 1 3 ? 22.766 32.031 7.078 1 44.06 3 LYS B O 1
ATOM 2777 N N . LYS B 1 4 ? 21.594 33.281 8.367 1 45.03 4 LYS B N 1
ATOM 2778 C CA . LYS B 1 4 ? 21.203 32.188 9.25 1 45.03 4 LYS B CA 1
ATOM 2779 C C . LYS B 1 4 ? 20.188 31.281 8.578 1 45.03 4 LYS B C 1
ATOM 2781 O O . LYS B 1 4 ? 20.125 30.078 8.891 1 45.03 4 LYS B O 1
ATOM 2786 N N . GLU B 1 5 ? 19.469 31.656 7.641 1 44.41 5 GLU B N 1
ATOM 2787 C CA . GLU B 1 5 ? 18.578 30.766 6.895 1 44.41 5 GLU B CA 1
ATOM 2788 C C . GLU B 1 5 ? 19.375 29.844 5.965 1 44.41 5 GLU B C 1
ATOM 2790 O O . GLU B 1 5 ? 18.906 28.766 5.605 1 44.41 5 GLU B O 1
ATOM 2795 N N . LYS B 1 6 ? 20.531 30.344 5.641 1 47.34 6 LYS B N 1
ATOM 2796 C CA . LYS B 1 6 ? 21.422 29.562 4.777 1 47.34 6 LYS B CA 1
ATOM 2797 C C . LYS B 1 6 ? 21.922 28.312 5.488 1 47.34 6 LYS B C 1
ATOM 2799 O O . LYS B 1 6 ? 22.109 27.266 4.863 1 47.34 6 LYS B O 1
ATOM 2804 N N . CYS B 1 7 ? 22.297 28.391 6.664 1 43.47 7 CYS B N 1
ATOM 2805 C CA . CYS B 1 7 ? 22.969 27.344 7.426 1 43.47 7 CYS B CA 1
ATOM 2806 C C . CYS B 1 7 ? 22.031 26.156 7.641 1 43.47 7 CYS B C 1
ATOM 2808 O O . CYS B 1 7 ? 22.484 25 7.621 1 43.47 7 CYS B O 1
ATOM 2810 N N . CYS B 1 8 ? 20.859 26.391 8.07 1 45.41 8 CYS B N 1
ATOM 2811 C CA . CYS B 1 8 ? 19.938 25.281 8.281 1 45.41 8 CYS B CA 1
ATOM 2812 C C . CYS B 1 8 ? 19.719 24.5 6.992 1 45.41 8 CYS B C 1
ATOM 2814 O O . CYS B 1 8 ? 19.469 23.281 7.027 1 45.41 8 CYS B O 1
ATOM 2816 N N . ASN B 1 9 ? 19.859 25.172 5.801 1 50.03 9 ASN B N 1
ATOM 2817 C CA . ASN B 1 9 ? 19.672 24.547 4.5 1 50.03 9 ASN B CA 1
ATOM 2818 C C . ASN B 1 9 ? 20.828 23.609 4.148 1 50.03 9 ASN B C 1
ATOM 2820 O O . ASN B 1 9 ? 20.609 22.531 3.604 1 50.03 9 ASN B O 1
ATOM 2824 N N . ALA B 1 10 ? 22.031 24.219 4.461 1 48.94 10 ALA B N 1
ATOM 2825 C CA . ALA B 1 10 ? 23.234 23.484 4.105 1 48.94 10 ALA B CA 1
ATOM 2826 C C . ALA B 1 10 ? 23.375 22.219 4.953 1 48.94 10 ALA B C 1
ATOM 2828 O O . ALA B 1 10 ? 23.781 21.172 4.449 1 48.94 10 ALA B O 1
ATOM 2829 N N . PHE B 1 11 ? 23.219 22.344 6.207 1 50.66 11 PHE B N 1
ATOM 2830 C CA . PHE B 1 11 ? 23.359 21.234 7.148 1 50.66 11 PHE B CA 1
ATOM 2831 C C . PHE B 1 11 ? 22.375 20.109 6.82 1 50.66 11 PHE B C 1
ATOM 2833 O O . PHE B 1 11 ? 22.719 18.938 6.938 1 50.66 11 PHE B O 1
ATOM 2840 N N . ASP B 1 12 ? 21.25 20.5 6.32 1 59.75 12 ASP B N 1
ATOM 2841 C CA . ASP B 1 12 ? 20.25 19.484 5.992 1 59.75 12 ASP B CA 1
ATOM 2842 C C . ASP B 1 12 ? 20.625 18.719 4.723 1 59.75 12 ASP B C 1
ATOM 2844 O O . ASP B 1 12 ? 20.438 17.516 4.637 1 59.75 12 ASP B O 1
ATOM 2848 N N . PHE B 1 13 ? 21.516 19.453 3.98 1 65.44 13 PHE B N 1
ATOM 2849 C CA . PHE B 1 13 ? 21.906 18.828 2.721 1 65.44 13 PHE B CA 1
ATOM 2850 C C . PHE B 1 13 ? 23.016 17.812 2.945 1 65.44 13 PHE B C 1
ATOM 2852 O O . PHE B 1 13 ? 23.094 16.812 2.229 1 65.44 13 PHE B O 1
ATOM 2859 N N . CYS B 1 14 ? 23.859 18.094 3.979 1 68.62 14 CYS B N 1
ATOM 2860 C CA . CYS B 1 14 ? 24.938 17.141 4.262 1 68.62 14 CYS B CA 1
ATOM 2861 C C . CYS B 1 14 ? 24.406 15.906 4.973 1 68.62 14 CYS B C 1
ATOM 2863 O O . CYS B 1 14 ? 25.016 14.836 4.902 1 68.62 14 CYS B O 1
ATOM 2865 N N . ARG B 1 15 ? 23.344 16.047 5.547 1 81.56 15 ARG B N 1
ATOM 2866 C CA . ARG B 1 15 ? 22.781 14.938 6.316 1 81.56 15 ARG B CA 1
ATOM 2867 C C . ARG B 1 15 ? 22 13.984 5.418 1 81.56 15 ARG B C 1
ATOM 2869 O O . ARG B 1 15 ? 21.828 12.812 5.75 1 81.56 15 ARG B O 1
ATOM 2876 N N . ILE B 1 16 ? 21.703 14.438 4.227 1 86 16 ILE B N 1
ATOM 2877 C CA . ILE B 1 16 ? 20.812 13.672 3.359 1 86 16 ILE B CA 1
ATOM 2878 C C . ILE B 1 16 ? 21.547 12.438 2.834 1 86 16 ILE B C 1
ATOM 2880 O O . ILE B 1 16 ? 21.047 11.312 2.941 1 86 16 ILE B O 1
ATOM 2884 N N . PRO B 1 17 ? 22.812 12.641 2.41 1 87.94 17 PRO B N 1
ATOM 2885 C CA . PRO B 1 17 ? 23.5 11.438 1.934 1 87.94 17 PRO B CA 1
ATOM 2886 C C . PRO B 1 17 ? 23.766 10.43 3.047 1 87.94 17 PRO B C 1
ATOM 2888 O O . PRO B 1 17 ? 23.781 9.219 2.795 1 87.94 17 PRO B O 1
ATOM 2891 N N . ILE B 1 18 ? 23.906 10.914 4.203 1 91.38 18 ILE B N 1
ATOM 2892 C CA . ILE B 1 18 ? 24.141 10.023 5.332 1 91.38 18 ILE B CA 1
ATOM 2893 C C . ILE B 1 18 ? 22.891 9.211 5.629 1 91.38 18 ILE B C 1
ATOM 2895 O O . ILE B 1 18 ? 22.953 7.996 5.828 1 91.38 18 ILE B O 1
ATOM 2899 N N . ILE B 1 19 ? 21.797 9.844 5.621 1 92.12 19 ILE B N 1
ATOM 2900 C CA . ILE B 1 19 ? 20.531 9.164 5.914 1 92.12 19 ILE B CA 1
ATOM 2901 C C . ILE B 1 19 ? 20.219 8.164 4.805 1 92.12 19 ILE B C 1
ATOM 2903 O O . ILE B 1 19 ? 19.734 7.062 5.078 1 92.12 19 ILE B O 1
ATOM 2907 N N . ILE B 1 20 ? 20.516 8.562 3.619 1 92.75 20 ILE B N 1
ATOM 2908 C CA . ILE B 1 20 ? 20.312 7.664 2.488 1 92.75 20 ILE B CA 1
ATOM 2909 C C . ILE B 1 20 ? 21.203 6.438 2.631 1 92.75 20 ILE B C 1
ATOM 2911 O O . ILE B 1 20 ? 20.75 5.309 2.398 1 92.75 20 ILE B O 1
ATOM 2915 N N . SER B 1 21 ? 22.469 6.664 3.072 1 94.06 21 SER B N 1
ATOM 2916 C CA . SER B 1 21 ? 23.406 5.555 3.256 1 94.06 21 SER B CA 1
ATOM 2917 C C . SER B 1 21 ? 22.938 4.617 4.363 1 94.06 21 SER B C 1
ATOM 2919 O O . SER B 1 21 ? 23.031 3.396 4.23 1 94.06 21 SER B O 1
ATOM 2921 N N . ILE B 1 22 ? 22.453 5.16 5.426 1 95.94 22 ILE B N 1
ATOM 2922 C CA . ILE B 1 22 ? 21.938 4.359 6.535 1 95.94 22 ILE B CA 1
ATOM 2923 C C . ILE B 1 22 ? 20.734 3.559 6.082 1 95.94 22 ILE B C 1
ATOM 2925 O O . ILE B 1 22 ? 20.562 2.402 6.473 1 95.94 22 ILE B O 1
ATOM 2929 N N . TYR B 1 23 ? 19.953 4.16 5.285 1 95.94 23 TYR B N 1
ATOM 2930 C CA . TYR B 1 23 ? 18.766 3.498 4.762 1 95.94 23 TYR B CA 1
ATOM 2931 C C . TYR B 1 23 ? 19.141 2.324 3.865 1 95.94 23 TYR B C 1
ATOM 2933 O O . TYR B 1 23 ? 18.547 1.25 3.949 1 95.94 23 TYR B O 1
ATOM 2941 N N . VAL B 1 24 ? 20.156 2.551 3.023 1 95.56 24 VAL B N 1
ATOM 2942 C CA . VAL B 1 24 ? 20.625 1.493 2.133 1 95.56 24 VAL B CA 1
ATOM 2943 C C . VAL B 1 24 ? 21.203 0.343 2.953 1 95.56 24 VAL B C 1
ATOM 2945 O O . VAL B 1 24 ? 20.938 -0.827 2.664 1 95.56 24 VAL B O 1
ATOM 2948 N N . ILE B 1 25 ? 21.875 0.656 3.984 1 96.88 25 ILE B N 1
ATOM 2949 C CA . ILE B 1 25 ? 22.438 -0.36 4.867 1 96.88 25 ILE B CA 1
ATOM 2950 C C . ILE B 1 25 ? 21.312 -1.129 5.555 1 96.88 25 ILE B C 1
ATOM 2952 O O . ILE B 1 25 ? 21.375 -2.354 5.688 1 96.88 25 ILE B O 1
ATOM 2956 N N . PHE B 1 26 ? 20.344 -0.41 5.977 1 97.81 26 PHE B N 1
ATOM 2957 C CA . PHE B 1 26 ? 19.172 -1.027 6.602 1 97.81 26 PHE B CA 1
ATOM 2958 C C . PHE B 1 26 ? 18.516 -2.029 5.66 1 97.81 26 PHE B C 1
ATOM 2960 O O . PHE B 1 26 ? 18.172 -3.137 6.07 1 97.81 26 PHE B O 1
ATOM 2967 N N . LEU B 1 27 ? 18.375 -1.676 4.387 1 97.44 27 LEU B N 1
ATOM 2968 C CA . LEU B 1 27 ? 17.781 -2.561 3.393 1 97.44 27 LEU B CA 1
ATOM 2969 C C . LEU B 1 27 ? 18.656 -3.789 3.16 1 97.44 27 LEU B C 1
ATOM 2971 O O . LEU B 1 27 ? 18.141 -4.906 3.035 1 97.44 27 LEU B O 1
ATOM 2975 N N . VAL B 1 28 ? 19.984 -3.566 3.129 1 96.62 28 VAL B N 1
ATOM 2976 C CA . VAL B 1 28 ? 20.922 -4.652 2.877 1 96.62 28 VAL B CA 1
ATOM 2977 C C . VAL B 1 28 ? 20.906 -5.637 4.043 1 96.62 28 VAL B C 1
ATOM 2979 O O . VAL B 1 28 ? 20.906 -6.852 3.84 1 96.62 28 VAL B O 1
ATOM 2982 N N . ILE B 1 29 ? 20.828 -5.125 5.238 1 97.44 29 ILE B N 1
ATOM 2983 C CA . ILE B 1 29 ? 20.766 -5.98 6.418 1 97.44 29 ILE B CA 1
ATOM 2984 C C . ILE B 1 29 ? 19.5 -6.836 6.371 1 97.44 29 ILE B C 1
ATOM 2986 O O . ILE B 1 29 ? 19.547 -8.031 6.656 1 97.44 29 ILE B O 1
ATOM 2990 N N . GLY B 1 30 ? 18.406 -6.223 6.051 1 97.31 30 GLY B N 1
ATOM 2991 C CA . GLY B 1 30 ? 17.172 -6.977 5.926 1 97.31 30 GLY B CA 1
ATOM 2992 C C . GLY B 1 30 ? 17.25 -8.07 4.879 1 97.31 30 GLY B C 1
ATOM 2993 O O . GLY B 1 30 ? 16.734 -9.18 5.09 1 97.31 30 GLY B O 1
ATOM 2994 N N . ALA B 1 31 ? 17.859 -7.703 3.766 1 95.75 31 ALA B N 1
ATOM 2995 C CA . ALA B 1 31 ? 18 -8.664 2.678 1 95.75 31 ALA B CA 1
ATOM 2996 C C . ALA B 1 31 ? 18.844 -9.867 3.113 1 95.75 31 ALA B C 1
ATOM 2998 O O . ALA B 1 31 ? 18.484 -11.016 2.822 1 95.75 31 ALA B O 1
ATOM 2999 N N . ILE B 1 32 ? 19.891 -9.641 3.855 1 95.44 32 ILE B N 1
ATOM 3000 C CA . ILE B 1 32 ? 20.781 -10.703 4.32 1 95.44 32 ILE B CA 1
ATOM 3001 C C . ILE B 1 32 ? 20.047 -11.57 5.34 1 95.44 32 ILE B C 1
ATOM 3003 O O . ILE B 1 32 ? 20.125 -12.805 5.277 1 95.44 32 ILE B O 1
ATOM 3007 N N . ILE B 1 33 ? 19.344 -10.977 6.207 1 95.62 33 ILE B N 1
ATOM 3008 C CA . ILE B 1 33 ? 18.656 -11.703 7.273 1 95.62 33 ILE B CA 1
ATOM 3009 C C . ILE B 1 33 ? 17.578 -12.594 6.676 1 95.62 33 ILE B C 1
ATOM 3011 O O . ILE B 1 33 ? 17.469 -13.781 7.016 1 95.62 33 ILE B O 1
ATOM 3015 N N . ILE B 1 34 ? 16.75 -12.062 5.738 1 94.12 34 ILE B N 1
ATOM 3016 C CA . ILE B 1 34 ? 15.641 -12.844 5.203 1 94.12 34 ILE B CA 1
ATOM 3017 C C . ILE B 1 34 ? 16.188 -13.984 4.34 1 94.12 34 ILE B C 1
ATOM 3019 O O . ILE B 1 34 ? 15.602 -15.07 4.301 1 94.12 34 ILE B O 1
ATOM 3023 N N . THR B 1 35 ? 17.266 -13.688 3.645 1 91.31 35 THR B N 1
ATOM 3024 C CA . THR B 1 35 ? 17.875 -14.742 2.848 1 91.31 35 THR B CA 1
ATOM 3025 C C . THR B 1 35 ? 18.328 -15.898 3.738 1 91.31 35 THR B C 1
ATOM 3027 O O . THR B 1 35 ? 18.141 -17.062 3.396 1 91.31 35 THR B O 1
ATOM 3030 N N . ARG B 1 36 ? 18.859 -15.609 4.875 1 90.44 36 ARG B N 1
ATOM 3031 C CA . ARG B 1 36 ? 19.359 -16.625 5.785 1 90.44 36 ARG B CA 1
ATOM 3032 C C . ARG B 1 36 ? 18.219 -17.375 6.453 1 90.44 36 ARG B C 1
ATOM 3034 O O . ARG B 1 36 ? 18.25 -18.609 6.59 1 90.44 36 ARG B O 1
ATOM 3041 N N . ILE B 1 37 ? 17.219 -16.734 6.859 1 90.75 37 ILE B N 1
ATOM 3042 C CA . ILE B 1 37 ? 16.094 -17.328 7.562 1 90.75 37 ILE B CA 1
ATOM 3043 C C . ILE B 1 37 ? 15.328 -18.25 6.617 1 90.75 37 ILE B C 1
ATOM 3045 O O . ILE B 1 37 ? 14.898 -19.344 7.012 1 90.75 37 ILE B O 1
ATOM 3049 N N . GLU B 1 38 ? 15.117 -17.766 5.359 1 88.56 38 GLU B N 1
ATOM 3050 C CA . GLU B 1 38 ? 14.273 -18.5 4.422 1 88.56 38 GLU B CA 1
ATOM 3051 C C . GLU B 1 38 ? 15.094 -19.5 3.609 1 88.56 38 GLU B C 1
ATOM 3053 O O . GLU B 1 38 ? 14.539 -20.297 2.854 1 88.56 38 GLU B O 1
ATOM 3058 N N . ALA B 1 39 ? 16.359 -19.469 3.709 1 81.44 39 ALA B N 1
ATOM 3059 C CA . ALA B 1 39 ? 17.219 -20.359 2.939 1 81.44 39 ALA B CA 1
ATOM 3060 C C . ALA B 1 39 ? 16.906 -21.828 3.234 1 81.44 39 ALA B C 1
ATOM 3062 O O . ALA B 1 39 ? 16.734 -22.625 2.312 1 81.44 39 ALA B O 1
ATOM 3063 N N . GLU B 1 40 ? 16.797 -22.047 4.523 1 77.38 40 GLU B N 1
ATOM 3064 C CA . GLU B 1 40 ? 16.547 -23.422 4.902 1 77.38 40 GLU B CA 1
ATOM 3065 C C . GLU B 1 40 ? 15.117 -23.844 4.543 1 77.38 40 GLU B C 1
ATOM 3067 O O . GLU B 1 40 ? 14.891 -24.969 4.082 1 77.38 40 GLU B O 1
ATOM 3072 N N . GLY B 1 41 ? 14.18 -22.969 4.828 1 72.38 41 GLY B N 1
ATOM 3073 C CA . GLY B 1 41 ? 12.797 -23.25 4.469 1 72.38 41 GLY B CA 1
ATOM 3074 C C . GLY B 1 41 ? 12.602 -23.469 2.982 1 72.38 41 GLY B C 1
ATOM 3075 O O . GLY B 1 41 ? 11.883 -24.391 2.574 1 72.38 41 GLY B O 1
ATOM 3076 N N . ASP B 1 42 ? 13.297 -22.656 2.297 1 74 42 ASP B N 1
ATOM 3077 C CA . ASP B 1 42 ? 13.211 -22.75 0.843 1 74 42 ASP B CA 1
ATOM 3078 C C . ASP B 1 42 ? 13.789 -24.078 0.341 1 74 42 ASP B C 1
ATOM 3080 O O . ASP B 1 42 ? 13.227 -24.703 -0.555 1 74 42 ASP B O 1
ATOM 3084 N N . LYS B 1 43 ? 14.891 -24.453 0.893 1 72.62 43 LYS B N 1
ATOM 3085 C CA . LYS B 1 43 ? 15.516 -25.703 0.51 1 72.62 43 LYS B CA 1
ATOM 3086 C C . LYS B 1 43 ? 14.617 -26.891 0.837 1 72.62 43 LYS B C 1
ATOM 3088 O O . LYS B 1 43 ? 14.469 -27.812 0.027 1 72.62 43 LYS B O 1
ATOM 3093 N N . ARG B 1 44 ? 14.039 -26.844 2.004 1 72.75 44 ARG B N 1
ATOM 3094 C CA . ARG B 1 44 ? 13.148 -27.922 2.418 1 72.75 44 ARG B CA 1
ATOM 3095 C C . ARG B 1 44 ? 11.93 -28.016 1.498 1 72.75 44 ARG B C 1
ATOM 3097 O O . ARG B 1 44 ? 11.531 -29.109 1.096 1 72.75 44 ARG B O 1
ATOM 3104 N N . LEU B 1 45 ? 11.406 -26.859 1.295 1 66.62 45 LEU B N 1
ATOM 3105 C CA . LEU B 1 45 ? 10.234 -26.828 0.427 1 66.62 45 LEU B CA 1
ATOM 3106 C C . LEU B 1 45 ? 10.57 -27.359 -0.963 1 66.62 45 LEU B C 1
ATOM 3108 O O . LEU B 1 45 ? 9.789 -28.094 -1.553 1 66.62 45 LEU B O 1
ATOM 3112 N N . ARG B 1 46 ? 11.711 -26.969 -1.398 1 64.56 46 ARG B N 1
ATOM 3113 C CA . ARG B 1 46 ? 12.133 -27.422 -2.719 1 64.56 46 ARG B CA 1
ATOM 3114 C C . ARG B 1 46 ? 12.312 -28.938 -2.74 1 64.56 46 ARG B C 1
ATOM 3116 O O . ARG B 1 46 ? 11.906 -29.594 -3.695 1 64.56 46 ARG B O 1
ATOM 3123 N N . ASN B 1 47 ? 12.891 -29.391 -1.71 1 68.31 47 ASN B N 1
ATOM 3124 C CA . ASN B 1 47 ? 13.102 -30.828 -1.62 1 68.31 47 ASN B CA 1
ATOM 3125 C C . ASN B 1 47 ? 11.789 -31.594 -1.503 1 68.31 47 ASN B C 1
ATOM 3127 O O . ASN B 1 47 ? 11.617 -32.656 -2.107 1 68.31 47 ASN B O 1
ATOM 3131 N N . GLN B 1 48 ? 10.938 -31 -0.716 1 68.69 48 GLN B N 1
ATOM 3132 C CA . GLN B 1 48 ? 9.625 -31.625 -0.568 1 68.69 48 GLN B CA 1
ATOM 3133 C C . GLN B 1 48 ? 8.867 -31.656 -1.895 1 68.69 48 GLN B C 1
ATOM 3135 O O . GLN B 1 48 ? 8.25 -32.656 -2.248 1 68.69 48 GLN B O 1
ATOM 3140 N N . LYS B 1 49 ? 8.906 -30.531 -2.484 1 60.88 49 LYS B N 1
ATOM 3141 C CA . LYS B 1 49 ? 8.242 -30.453 -3.777 1 60.88 49 LYS B CA 1
ATOM 3142 C C . LYS B 1 49 ? 8.836 -31.438 -4.77 1 60.88 49 LYS B C 1
ATOM 3144 O O . LYS B 1 49 ? 8.117 -32.094 -5.531 1 60.88 49 LYS B O 1
ATOM 3149 N N . ARG B 1 50 ? 10.133 -31.484 -4.738 1 61.75 50 ARG B N 1
ATOM 3150 C CA . ARG B 1 50 ? 10.82 -32.438 -5.609 1 61.75 50 ARG B CA 1
ATOM 3151 C C . ARG B 1 50 ? 10.398 -33.875 -5.305 1 61.75 50 ARG B C 1
ATOM 3153 O O . ARG B 1 50 ? 10.141 -34.656 -6.223 1 61.75 50 ARG B O 1
ATOM 3160 N N . GLN B 1 51 ? 10.383 -34.125 -4.082 1 68.69 51 GLN B N 1
ATOM 3161 C CA . GLN B 1 51 ? 9.992 -35.469 -3.68 1 68.69 51 GLN B CA 1
ATOM 3162 C C . GLN B 1 51 ? 8.547 -35.75 -4.07 1 68.69 51 GLN B C 1
ATOM 3164 O O . GLN B 1 51 ? 8.227 -36.875 -4.52 1 68.69 51 GLN B O 1
ATOM 3169 N N . GLN B 1 52 ? 7.672 -34.781 -3.787 1 66.31 52 GLN B N 1
ATOM 3170 C CA . GLN B 1 52 ? 6.273 -34.938 -4.164 1 66.31 52 GLN B CA 1
ATOM 3171 C C . GLN B 1 52 ? 6.133 -35.156 -5.668 1 66.31 52 GLN B C 1
ATOM 3173 O O . GLN B 1 52 ? 5.34 -36 -6.105 1 66.31 52 GLN B O 1
ATOM 3178 N N . LEU B 1 53 ? 6.863 -34.406 -6.344 1 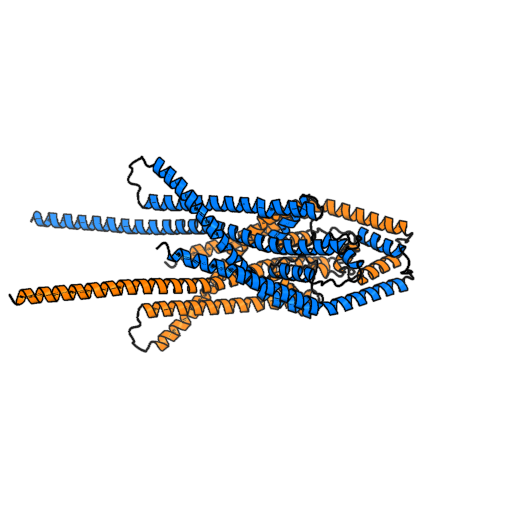61.19 53 LEU B N 1
ATOM 3179 C CA . LEU B 1 53 ? 6.828 -34.531 -7.797 1 61.19 53 LEU B CA 1
ATOM 3180 C C . LEU B 1 53 ? 7.309 -35.938 -8.219 1 61.19 53 LEU B C 1
ATOM 3182 O O . LEU B 1 53 ? 6.719 -36.562 -9.102 1 61.19 53 LEU B O 1
ATOM 3186 N N . LEU B 1 54 ? 8.32 -36.375 -7.594 1 62.62 54 LEU B N 1
ATOM 3187 C CA . LEU B 1 54 ? 8.859 -37.719 -7.887 1 62.62 54 LEU B CA 1
ATOM 3188 C C . LEU B 1 54 ? 7.844 -38.781 -7.535 1 62.62 54 LEU B C 1
ATOM 3190 O O . LEU B 1 54 ? 7.719 -39.781 -8.258 1 62.62 54 LEU B O 1
ATOM 3194 N N . ASN B 1 55 ? 7.18 -38.531 -6.441 1 67.44 55 ASN B N 1
ATOM 3195 C CA . ASN B 1 55 ? 6.152 -39.5 -6.047 1 67.44 55 ASN B CA 1
ATOM 3196 C C . ASN B 1 55 ? 5.012 -39.531 -7.059 1 67.44 55 ASN B C 1
ATOM 3198 O O . ASN B 1 55 ? 4.473 -40.625 -7.348 1 67.44 55 ASN B O 1
ATOM 3202 N N . VAL B 1 56 ? 4.609 -38.375 -7.426 1 62.25 56 VAL B N 1
ATOM 3203 C CA . VAL B 1 56 ? 3.568 -38.312 -8.445 1 62.25 56 VAL B CA 1
ATOM 3204 C C . VAL B 1 56 ? 4.043 -39.031 -9.711 1 62.25 56 VAL B C 1
ATOM 3206 O O . VAL B 1 56 ? 3.281 -39.781 -10.336 1 62.25 56 VAL B O 1
ATOM 3209 N N . TYR B 1 57 ? 5.25 -38.844 -10.008 1 60.16 57 TYR B N 1
ATOM 3210 C CA . TYR B 1 57 ? 5.832 -39.5 -11.18 1 60.16 57 TYR B CA 1
ATOM 3211 C C . TYR B 1 57 ? 5.84 -41 -11.023 1 60.16 57 TYR B C 1
ATOM 3213 O O . TYR B 1 57 ? 5.52 -41.75 -11.961 1 60.16 57 TYR B O 1
ATOM 3221 N N . LYS B 1 58 ? 6.254 -41.375 -9.898 1 63.06 58 LYS B 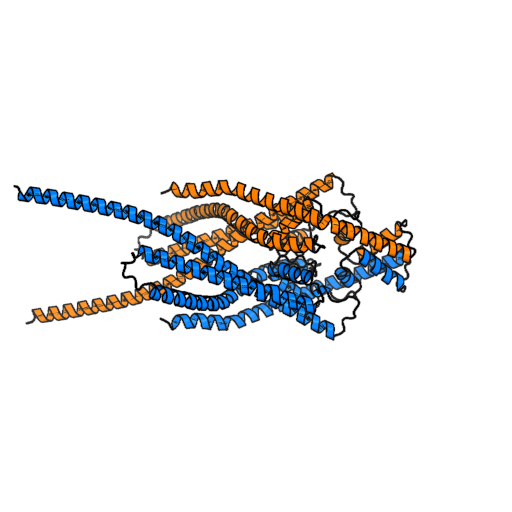N 1
ATOM 3222 C CA . LYS B 1 58 ? 6.316 -42.812 -9.633 1 63.06 58 LYS B CA 1
ATOM 3223 C C . LYS B 1 58 ? 4.922 -43.438 -9.633 1 63.06 58 LYS B C 1
ATOM 3225 O O . LYS B 1 58 ? 4.727 -44.531 -10.172 1 63.06 58 LYS B O 1
ATOM 3230 N N . LYS B 1 59 ? 4.09 -42.688 -8.922 1 64.69 59 LYS B N 1
ATOM 3231 C CA . LYS B 1 59 ? 2.732 -43.219 -8.789 1 64.69 59 LYS B CA 1
ATOM 3232 C C . LYS B 1 59 ? 2.072 -43.406 -10.156 1 64.69 59 LYS B C 1
ATOM 3234 O O . LYS B 1 59 ? 1.353 -44.375 -10.375 1 64.69 59 LYS B O 1
ATOM 3239 N N . TYR B 1 60 ? 2.26 -42.438 -10.953 1 57 60 TYR B N 1
ATOM 3240 C CA . TYR B 1 60 ? 1.612 -42.5 -12.258 1 57 60 TYR B CA 1
ATOM 3241 C C . TYR B 1 60 ? 2.568 -43.062 -13.305 1 57 60 TYR B C 1
ATOM 3243 O O . TYR B 1 60 ? 2.307 -42.969 -14.508 1 57 60 TYR B O 1
ATOM 3251 N N . ASN B 1 61 ? 3.531 -43.812 -12.805 1 54.28 61 ASN B N 1
ATOM 3252 C CA . ASN B 1 61 ? 4.52 -44.5 -13.633 1 54.28 61 ASN B CA 1
ATOM 3253 C C . ASN B 1 61 ? 4.965 -43.625 -14.805 1 54.28 61 ASN B C 1
ATOM 3255 O O . ASN B 1 61 ? 4.965 -44.062 -15.953 1 54.28 61 ASN B O 1
ATOM 3259 N N . ILE B 1 62 ? 4.859 -42.344 -14.562 1 52.12 62 ILE B N 1
ATOM 3260 C CA . ILE B 1 62 ? 5.32 -41.406 -15.602 1 52.12 62 ILE B CA 1
ATOM 3261 C C . ILE B 1 62 ? 6.848 -41.375 -15.617 1 52.12 62 ILE B C 1
ATOM 3263 O O . ILE B 1 62 ? 7.484 -41.25 -14.57 1 52.12 62 ILE B O 1
ATOM 3267 N N . SER B 1 63 ? 7.5 -42 -16.547 1 47.59 63 SER B N 1
ATOM 3268 C CA . SER B 1 63 ? 8.953 -42 -16.672 1 47.59 63 SER B CA 1
ATOM 3269 C C . SER B 1 63 ? 9.492 -40.562 -16.688 1 47.59 63 SER B C 1
ATOM 3271 O O . SER B 1 63 ? 9.023 -39.719 -17.453 1 47.59 63 SER B O 1
ATOM 3273 N N . LEU B 1 64 ? 9.898 -40 -15.641 1 46.91 64 LEU B N 1
ATOM 3274 C CA . LEU B 1 64 ? 10.531 -38.688 -15.422 1 46.91 64 LEU B CA 1
ATOM 3275 C C . LEU B 1 64 ? 11.398 -38.312 -16.609 1 46.91 64 LEU B C 1
ATOM 3277 O O . LEU B 1 64 ? 11.727 -37.125 -16.781 1 46.91 64 LEU B O 1
ATOM 3281 N N . ASN B 1 65 ? 12.117 -39.312 -17.141 1 46.81 65 ASN B N 1
ATOM 3282 C CA . ASN B 1 65 ? 13.055 -39.062 -18.219 1 46.81 65 ASN B CA 1
ATOM 3283 C C . ASN B 1 65 ? 12.344 -38.531 -19.453 1 46.81 65 ASN B C 1
ATOM 3285 O O . ASN B 1 65 ? 12.977 -38.281 -20.484 1 46.81 65 ASN B O 1
ATOM 3289 N N . ASP B 1 66 ? 11.008 -38.531 -19.438 1 45.66 66 ASP B N 1
ATOM 3290 C CA . ASP B 1 66 ? 10.352 -38.312 -20.719 1 45.66 66 ASP B CA 1
ATOM 3291 C C . ASP B 1 66 ? 10.055 -36.844 -20.938 1 45.66 66 ASP B C 1
ATOM 3293 O O . ASP B 1 66 ? 9.352 -36.219 -20.141 1 45.66 66 ASP B O 1
ATOM 3297 N N . GLN B 1 67 ? 10.812 -36.094 -21.609 1 52 67 GLN B N 1
ATOM 3298 C CA . GLN B 1 67 ? 10.672 -34.75 -22.188 1 52 67 GLN B CA 1
ATOM 3299 C C . GLN B 1 67 ? 9.203 -34.406 -22.469 1 52 67 GLN B C 1
ATOM 3301 O O . GLN B 1 67 ? 8.789 -33.25 -22.344 1 52 67 GLN B O 1
ATOM 3306 N N . ARG B 1 68 ? 8.492 -35.531 -22.609 1 52.53 68 ARG B N 1
ATOM 3307 C CA . ARG B 1 68 ? 7.102 -35.344 -22.984 1 52.53 68 ARG B CA 1
ATOM 3308 C C . ARG B 1 68 ? 6.266 -34.844 -21.812 1 52.53 68 ARG B C 1
ATOM 3310 O O . ARG B 1 68 ? 5.418 -33.969 -21.953 1 52.53 68 ARG B O 1
ATOM 3317 N N . ILE B 1 69 ? 6.516 -35.375 -20.688 1 54 69 ILE B N 1
ATOM 3318 C CA . ILE B 1 69 ? 5.715 -35 -19.531 1 54 69 ILE B CA 1
ATOM 3319 C C . ILE B 1 69 ? 6.047 -33.594 -19.109 1 54 69 ILE B C 1
ATOM 3321 O O . ILE B 1 69 ? 5.152 -32.812 -18.734 1 54 69 ILE B O 1
ATOM 3325 N N . ARG B 1 70 ? 7.363 -33.375 -19.141 1 54.28 70 ARG B N 1
ATOM 3326 C CA . ARG B 1 70 ? 7.746 -31.984 -18.859 1 54.28 70 ARG B CA 1
ATOM 3327 C C . ARG B 1 70 ? 7.043 -31.016 -19.797 1 54.28 70 ARG B C 1
ATOM 3329 O O . ARG B 1 70 ? 6.57 -29.953 -19.359 1 54.28 70 ARG B O 1
ATOM 3336 N N . GLU B 1 71 ? 7.066 -31.5 -21 1 56.25 71 GLU B N 1
ATOM 3337 C CA . GLU B 1 71 ? 6.406 -30.641 -21.984 1 56.25 71 GLU B CA 1
ATOM 3338 C C . GLU B 1 71 ? 4.902 -30.562 -21.719 1 56.25 71 GLU B C 1
ATOM 3340 O O . GLU B 1 71 ? 4.293 -29.5 -21.875 1 56.25 71 GLU B O 1
ATOM 3345 N N . PHE B 1 72 ? 4.379 -31.688 -21.25 1 58.16 72 PHE B N 1
ATOM 3346 C CA . PHE B 1 72 ? 2.953 -31.719 -20.938 1 58.16 72 PHE B CA 1
ATOM 3347 C C . PHE B 1 72 ? 2.639 -30.797 -19.766 1 58.16 72 PHE B C 1
ATOM 3349 O O . PHE B 1 72 ? 1.696 -30 -19.828 1 58.16 72 PHE B O 1
ATOM 3356 N N . LEU B 1 73 ? 3.381 -30.938 -18.75 1 58.44 73 LEU B N 1
ATOM 3357 C CA . LEU B 1 73 ? 3.156 -30.125 -17.547 1 58.44 73 LEU B CA 1
ATOM 3358 C C . LEU B 1 73 ? 3.314 -28.641 -17.875 1 58.44 73 LEU B C 1
ATOM 3360 O O . LEU B 1 73 ? 2.533 -27.812 -17.406 1 58.44 73 LEU B O 1
ATOM 3364 N N . ARG B 1 74 ? 4.309 -28.484 -18.641 1 56.72 74 ARG B N 1
ATOM 3365 C CA . ARG B 1 74 ? 4.52 -27.109 -19.062 1 56.72 74 ARG B CA 1
ATOM 3366 C C . ARG B 1 74 ? 3.324 -26.594 -19.859 1 56.72 74 ARG B C 1
ATOM 3368 O O . ARG B 1 74 ? 2.891 -25.453 -19.656 1 56.72 74 ARG B O 1
ATOM 3375 N N . ALA B 1 75 ? 2.951 -27.516 -20.719 1 56.94 75 ALA B N 1
ATOM 3376 C CA . ALA B 1 75 ? 1.824 -27.109 -21.562 1 56.94 75 ALA B CA 1
ATOM 3377 C C . ALA B 1 75 ? 0.548 -26.969 -20.734 1 56.94 75 ALA B C 1
ATOM 3379 O O . ALA B 1 75 ? -0.233 -26.047 -20.938 1 56.94 75 ALA B O 1
ATOM 3380 N N . ALA B 1 76 ? 0.347 -27.922 -19.859 1 58.16 76 ALA B N 1
ATOM 3381 C CA . ALA B 1 76 ? -0.843 -27.875 -19.016 1 58.16 76 ALA B CA 1
ATOM 3382 C C . ALA B 1 76 ? -0.828 -26.656 -18.094 1 58.16 76 ALA B C 1
ATOM 3384 O O . ALA B 1 76 ? -1.853 -26 -17.922 1 58.16 76 ALA B O 1
ATOM 3385 N N . TYR B 1 77 ? 0.307 -26.375 -17.547 1 55.94 77 TYR B N 1
ATOM 3386 C CA . TYR B 1 77 ? 0.456 -25.203 -16.688 1 55.94 77 TYR B CA 1
ATOM 3387 C C . TYR B 1 77 ? 0.24 -23.922 -17.484 1 55.94 77 TYR B C 1
ATOM 3389 O O . TYR B 1 77 ? -0.377 -22.969 -16.984 1 55.94 77 TYR B O 1
ATOM 3397 N N . GLY B 1 78 ? 0.925 -23.984 -18.562 1 53.09 78 GLY B N 1
ATOM 3398 C CA . GLY B 1 78 ? 0.711 -22.828 -19.438 1 53.09 78 GLY B CA 1
ATOM 3399 C C . GLY B 1 78 ? -0.747 -22.625 -19.797 1 53.09 78 GLY B C 1
ATOM 3400 O O . GLY B 1 78 ? -1.218 -21.484 -19.859 1 53.09 78 GLY B O 1
ATOM 3401 N N . ALA B 1 79 ? -1.377 -23.781 -20.031 1 53.59 79 ALA B N 1
ATOM 3402 C CA . ALA B 1 79 ? -2.793 -23.719 -20.391 1 53.59 79 ALA B CA 1
ATOM 3403 C C . ALA B 1 79 ? -3.629 -23.219 -19.203 1 53.59 79 ALA B C 1
ATOM 3405 O O . ALA B 1 79 ? -4.656 -22.562 -19.406 1 53.59 79 ALA B O 1
ATOM 3406 N N . LEU B 1 80 ? -3.256 -23.641 -18.047 1 51.09 80 LEU B N 1
ATOM 3407 C CA . LEU B 1 80 ? -4.035 -23.297 -16.875 1 51.09 80 LEU B CA 1
ATOM 3408 C C . LEU B 1 80 ? -3.617 -21.938 -16.328 1 51.09 80 LEU B C 1
ATOM 3410 O O . LEU B 1 80 ? -4.113 -21.5 -15.281 1 51.09 80 LEU B O 1
ATOM 3414 N N . GLU B 1 81 ? -3.211 -21.141 -17.281 1 47.41 81 GLU B N 1
ATOM 3415 C CA . GLU B 1 81 ? -2.857 -19.75 -16.969 1 47.41 81 GLU B CA 1
ATOM 3416 C C . GLU B 1 81 ? -2.111 -19.656 -15.633 1 47.41 81 GLU B C 1
ATOM 3418 O O . GLU B 1 81 ? -2.281 -18.688 -14.891 1 47.41 81 GLU B O 1
ATOM 3423 N N . VAL B 1 82 ? -1.724 -20.719 -15.047 1 46.38 82 VAL B N 1
ATOM 3424 C CA . VAL B 1 82 ? -0.821 -20.547 -13.914 1 46.38 82 VAL B CA 1
ATOM 3425 C C . VAL B 1 82 ? 0.349 -19.656 -14.305 1 46.38 82 VAL B C 1
ATOM 3427 O O . VAL B 1 82 ? 0.906 -19.797 -15.398 1 46.38 82 VAL B O 1
ATOM 3430 N N . ASP B 1 83 ? 0.155 -18.406 -13.992 1 40.69 83 ASP B N 1
ATOM 3431 C CA . ASP B 1 83 ? 1.181 -17.422 -14.32 1 40.69 83 ASP B CA 1
ATOM 3432 C C . ASP B 1 83 ? 2.529 -18.094 -14.562 1 40.69 83 ASP B C 1
ATOM 3434 O O . ASP B 1 83 ? 2.984 -18.906 -13.75 1 40.69 83 ASP B O 1
ATOM 3438 N N . ALA B 1 84 ? 2.707 -18.234 -15.844 1 38.81 84 ALA B N 1
ATOM 3439 C CA . ALA B 1 84 ? 3.994 -18.688 -16.359 1 38.81 84 ALA B CA 1
ATOM 3440 C C . ALA B 1 84 ? 5.125 -18.359 -15.391 1 38.81 84 ALA B C 1
ATOM 3442 O O . ALA B 1 84 ? 6.082 -19.125 -15.25 1 38.81 84 ALA B O 1
ATOM 3443 N N . MET B 1 85 ? 4.953 -17.234 -14.805 1 38.53 85 MET B N 1
ATOM 3444 C CA . MET B 1 85 ? 5.969 -16.766 -13.867 1 38.53 85 MET B CA 1
ATOM 3445 C C . MET B 1 85 ? 6.051 -17.688 -12.656 1 38.53 85 MET B C 1
ATOM 3447 O O . MET B 1 85 ? 7.145 -17.953 -12.156 1 38.53 85 MET B O 1
ATOM 3451 N N . LYS B 1 86 ? 4.875 -18.094 -12.18 1 44.28 86 LYS B N 1
ATOM 3452 C CA . LYS B 1 86 ? 4.883 -19.031 -11.062 1 44.28 86 LYS B CA 1
ATOM 3453 C C . LYS B 1 86 ? 5.344 -20.406 -11.516 1 44.28 86 LYS B C 1
ATOM 3455 O O . LYS B 1 86 ? 6.023 -21.125 -10.766 1 44.28 86 LYS B O 1
ATOM 3460 N N . LEU B 1 87 ? 4.984 -20.75 -12.68 1 43.16 87 LEU B N 1
ATOM 3461 C CA . LEU B 1 87 ? 5.48 -21.984 -13.281 1 43.16 87 LEU B CA 1
ATOM 3462 C C . LEU B 1 87 ? 6.988 -21.922 -13.484 1 43.16 87 LEU B C 1
ATOM 3464 O O . LEU B 1 87 ? 7.688 -22.922 -13.281 1 43.16 87 LEU B O 1
ATOM 3468 N N . ASN B 1 88 ? 7.297 -20.844 -14.102 1 38.09 88 ASN B N 1
ATOM 3469 C CA . ASN B 1 88 ? 8.734 -20.656 -14.297 1 38.09 88 ASN B CA 1
ATOM 3470 C C . ASN B 1 88 ? 9.492 -20.75 -12.977 1 38.09 88 ASN B C 1
ATOM 3472 O O . ASN B 1 88 ? 10.617 -21.25 -12.945 1 38.09 88 ASN B O 1
ATOM 3476 N N . LYS B 1 89 ? 8.875 -20.219 -12.031 1 42.25 89 LYS B N 1
ATOM 3477 C CA . LYS B 1 89 ? 9.438 -20.5 -10.719 1 42.25 89 LYS B CA 1
ATOM 3478 C C . LYS B 1 89 ? 9.477 -22.016 -10.453 1 42.25 89 LYS B C 1
ATOM 3480 O O . LYS B 1 89 ? 10.367 -22.5 -9.75 1 42.25 89 LYS B O 1
ATOM 3485 N N . MET B 1 90 ? 8.609 -22.75 -10.938 1 40.53 90 MET B N 1
ATOM 3486 C CA . MET B 1 90 ? 8.508 -24.203 -10.766 1 40.53 90 MET B CA 1
ATOM 3487 C C . MET B 1 90 ? 9.617 -24.922 -11.516 1 40.53 90 MET B C 1
ATOM 3489 O O . MET B 1 90 ? 10.172 -25.906 -11.016 1 40.53 90 MET B O 1
ATOM 3493 N N . THR B 1 91 ? 9.648 -24.719 -12.867 1 38.12 91 THR B N 1
ATOM 3494 C CA . THR B 1 91 ? 10.641 -25.484 -13.617 1 38.12 91 THR B CA 1
ATOM 3495 C C . THR B 1 91 ? 12.047 -24.953 -13.359 1 38.12 91 THR B C 1
ATOM 3497 O O . THR B 1 91 ? 13.031 -25.562 -13.773 1 38.12 91 THR B O 1
ATOM 3500 N N . GLN B 1 92 ? 12.195 -23.688 -13.438 1 38.09 92 GLN B N 1
ATOM 3501 C CA . GLN B 1 92 ? 13.586 -23.375 -13.133 1 38.09 92 GLN B CA 1
ATOM 3502 C C . GLN B 1 92 ? 14.078 -24.188 -11.93 1 38.09 92 GLN B C 1
ATOM 3504 O O . GLN B 1 92 ? 13.297 -24.5 -11.031 1 38.09 92 GLN B O 1
ATOM 3509 N N . GLU B 1 93 ? 15.234 -24.828 -12.18 1 40.41 93 GLU B N 1
ATOM 3510 C CA . GLU B 1 93 ? 15.945 -25.453 -11.07 1 40.41 93 GLU B CA 1
ATOM 3511 C C . GLU B 1 93 ? 15.5 -24.875 -9.727 1 40.41 93 GLU B C 1
ATOM 3513 O O . GLU B 1 93 ? 15.281 -23.672 -9.602 1 40.41 93 GLU B O 1
ATOM 3518 N N . LEU B 1 94 ? 14.703 -25.562 -8.938 1 45.72 94 LEU B N 1
ATOM 3519 C CA . LEU B 1 94 ? 14.477 -25.312 -7.512 1 45.72 94 LEU B CA 1
ATOM 3520 C C . LEU B 1 94 ? 15.453 -24.266 -6.98 1 45.72 94 LEU B C 1
ATOM 3522 O O . LEU B 1 94 ? 16.5 -24.609 -6.441 1 45.72 94 LEU B O 1
ATOM 3526 N N . GLU B 1 95 ? 15.945 -23.422 -7.938 1 49.25 95 GLU B N 1
ATOM 3527 C CA . GLU B 1 95 ? 16.922 -22.453 -7.465 1 49.25 95 GLU B CA 1
ATOM 3528 C C . GLU B 1 95 ? 16.359 -21.625 -6.309 1 49.25 95 GLU B C 1
ATOM 3530 O O . GLU B 1 95 ? 15.148 -21.609 -6.082 1 49.25 95 GLU B O 1
ATOM 3535 N N . SER B 1 96 ? 17.25 -21.172 -5.59 1 62.06 96 SER B N 1
ATOM 3536 C CA . SER B 1 96 ? 16.969 -20.453 -4.355 1 62.06 96 SER B CA 1
ATOM 3537 C C . SER B 1 96 ? 16.141 -19.203 -4.621 1 62.06 96 SER B C 1
ATOM 3539 O O . SER B 1 96 ? 16.469 -18.422 -5.516 1 62.06 96 SER B O 1
ATOM 3541 N N . ARG B 1 97 ? 14.859 -19.047 -4.324 1 70 97 ARG B N 1
ATOM 3542 C CA . ARG B 1 97 ? 13.938 -17.922 -4.41 1 70 97 ARG B CA 1
ATOM 3543 C C . ARG B 1 97 ? 14.523 -16.672 -3.75 1 70 97 ARG B C 1
ATOM 3545 O O . ARG B 1 97 ? 14.141 -15.547 -4.086 1 70 97 ARG B O 1
ATOM 3552 N N . TRP B 1 98 ? 15.5 -16.969 -2.98 1 78.81 98 TRP B N 1
ATOM 3553 C CA . TRP B 1 98 ? 15.961 -15.859 -2.152 1 78.81 98 TRP B CA 1
ATOM 3554 C C . TRP B 1 98 ? 17.422 -15.531 -2.439 1 78.81 98 TRP B C 1
ATOM 3556 O O . TRP B 1 98 ? 18.266 -15.625 -1.55 1 78.81 98 TRP B O 1
ATOM 3566 N N . ASP B 1 99 ? 17.672 -15.031 -3.705 1 81.44 99 ASP B N 1
ATOM 3567 C CA . ASP B 1 99 ? 18.984 -14.461 -3.996 1 81.44 99 ASP B CA 1
ATOM 3568 C C . ASP B 1 99 ? 19.125 -13.055 -3.418 1 81.44 99 ASP B C 1
ATOM 3570 O O . ASP B 1 99 ? 18.125 -12.469 -2.973 1 81.44 99 ASP B O 1
ATOM 3574 N N . PHE B 1 100 ? 20.359 -12.539 -3.389 1 85.44 100 PHE B N 1
ATOM 3575 C CA . PHE B 1 100 ? 20.609 -11.273 -2.717 1 85.44 100 PHE B CA 1
ATOM 3576 C C . PHE B 1 100 ? 19.781 -10.156 -3.342 1 85.44 100 PHE B C 1
ATOM 3578 O O . PHE B 1 100 ? 19.125 -9.398 -2.635 1 85.44 100 PHE B O 1
ATOM 3585 N N . THR B 1 101 ? 19.844 -10 -4.68 1 86.06 101 THR B N 1
ATOM 3586 C CA . THR B 1 101 ? 19.156 -8.906 -5.352 1 86.06 101 THR B CA 1
ATOM 3587 C C . THR B 1 101 ? 17.641 -9.039 -5.18 1 86.06 101 THR B C 1
ATOM 3589 O O . THR B 1 101 ? 16.953 -8.039 -4.977 1 86.06 101 THR B O 1
ATOM 3592 N N . SER B 1 102 ? 17.203 -10.234 -5.246 1 86.12 102 SER B N 1
ATOM 3593 C CA . SER B 1 102 ? 15.766 -10.477 -5.066 1 86.12 102 SER B CA 1
ATOM 3594 C C . SER B 1 102 ? 15.336 -10.188 -3.633 1 86.12 102 SER B C 1
ATOM 3596 O O . SER B 1 102 ? 14.242 -9.672 -3.4 1 86.12 102 SER B O 1
ATOM 3598 N N . SER B 1 103 ? 16.219 -10.555 -2.711 1 91.56 103 SER B N 1
ATOM 3599 C CA . SER B 1 103 ? 15.922 -10.281 -1.309 1 91.56 103 SER B CA 1
ATOM 3600 C C . SER B 1 103 ? 15.93 -8.781 -1.022 1 91.56 103 SER B C 1
ATOM 3602 O O . SER B 1 103 ? 15.117 -8.297 -0.232 1 91.56 103 SER B O 1
ATOM 3604 N N . LEU B 1 104 ? 16.844 -8.148 -1.691 1 93.75 104 LEU B N 1
ATOM 3605 C CA . LEU B 1 104 ? 16.906 -6.699 -1.56 1 93.75 104 LEU B CA 1
ATOM 3606 C C . LEU B 1 104 ? 15.641 -6.059 -2.115 1 93.75 104 LEU B C 1
ATOM 3608 O O . LEU B 1 104 ? 15.086 -5.133 -1.512 1 93.75 104 LEU B O 1
ATOM 3612 N N . PHE B 1 105 ? 15.242 -6.551 -3.229 1 92.19 105 PHE B N 1
ATOM 3613 C CA . PHE B 1 105 ? 14.016 -6.062 -3.848 1 92.19 105 PHE B CA 1
ATOM 3614 C C . PHE B 1 105 ? 12.82 -6.309 -2.941 1 92.19 105 PHE B C 1
ATOM 3616 O O . PHE B 1 105 ? 11.961 -5.438 -2.781 1 92.19 105 PHE B O 1
ATOM 3623 N N . PHE B 1 106 ? 12.836 -7.41 -2.295 1 93.31 106 PHE B N 1
ATOM 3624 C CA . PHE B 1 106 ? 11.75 -7.77 -1.39 1 93.31 106 PHE B CA 1
ATOM 3625 C C . PHE B 1 106 ? 11.711 -6.836 -0.188 1 93.31 106 PHE B C 1
ATOM 3627 O O . PHE B 1 106 ? 10.648 -6.316 0.17 1 93.31 106 PHE B O 1
ATOM 3634 N N . THR B 1 107 ? 12.805 -6.617 0.418 1 96.19 107 THR B N 1
ATOM 3635 C CA . THR B 1 107 ? 12.844 -5.777 1.61 1 96.19 107 THR B CA 1
ATOM 3636 C C . THR B 1 107 ? 12.492 -4.332 1.268 1 96.19 107 THR B C 1
ATOM 3638 O O . THR B 1 107 ? 11.805 -3.658 2.031 1 96.19 107 THR B O 1
ATOM 3641 N N . ALA B 1 108 ? 12.953 -3.898 0.101 1 95.69 108 ALA B N 1
ATOM 3642 C CA . ALA B 1 108 ? 12.641 -2.535 -0.322 1 95.69 108 ALA B CA 1
ATOM 3643 C C . ALA B 1 108 ? 11.148 -2.355 -0.554 1 95.69 108 ALA B C 1
ATOM 3645 O O . ALA B 1 108 ? 10.562 -1.354 -0.13 1 95.69 108 ALA B O 1
ATOM 3646 N N . THR B 1 109 ? 10.547 -3.283 -1.219 1 94.56 109 THR B N 1
ATOM 3647 C CA . THR B 1 109 ? 9.117 -3.199 -1.482 1 94.56 109 THR B CA 1
ATOM 3648 C C . THR B 1 109 ? 8.312 -3.4 -0.198 1 94.56 109 THR B C 1
ATOM 3650 O O . THR B 1 109 ? 7.281 -2.764 0.001 1 94.56 109 THR B O 1
ATOM 3653 N N . LEU B 1 110 ? 8.82 -4.148 0.696 1 96.44 110 LEU B N 1
ATOM 3654 C CA . LEU B 1 110 ? 8.164 -4.41 1.974 1 96.44 110 LEU B CA 1
ATOM 3655 C C . LEU B 1 110 ? 8.055 -3.133 2.799 1 96.44 110 LEU B C 1
ATOM 3657 O O . LEU B 1 110 ? 6.984 -2.816 3.32 1 96.44 110 LEU B O 1
ATOM 3661 N N . VAL B 1 111 ? 9.117 -2.416 2.855 1 96.56 111 VAL B N 1
ATOM 3662 C CA . VAL B 1 111 ? 9.148 -1.249 3.732 1 96.56 111 VAL B CA 1
ATOM 3663 C C . VAL B 1 111 ? 8.461 -0.07 3.047 1 96.56 111 VAL B C 1
ATOM 3665 O O . VAL B 1 111 ? 8.141 0.932 3.689 1 96.56 111 VAL B O 1
ATOM 3668 N N . THR B 1 112 ? 8.242 -0.136 1.743 1 95.25 112 THR B N 1
ATOM 3669 C CA . THR B 1 112 ? 7.488 0.881 1.02 1 95.25 112 THR B CA 1
ATOM 3670 C C . THR B 1 112 ? 6.031 0.46 0.854 1 95.25 112 THR B C 1
ATOM 3672 O O . THR B 1 112 ? 5.277 1.091 0.11 1 95.25 112 THR B O 1
ATOM 3675 N N . THR B 1 113 ? 5.633 -0.665 1.444 1 94.12 113 THR B N 1
ATOM 3676 C CA . THR B 1 113 ? 4.277 -1.197 1.561 1 94.12 113 THR B CA 1
ATOM 3677 C C . THR B 1 113 ? 3.758 -1.654 0.201 1 94.12 113 THR B C 1
ATOM 3679 O O . THR B 1 113 ? 2.572 -1.503 -0.099 1 94.12 113 THR B O 1
ATOM 3682 N N . ILE B 1 114 ? 4.633 -1.958 -0.669 1 93.81 114 ILE B N 1
ATOM 3683 C CA . ILE B 1 114 ? 4.273 -2.553 -1.951 1 93.81 114 ILE B CA 1
ATOM 3684 C C . ILE B 1 114 ? 4.367 -4.074 -1.858 1 93.81 114 ILE B C 1
ATOM 3686 O O . ILE B 1 114 ? 5.449 -4.625 -1.644 1 93.81 114 ILE B O 1
ATOM 3690 N N . GLY B 1 115 ? 3.316 -4.797 -2 1 90.31 115 GLY B N 1
ATOM 3691 C CA . GLY B 1 115 ? 3.281 -6.246 -1.903 1 90.31 115 GLY B CA 1
ATOM 3692 C C . GLY B 1 115 ? 3.039 -6.93 -3.236 1 90.31 115 GLY B C 1
ATOM 3693 O O . GLY B 1 115 ? 1.946 -7.438 -3.49 1 90.31 115 GLY B O 1
ATOM 3694 N N . TYR B 1 116 ? 4.027 -7.031 -4.012 1 85.88 116 TYR B N 1
ATOM 3695 C CA . TYR B 1 116 ? 3.867 -7.684 -5.309 1 85.88 116 TYR B CA 1
ATOM 3696 C C . TYR B 1 116 ? 3.469 -9.148 -5.137 1 85.88 116 TYR B C 1
ATOM 3698 O O . TYR B 1 116 ? 2.799 -9.719 -6 1 85.88 116 TYR B O 1
ATOM 3706 N N . GLY B 1 117 ? 3.93 -9.789 -4.078 1 80.31 117 GLY B N 1
ATOM 3707 C CA . GLY B 1 117 ? 3.557 -11.164 -3.783 1 80.31 117 GLY B CA 1
ATOM 3708 C C . GLY B 1 117 ? 4.359 -12.18 -4.57 1 80.31 117 GLY B C 1
ATOM 3709 O O . GLY B 1 117 ? 4.023 -13.367 -4.586 1 80.31 117 GLY B O 1
ATOM 3710 N N . ASP B 1 118 ? 5.332 -11.711 -5.352 1 74.94 118 ASP B N 1
ATOM 3711 C CA . ASP B 1 118 ? 6.191 -12.641 -6.086 1 74.94 118 ASP B CA 1
ATOM 3712 C C . ASP B 1 118 ? 7.078 -13.438 -5.133 1 74.94 118 ASP B C 1
ATOM 3714 O O . ASP B 1 118 ? 7.367 -14.609 -5.379 1 74.94 118 ASP B O 1
ATOM 3718 N N . ARG B 1 119 ? 7.508 -12.805 -4.09 1 78.44 119 ARG B N 1
ATOM 3719 C CA . ARG B 1 119 ? 8.25 -13.453 -3.016 1 78.44 119 ARG B CA 1
ATOM 3720 C C . ARG B 1 119 ? 7.602 -13.188 -1.662 1 78.44 119 ARG B C 1
ATOM 3722 O O . ARG B 1 119 ? 7.148 -12.078 -1.392 1 78.44 119 ARG B O 1
ATOM 3729 N N . TYR B 1 120 ? 7.418 -14.234 -0.964 1 82.25 120 TYR B N 1
ATOM 3730 C CA . TYR B 1 120 ? 6.82 -14.109 0.36 1 82.25 120 TYR B CA 1
ATOM 3731 C C . TYR B 1 120 ? 7.422 -15.117 1.331 1 82.25 120 TYR B C 1
ATOM 3733 O O . TYR B 1 120 ? 7.949 -16.156 0.915 1 82.25 120 TYR B O 1
ATOM 3741 N N . PRO B 1 121 ? 7.438 -14.75 2.559 1 85.44 121 PRO B N 1
ATOM 3742 C CA . PRO B 1 121 ? 7.992 -15.664 3.555 1 85.44 121 PRO B CA 1
ATOM 3743 C C . PRO B 1 121 ? 7.145 -16.922 3.738 1 85.44 121 PRO B C 1
ATOM 3745 O O . PRO B 1 121 ? 5.914 -16.844 3.805 1 85.44 121 PRO B O 1
ATOM 3748 N N . MET B 1 122 ? 7.801 -18 3.809 1 79.62 122 MET B N 1
ATOM 3749 C CA . MET B 1 122 ? 7.098 -19.266 3.939 1 79.62 122 MET B CA 1
ATOM 3750 C C . MET B 1 122 ? 7.312 -19.875 5.324 1 79.62 122 MET B C 1
ATOM 3752 O O . MET B 1 122 ? 6.609 -20.797 5.719 1 79.62 122 MET B O 1
ATOM 3756 N N . THR B 1 123 ? 8.258 -19.359 6.07 1 83.5 123 THR B N 1
ATOM 3757 C CA . THR B 1 123 ? 8.578 -19.875 7.398 1 83.5 123 THR B CA 1
ATOM 3758 C C . THR B 1 123 ? 8.039 -18.938 8.477 1 83.5 123 THR B C 1
ATOM 3760 O O . THR B 1 123 ? 7.766 -17.766 8.211 1 83.5 123 THR B O 1
ATOM 3763 N N . GLY B 1 124 ? 7.793 -19.578 9.617 1 87.25 124 GLY B N 1
ATOM 3764 C CA . GLY B 1 124 ? 7.383 -18.75 10.742 1 87.25 124 GLY B CA 1
ATOM 3765 C C . GLY B 1 124 ? 8.375 -17.656 11.078 1 87.25 124 GLY B C 1
ATOM 3766 O O . GLY B 1 124 ? 7.988 -16.531 11.406 1 87.25 124 GLY B O 1
ATOM 3767 N N . GLY B 1 125 ? 9.641 -18.078 11.008 1 90.75 125 GLY B N 1
ATOM 3768 C CA . GLY B 1 125 ? 10.688 -17.094 11.227 1 90.75 125 GLY B CA 1
ATOM 3769 C C . GLY B 1 125 ? 10.656 -15.961 10.211 1 90.75 125 GLY B C 1
ATOM 3770 O O . GLY B 1 125 ? 10.875 -14.797 10.562 1 90.75 125 GLY B O 1
ATOM 3771 N N . GLY B 1 126 ? 10.406 -16.281 8.945 1 92.31 126 GLY B N 1
ATOM 3772 C CA . GLY B 1 126 ? 10.312 -15.273 7.906 1 92.31 126 GLY B CA 1
ATOM 3773 C C . GLY B 1 126 ? 9.141 -14.328 8.102 1 92.31 126 GLY B C 1
ATOM 3774 O O . GLY B 1 126 ? 9.281 -13.117 7.898 1 92.31 126 GLY B O 1
ATOM 3775 N N . ARG B 1 127 ? 8.031 -14.883 8.539 1 92.88 127 ARG B N 1
ATOM 3776 C CA . ARG B 1 127 ? 6.84 -14.062 8.766 1 92.88 127 ARG B CA 1
ATOM 3777 C C . ARG B 1 127 ? 7.043 -13.125 9.953 1 92.88 127 ARG B C 1
ATOM 3779 O O . ARG B 1 127 ? 6.645 -11.961 9.906 1 92.88 127 ARG B O 1
ATOM 3786 N N . SER B 1 128 ? 7.617 -13.664 10.992 1 94.31 128 SER B N 1
ATOM 3787 C CA . SER B 1 128 ? 7.926 -12.82 12.148 1 94.31 128 SER B CA 1
ATOM 3788 C C . SER B 1 128 ? 8.914 -11.719 11.781 1 94.31 128 SER B C 1
ATOM 3790 O O . SER B 1 128 ? 8.773 -10.578 12.234 1 94.31 128 SER B O 1
ATOM 3792 N N . PHE B 1 129 ? 9.914 -12.102 11 1 95.62 129 PHE B N 1
ATOM 3793 C CA . PHE B 1 129 ? 10.875 -11.117 10.531 1 95.62 129 PHE B CA 1
ATOM 3794 C C . PHE B 1 129 ? 10.18 -10 9.758 1 95.62 129 PHE B C 1
ATOM 3796 O O . PHE B 1 129 ? 10.492 -8.82 9.953 1 95.62 129 PHE B O 1
ATOM 3803 N N . CYS B 1 130 ? 9.266 -10.352 8.875 1 95.5 130 CYS B N 1
ATOM 3804 C CA . CYS B 1 130 ? 8.562 -9.367 8.062 1 95.5 130 CYS B CA 1
ATOM 3805 C C . CYS B 1 130 ? 7.801 -8.375 8.938 1 95.5 130 CYS B C 1
ATOM 3807 O O . CYS B 1 130 ? 7.801 -7.176 8.672 1 95.5 130 CYS B O 1
ATOM 3809 N N . ILE B 1 131 ? 7.207 -8.875 10.023 1 95.25 131 ILE B N 1
ATOM 3810 C CA . ILE B 1 131 ? 6.43 -8.023 10.922 1 95.25 131 ILE B CA 1
ATOM 3811 C C . ILE B 1 131 ? 7.352 -7.031 11.617 1 95.25 131 ILE B C 1
ATOM 3813 O O . ILE B 1 131 ? 7.129 -5.82 11.562 1 95.25 131 ILE B O 1
ATOM 3817 N N . ILE B 1 132 ? 8.367 -7.504 12.164 1 96.12 132 ILE B N 1
ATOM 3818 C CA . ILE B 1 132 ? 9.281 -6.676 12.938 1 96.12 132 ILE B CA 1
ATOM 3819 C C . ILE B 1 132 ? 10 -5.699 12.008 1 96.12 132 ILE B C 1
ATOM 3821 O O . ILE B 1 132 ? 10.109 -4.508 12.312 1 96.12 132 ILE B O 1
ATOM 3825 N N . TYR B 1 133 ? 10.5 -6.215 10.961 1 96.88 133 TYR B N 1
ATOM 3826 C CA . TYR B 1 133 ? 11.25 -5.402 10.008 1 96.88 133 TYR B CA 1
ATOM 3827 C C . TYR B 1 133 ? 10.383 -4.297 9.422 1 96.88 133 TYR B C 1
ATOM 3829 O O . TYR B 1 133 ? 10.828 -3.156 9.273 1 96.88 133 TYR B O 1
ATOM 3837 N N . ALA B 1 134 ? 9.156 -4.605 9.109 1 95.94 134 ALA B N 1
ATOM 3838 C CA . ALA B 1 134 ? 8.25 -3.613 8.531 1 95.94 134 ALA B CA 1
ATOM 3839 C C . ALA B 1 134 ? 7.848 -2.572 9.57 1 95.94 134 ALA B C 1
ATOM 3841 O O . ALA B 1 134 ? 7.656 -1.398 9.242 1 95.94 134 ALA B O 1
ATOM 3842 N N . LEU B 1 135 ? 7.707 -2.973 10.789 1 93 135 LEU B N 1
ATOM 3843 C CA . LEU B 1 135 ? 7.355 -2.053 11.859 1 93 135 LEU B CA 1
ATOM 3844 C C . LEU B 1 135 ? 8.398 -0.952 12 1 93 135 LEU B C 1
ATOM 3846 O O . LEU B 1 135 ? 8.062 0.203 12.266 1 93 135 LEU B O 1
ATOM 3850 N N . ILE B 1 136 ? 9.555 -1.314 11.75 1 95.12 136 ILE B N 1
ATOM 3851 C CA . ILE B 1 136 ? 10.656 -0.362 11.859 1 95.12 136 ILE B CA 1
ATOM 3852 C C . ILE B 1 136 ? 10.883 0.324 10.516 1 95.12 136 ILE B C 1
ATOM 3854 O O . ILE B 1 136 ? 11.102 1.536 10.461 1 95.12 136 ILE B O 1
ATOM 3858 N N . GLY B 1 137 ? 10.828 -0.43 9.508 1 96.75 137 GLY B N 1
ATOM 3859 C CA . GLY B 1 137 ? 11.188 0.035 8.18 1 96.75 137 GLY B CA 1
ATOM 3860 C C . GLY B 1 137 ? 10.203 1.033 7.609 1 96.75 137 GLY B C 1
ATOM 3861 O O . GLY B 1 137 ? 10.594 1.98 6.926 1 96.75 137 GLY B O 1
ATOM 3862 N N . ILE B 1 138 ? 8.898 0.878 7.852 1 93.56 138 ILE B N 1
ATOM 3863 C CA . ILE B 1 138 ? 7.875 1.742 7.266 1 93.56 138 ILE B CA 1
ATOM 3864 C C . ILE B 1 138 ? 8.023 3.158 7.816 1 93.56 138 ILE B C 1
ATOM 3866 O O . ILE B 1 138 ? 8.125 4.121 7.051 1 93.56 138 ILE B O 1
ATOM 3870 N N . PRO B 1 139 ? 8.094 3.32 9.133 1 90.06 139 PRO B N 1
ATOM 3871 C CA . PRO B 1 139 ? 8.352 4.668 9.641 1 90.06 139 PRO B CA 1
ATOM 3872 C C . PRO B 1 139 ? 9.688 5.234 9.164 1 90.06 139 PRO B C 1
ATOM 3874 O O . PRO B 1 139 ? 9.797 6.438 8.922 1 90.06 139 PRO B O 1
ATOM 3877 N N . PHE B 1 140 ? 10.625 4.371 9.109 1 94.31 140 PHE B N 1
ATOM 3878 C CA . PHE B 1 140 ? 11.938 4.805 8.625 1 94.31 140 PHE B CA 1
ATOM 3879 C C . PHE B 1 140 ? 11.844 5.328 7.199 1 94.31 140 PHE B C 1
ATOM 3881 O O . PHE B 1 140 ? 12.445 6.352 6.867 1 94.31 140 PHE B O 1
ATOM 3888 N N . THR B 1 141 ? 11.18 4.66 6.367 1 94.5 141 THR B N 1
ATOM 3889 C CA . THR B 1 141 ? 10.961 5.109 5 1 94.5 141 THR B CA 1
ATOM 3890 C C . THR B 1 141 ? 10.219 6.445 4.98 1 94.5 141 THR B C 1
ATOM 3892 O O . THR B 1 141 ? 10.555 7.336 4.199 1 94.5 141 THR B O 1
ATOM 3895 N N . GLY B 1 142 ? 9.188 6.547 5.832 1 89.94 142 GLY B N 1
ATOM 3896 C CA . GLY B 1 142 ? 8.484 7.816 5.953 1 89.94 142 GLY B CA 1
ATOM 3897 C C . GLY B 1 142 ? 9.398 8.969 6.32 1 89.94 142 GLY B C 1
ATOM 3898 O O . GLY B 1 142 ? 9.266 10.07 5.777 1 89.94 142 GLY B O 1
ATOM 3899 N N . TYR B 1 143 ? 10.25 8.68 7.184 1 88.5 143 TYR B N 1
ATOM 3900 C CA . TYR B 1 143 ? 11.211 9.688 7.602 1 88.5 143 TYR B CA 1
ATOM 3901 C C . TYR B 1 143 ? 12.125 10.078 6.445 1 88.5 143 TYR B C 1
ATOM 3903 O O . TYR B 1 143 ? 12.391 11.266 6.23 1 88.5 143 TYR B O 1
ATOM 3911 N N . LEU B 1 144 ? 12.617 9.156 5.781 1 91.88 144 LEU B N 1
ATOM 3912 C CA . LEU B 1 144 ? 13.469 9.422 4.625 1 91.88 144 LEU B CA 1
ATOM 3913 C C . LEU B 1 144 ? 12.727 10.273 3.596 1 91.88 144 LEU B C 1
ATOM 3915 O O . LEU B 1 144 ? 13.281 11.25 3.08 1 91.88 144 LEU B O 1
ATOM 3919 N N . VAL B 1 145 ? 11.508 9.922 3.338 1 89.62 145 VAL B N 1
ATOM 3920 C CA . VAL B 1 145 ? 10.695 10.633 2.359 1 89.62 145 VAL B CA 1
ATOM 3921 C C . VAL B 1 145 ? 10.508 12.086 2.801 1 89.62 145 VAL B C 1
ATOM 3923 O O . VAL B 1 145 ? 10.578 13.008 1.983 1 89.62 145 VAL B O 1
ATOM 3926 N N . THR B 1 146 ? 10.328 12.281 4.062 1 83.56 146 THR B N 1
ATOM 3927 C CA . THR B 1 146 ? 10.148 13.625 4.594 1 83.56 146 THR B CA 1
ATOM 3928 C C . THR B 1 146 ? 11.406 14.469 4.371 1 83.56 146 THR B C 1
ATOM 3930 O O . THR B 1 146 ? 11.32 15.633 3.979 1 83.56 146 THR B O 1
ATOM 3933 N N . ILE B 1 147 ? 12.461 13.836 4.625 1 83.69 147 ILE B N 1
ATOM 3934 C CA . ILE B 1 147 ? 13.727 14.539 4.461 1 83.69 147 ILE B CA 1
ATOM 3935 C C . ILE B 1 147 ? 13.953 14.859 2.986 1 83.69 147 ILE B C 1
ATOM 3937 O O . ILE B 1 147 ? 14.414 15.945 2.643 1 83.69 147 ILE B O 1
ATOM 3941 N N . LEU B 1 148 ? 13.633 14.039 2.121 1 86.56 148 LEU B N 1
ATOM 3942 C CA . LEU B 1 148 ? 13.812 14.234 0.687 1 86.56 148 LEU B CA 1
ATOM 3943 C C . LEU B 1 148 ? 12.867 15.312 0.166 1 86.56 148 LEU B C 1
ATOM 3945 O O . LEU B 1 148 ? 13.188 16.016 -0.796 1 86.56 148 LEU B O 1
ATOM 3949 N N . CYS B 1 149 ? 11.719 15.422 0.745 1 81.88 149 CYS B N 1
ATOM 3950 C CA . CYS B 1 149 ? 10.75 16.438 0.363 1 81.88 149 CYS B CA 1
ATOM 3951 C C . CYS B 1 149 ? 11.312 17.844 0.596 1 81.88 149 CYS B C 1
ATOM 3953 O O . CYS B 1 149 ? 11 18.766 -0.149 1 81.88 149 CYS B O 1
ATOM 3955 N N . THR B 1 150 ? 12.062 17.938 1.634 1 73.94 150 THR B N 1
ATOM 3956 C CA . THR B 1 150 ? 12.625 19.25 1.947 1 73.94 150 THR B CA 1
ATOM 3957 C C . THR B 1 150 ? 13.609 19.688 0.864 1 73.94 150 THR B C 1
ATOM 3959 O O . THR B 1 150 ? 13.734 20.875 0.586 1 73.94 150 THR B O 1
ATOM 3962 N N . LEU B 1 151 ? 14.219 18.688 0.278 1 74.94 151 LEU B N 1
ATOM 3963 C CA . LEU B 1 151 ? 15.117 19 -0.832 1 74.94 151 LEU B CA 1
ATOM 3964 C C . LEU B 1 151 ? 14.336 19.562 -2.014 1 74.94 151 LEU B C 1
ATOM 3966 O O . LEU B 1 151 ? 14.805 20.469 -2.697 1 74.94 151 LEU B O 1
ATOM 3970 N N . PHE B 1 152 ? 13.078 19.094 -2.195 1 74.75 152 PHE B N 1
ATOM 3971 C CA . PHE B 1 152 ? 12.25 19.531 -3.312 1 74.75 152 PHE B CA 1
ATOM 3972 C C . PHE B 1 152 ? 11.57 20.859 -3.002 1 74.75 152 PHE B C 1
ATOM 3974 O O . PHE B 1 152 ? 11.328 21.656 -3.904 1 74.75 152 PHE B O 1
ATOM 3981 N N . ALA B 1 153 ? 11.234 21.047 -1.765 1 66.31 153 ALA B N 1
ATOM 3982 C CA . ALA B 1 153 ? 10.562 22.266 -1.33 1 66.31 153 ALA B CA 1
ATOM 3983 C C . ALA B 1 153 ? 11.438 23.484 -1.583 1 66.31 153 ALA B C 1
ATOM 3985 O O . ALA B 1 153 ? 10.93 24.547 -1.972 1 66.31 153 ALA B O 1
ATOM 3986 N N . ASN B 1 154 ? 12.617 23.266 -1.404 1 65.25 154 ASN B N 1
ATOM 3987 C CA . ASN B 1 154 ? 13.531 24.375 -1.65 1 65.25 154 ASN B CA 1
ATOM 3988 C C . ASN B 1 154 ? 13.555 24.766 -3.125 1 65.25 154 ASN B C 1
ATOM 3990 O O . ASN B 1 154 ? 13.656 25.938 -3.455 1 65.25 154 ASN B O 1
ATOM 3994 N N . LEU B 1 155 ? 13.359 23.766 -3.955 1 65.88 155 LEU B N 1
ATOM 3995 C CA . LEU B 1 155 ? 13.305 24.031 -5.387 1 65.88 155 LEU B CA 1
ATOM 3996 C C . LEU B 1 155 ? 12.016 24.766 -5.754 1 65.88 155 LEU B C 1
ATOM 3998 O O . LEU B 1 155 ? 12.031 25.672 -6.59 1 65.88 155 LEU B O 1
ATOM 4002 N N . ILE B 1 156 ? 10.938 24.422 -5.066 1 68.44 156 ILE B N 1
ATOM 4003 C CA . ILE B 1 156 ? 9.625 24.984 -5.324 1 68.44 156 ILE B CA 1
ATOM 4004 C C . ILE B 1 156 ? 9.578 26.422 -4.816 1 68.44 156 ILE B C 1
ATOM 4006 O O . ILE B 1 156 ? 8.977 27.297 -5.453 1 68.44 156 ILE B O 1
ATOM 4010 N N . LYS B 1 157 ? 10.195 26.672 -3.695 1 66.5 157 LYS B N 1
ATOM 4011 C CA . LYS B 1 157 ? 10.25 28.031 -3.139 1 66.5 157 LYS B CA 1
ATOM 4012 C C . LYS B 1 157 ? 10.945 28.984 -4.094 1 66.5 157 LYS B C 1
ATOM 4014 O O . LYS B 1 157 ? 10.555 30.156 -4.207 1 66.5 157 LYS B O 1
ATOM 4019 N N . ARG B 1 158 ? 11.844 28.422 -4.766 1 65.62 158 ARG B N 1
ATOM 4020 C CA . ARG B 1 158 ? 12.539 29.266 -5.738 1 65.62 158 ARG B CA 1
ATOM 4021 C C . ARG B 1 158 ? 11.594 29.688 -6.859 1 65.62 158 ARG B C 1
ATOM 4023 O O . ARG B 1 158 ? 11.68 30.812 -7.348 1 65.62 158 ARG B O 1
ATOM 4030 N N . THR B 1 159 ? 10.695 28.797 -7.156 1 70.19 159 THR B N 1
ATOM 4031 C CA . THR B 1 159 ? 9.727 29.125 -8.195 1 70.19 159 THR B CA 1
ATOM 4032 C C . THR B 1 159 ? 8.711 30.156 -7.695 1 70.19 159 THR B C 1
ATOM 4034 O O . THR B 1 159 ? 8.211 30.969 -8.469 1 70.19 159 THR B O 1
ATOM 4037 N N . GLU B 1 160 ? 8.5 30.031 -6.383 1 70.25 160 GLU B N 1
ATOM 4038 C CA . GLU B 1 160 ? 7.594 30.984 -5.75 1 70.25 160 GLU B CA 1
ATOM 4039 C C . GLU B 1 160 ? 8.102 32.406 -5.91 1 70.25 160 GLU B C 1
ATOM 4041 O O . GLU B 1 160 ? 7.328 33.312 -6.23 1 70.25 160 GLU B O 1
ATOM 4046 N N . SER B 1 161 ? 9.352 32.562 -5.664 1 65.25 161 SER B N 1
ATOM 4047 C CA . SER B 1 161 ? 9.961 33.875 -5.754 1 65.25 161 SER B CA 1
ATOM 4048 C C . SER B 1 161 ? 9.906 34.406 -7.18 1 65.25 161 SER B C 1
ATOM 4050 O O . SER B 1 161 ? 9.656 35.594 -7.395 1 65.25 161 SER B O 1
ATOM 4052 N N . ALA B 1 162 ? 10 33.5 -8.07 1 67.19 162 ALA B N 1
ATOM 4053 C CA . ALA B 1 162 ? 9.984 33.875 -9.477 1 67.19 162 ALA B CA 1
ATOM 4054 C C . ALA B 1 162 ? 8.578 34.312 -9.906 1 67.19 162 ALA B C 1
ATOM 4056 O O . ALA B 1 162 ? 8.414 35.312 -10.609 1 67.19 162 ALA B O 1
ATOM 4057 N N . ILE B 1 163 ? 7.562 33.656 -9.391 1 68.75 163 ILE B N 1
ATOM 4058 C CA . ILE B 1 163 ? 6.176 33.938 -9.758 1 68.75 163 ILE B CA 1
ATOM 4059 C C . ILE B 1 163 ? 5.723 35.25 -9.117 1 68.75 163 ILE B C 1
ATOM 4061 O O . ILE B 1 163 ? 5.051 36.062 -9.758 1 68.75 163 ILE B O 1
ATOM 4065 N N . LYS B 1 164 ? 6.176 35.406 -7.836 1 66.81 164 LYS B N 1
ATOM 4066 C CA . LYS B 1 164 ? 5.836 36.625 -7.129 1 66.81 164 LYS B CA 1
ATOM 4067 C C . LYS B 1 164 ? 6.488 37.844 -7.785 1 66.81 164 LYS B C 1
ATOM 4069 O O . LYS B 1 164 ? 5.887 38.906 -7.863 1 66.81 164 LYS B O 1
ATOM 4074 N N . LYS B 1 165 ? 7.629 37.594 -8.195 1 64.31 165 LYS B N 1
ATOM 4075 C CA . LYS B 1 165 ? 8.336 38.688 -8.867 1 64.31 165 LYS B CA 1
ATOM 4076 C C . LYS B 1 165 ? 7.633 39.094 -10.164 1 64.31 165 LYS B C 1
ATOM 4078 O O . LYS B 1 165 ? 7.516 40.281 -10.477 1 64.31 165 LYS B O 1
ATOM 4083 N N . ILE B 1 166 ? 7.145 38.094 -10.82 1 63.12 166 ILE B N 1
ATOM 4084 C CA . ILE B 1 166 ? 6.477 38.344 -12.094 1 63.12 166 ILE B CA 1
ATOM 4085 C C . ILE B 1 166 ? 5.176 39.094 -11.852 1 63.12 166 ILE B C 1
ATOM 4087 O O . ILE B 1 166 ? 4.844 40.031 -12.586 1 63.12 166 ILE B O 1
ATOM 4091 N N . ARG B 1 167 ? 4.496 38.75 -10.766 1 61.59 167 ARG B N 1
ATOM 4092 C CA . ARG B 1 167 ? 3.225 39.375 -10.461 1 61.59 167 ARG B CA 1
ATOM 4093 C C . ARG B 1 167 ? 3.441 40.812 -9.945 1 61.59 167 ARG B C 1
ATOM 4095 O O . ARG B 1 167 ? 2.654 41.719 -10.242 1 61.59 167 ARG B O 1
ATOM 4102 N N . LYS B 1 168 ? 4.438 40.938 -9.023 1 61.72 168 LYS B N 1
ATOM 4103 C CA . LYS B 1 168 ? 4.773 42.281 -8.578 1 61.72 168 LYS B CA 1
ATOM 4104 C C . LYS B 1 168 ? 5.062 43.188 -9.773 1 61.72 168 LYS B C 1
ATOM 4106 O O . LYS B 1 168 ? 4.645 44.344 -9.789 1 61.72 168 LYS B O 1
ATOM 4111 N N . ILE B 1 169 ? 5.672 42.625 -10.633 1 54.84 169 ILE B N 1
ATOM 4112 C CA . ILE B 1 169 ? 6.016 43.406 -11.828 1 54.84 169 ILE B CA 1
ATOM 4113 C C . ILE B 1 169 ? 4.742 43.781 -12.586 1 54.84 169 ILE B C 1
ATOM 4115 O O . ILE B 1 169 ? 4.594 44.906 -13.039 1 54.84 169 ILE B O 1
ATOM 4119 N N . LYS B 1 170 ? 3.84 42.812 -12.57 1 56.16 170 LYS B N 1
ATOM 4120 C CA . LYS B 1 170 ? 2.609 43.094 -13.297 1 56.16 170 LYS B CA 1
ATOM 4121 C C . LYS B 1 170 ? 1.743 44.094 -12.555 1 56.16 170 LYS B C 1
ATOM 4123 O O . LYS B 1 170 ? 1.061 44.906 -13.172 1 56.16 170 LYS B O 1
ATOM 4128 N N . ARG B 1 171 ? 1.756 43.938 -11.188 1 57.62 171 ARG B N 1
ATOM 4129 C CA . ARG B 1 171 ? 1.024 44.906 -10.375 1 57.62 171 ARG B CA 1
ATOM 4130 C C . ARG B 1 171 ? 1.634 46.312 -10.5 1 57.62 171 ARG B C 1
ATOM 4132 O O . ARG B 1 171 ? 0.911 47.312 -10.555 1 57.62 171 ARG B O 1
ATOM 4139 N N . ILE B 1 172 ? 2.941 46.344 -10.359 1 54.62 172 ILE B N 1
ATOM 4140 C CA . ILE B 1 172 ? 3.607 47.656 -10.539 1 54.62 172 ILE B CA 1
ATOM 4141 C C . ILE B 1 172 ? 3.24 48.219 -11.906 1 54.62 172 ILE B C 1
ATOM 4143 O O . ILE B 1 172 ? 3.002 49.438 -12.023 1 54.62 172 ILE B O 1
ATOM 4147 N N . GLU B 1 173 ? 3.199 47.375 -12.773 1 52.28 173 GLU B N 1
ATOM 4148 C CA . GLU B 1 173 ? 2.83 47.875 -14.102 1 52.28 173 GLU B CA 1
ATOM 4149 C C . GLU B 1 173 ? 1.385 48.344 -14.125 1 52.28 173 GLU B C 1
ATOM 4151 O O . GLU B 1 173 ? 1.068 49.344 -14.805 1 52.28 173 GLU B O 1
ATOM 4156 N N . ASN B 1 174 ? 0.622 47.594 -13.32 1 49.81 174 ASN B N 1
ATOM 4157 C CA . ASN B 1 174 ? -0.783 47.969 -13.32 1 49.81 174 ASN B CA 1
ATOM 4158 C C . ASN B 1 174 ? -1.057 49.094 -12.305 1 49.81 174 ASN B C 1
ATOM 4160 O O . ASN B 1 174 ? -2.125 49.688 -12.32 1 49.81 174 ASN B O 1
ATOM 4164 N N . LYS B 1 175 ? -0.384 49.125 -11.148 1 50.34 175 LYS B N 1
ATOM 4165 C CA . LYS B 1 175 ? -0.599 50.125 -10.109 1 50.34 175 LYS B CA 1
ATOM 4166 C C . LYS B 1 175 ? -0.179 51.531 -10.594 1 50.34 175 LYS B C 1
ATOM 4168 O O . LYS B 1 175 ? -0.157 52.469 -9.812 1 50.34 175 LYS B O 1
ATOM 4173 N N . ASN B 1 176 ? 0.184 51.875 -11.758 1 41.06 176 ASN B N 1
ATOM 4174 C CA . ASN B 1 176 ? 0.099 53.312 -11.898 1 41.06 176 ASN B CA 1
ATOM 4175 C C . ASN B 1 176 ? -1.229 53.844 -11.375 1 41.06 176 ASN B C 1
ATOM 4177 O O . ASN B 1 176 ? -1.525 55.031 -11.523 1 41.06 176 ASN B O 1
ATOM 4181 N N . SER B 1 177 ? -2.301 53.062 -11.25 1 38.44 177 SER B N 1
ATOM 4182 C CA . SER B 1 177 ? -3.484 53.781 -10.773 1 38.44 177 SER B CA 1
ATOM 4183 C C . SER B 1 177 ? -3.455 53.938 -9.258 1 38.44 177 SER B C 1
ATOM 4185 O O . SER B 1 177 ? -3.045 53.031 -8.531 1 38.44 177 SER B O 1
ATOM 4187 N N . PHE B 1 178 ? -3.375 55.156 -8.461 1 38.09 178 PHE B N 1
ATOM 4188 C CA . PHE B 1 178 ? -3.232 55.875 -7.211 1 38.09 178 PHE B CA 1
ATOM 4189 C C . PHE B 1 178 ? -4.137 55.312 -6.133 1 38.09 178 PHE B C 1
ATOM 4191 O O . PHE B 1 178 ? -4.328 55.906 -5.078 1 38.09 178 PHE B O 1
ATOM 4198 N N . LYS B 1 179 ? -5.254 54.469 -6.352 1 42.81 179 LYS B N 1
ATOM 4199 C CA . LYS B 1 179 ? -6.25 54.5 -5.285 1 42.81 179 LYS B CA 1
ATOM 4200 C C . LYS B 1 179 ? -5.719 53.844 -4.012 1 42.81 179 LYS B C 1
ATOM 4202 O O . LYS B 1 179 ? -4.941 52.906 -4.078 1 42.81 179 LYS B O 1
ATOM 4207 N N . ARG B 1 180 ? -5.887 54.406 -2.779 1 40.34 180 ARG B N 1
ATOM 4208 C CA . ARG B 1 180 ? -5.746 54.125 -1.353 1 40.34 180 ARG B CA 1
ATOM 4209 C C . ARG B 1 180 ? -6.098 52.688 -1.04 1 40.34 180 ARG B C 1
ATOM 4211 O O . ARG B 1 180 ? -7.273 52.312 -1.05 1 40.34 180 ARG B O 1
ATOM 4218 N N . VAL B 1 181 ? -5.398 51.688 -1.48 1 45.81 181 VAL B N 1
ATOM 4219 C CA . VAL B 1 181 ? -5.699 50.25 -1.346 1 45.81 181 VAL B CA 1
ATOM 4220 C C . VAL B 1 181 ? -5.812 49.875 0.133 1 45.81 181 VAL B C 1
ATOM 4222 O O . VAL B 1 181 ? -4.875 50.094 0.905 1 45.81 181 VAL B O 1
ATOM 4225 N N . ASP B 1 182 ? -6.965 49.812 0.738 1 48.19 182 ASP B N 1
ATOM 4226 C CA . ASP B 1 182 ? -7.363 49.375 2.068 1 48.19 182 ASP B CA 1
ATOM 4227 C C . ASP B 1 182 ? -6.625 48.094 2.461 1 48.19 182 ASP B C 1
ATOM 4229 O O . ASP B 1 182 ? -6.32 47.25 1.606 1 48.19 182 ASP B O 1
ATOM 4233 N N . GLU B 1 183 ? -5.812 48.188 3.639 1 53.22 183 GLU B N 1
ATOM 4234 C CA . GLU B 1 183 ? -5.027 47.125 4.254 1 53.22 183 GLU B CA 1
ATOM 4235 C C . GLU B 1 183 ? -5.707 45.75 4.086 1 53.22 183 GLU B C 1
ATOM 4237 O O . GLU B 1 183 ? -5.039 44.75 3.838 1 53.22 183 GLU B O 1
ATOM 4242 N N . GLU B 1 184 ? -7.043 45.812 4.254 1 55.06 184 GLU B N 1
ATOM 4243 C CA . GLU B 1 184 ? -7.797 44.562 4.129 1 55.06 184 GLU B CA 1
ATOM 4244 C C . GLU B 1 184 ? -7.727 44.031 2.709 1 55.06 184 GLU B C 1
ATOM 4246 O O . GLU B 1 184 ? -7.613 42.812 2.508 1 55.06 184 GLU B O 1
ATOM 4251 N N . ASP B 1 185 ? -7.816 44.938 1.788 1 58.5 185 ASP B N 1
ATOM 4252 C CA . ASP B 1 185 ? -7.785 44.531 0.383 1 58.5 185 ASP B CA 1
ATOM 4253 C C . ASP B 1 185 ? -6.406 44.031 -0.009 1 58.5 185 ASP B C 1
ATOM 4255 O O . ASP B 1 185 ? -6.293 43.125 -0.833 1 58.5 185 ASP B O 1
ATOM 4259 N N . GLU B 1 186 ? -5.41 44.531 0.773 1 58.06 186 GLU B N 1
ATOM 4260 C CA . GLU B 1 186 ? -4.047 44.094 0.498 1 58.06 186 GLU B CA 1
ATOM 4261 C C . GLU B 1 186 ? -3.824 42.656 0.995 1 58.06 186 GLU B C 1
ATOM 4263 O O . GLU B 1 186 ? -3.184 41.844 0.316 1 58.06 186 GLU B O 1
ATOM 4268 N N . ILE B 1 187 ? -4.414 42.344 2.193 1 59.28 187 ILE B N 1
ATOM 4269 C CA . ILE B 1 187 ? -4.27 41.031 2.758 1 59.28 187 ILE B CA 1
ATOM 4270 C C . ILE B 1 187 ? -5.008 40 1.885 1 59.28 187 ILE B C 1
ATOM 4272 O O . ILE B 1 187 ? -4.496 38.906 1.619 1 59.28 187 ILE B O 1
ATOM 4276 N N . LYS B 1 188 ? -6.207 40.469 1.543 1 60.25 188 LYS B N 1
ATOM 4277 C CA . LYS B 1 188 ? -6.996 39.625 0.663 1 60.25 188 LYS B CA 1
ATOM 4278 C C . LYS B 1 188 ? -6.266 39.344 -0.651 1 60.25 188 LYS B C 1
ATOM 4280 O O . LYS B 1 188 ? -6.227 38.219 -1.133 1 60.25 188 LYS B O 1
ATOM 4285 N N . THR B 1 189 ? -5.672 40.375 -1.188 1 62.25 189 THR B N 1
ATOM 4286 C CA . THR B 1 189 ? -4.969 40.25 -2.463 1 62.25 189 THR B CA 1
ATOM 4287 C C . THR B 1 189 ? -3.713 39.406 -2.312 1 62.25 189 THR B C 1
ATOM 4289 O O . THR B 1 189 ? -3.406 38.562 -3.182 1 62.25 189 THR B O 1
ATOM 4292 N N . ARG B 1 190 ? -3.086 39.531 -1.127 1 62.22 190 ARG B N 1
ATOM 4293 C CA . ARG B 1 190 ? -1.869 38.781 -0.881 1 62.22 190 ARG B CA 1
ATOM 4294 C C . ARG B 1 190 ? -2.18 37.281 -0.725 1 62.22 190 ARG B C 1
ATOM 4296 O O . ARG B 1 190 ? -1.439 36.438 -1.222 1 62.22 190 ARG B O 1
ATOM 4303 N N . THR B 1 191 ? -3.309 37.031 -0.117 1 66.12 191 THR B N 1
ATOM 4304 C CA . THR B 1 191 ? -3.701 35.656 0.102 1 66.12 191 THR B CA 1
ATOM 4305 C C . THR B 1 191 ? -4.121 35 -1.21 1 66.12 191 THR B C 1
ATOM 4307 O O . THR B 1 191 ? -3.805 33.844 -1.455 1 66.12 191 THR B O 1
ATOM 4310 N N . GLU B 1 192 ? -4.773 35.781 -1.995 1 70.5 192 GLU B N 1
ATOM 4311 C CA . GLU B 1 192 ? -5.195 35.281 -3.293 1 70.5 192 GLU B CA 1
ATOM 4312 C C . GLU B 1 192 ? -3.996 35 -4.195 1 70.5 192 GLU B C 1
ATOM 4314 O O . GLU B 1 192 ? -3.98 34 -4.92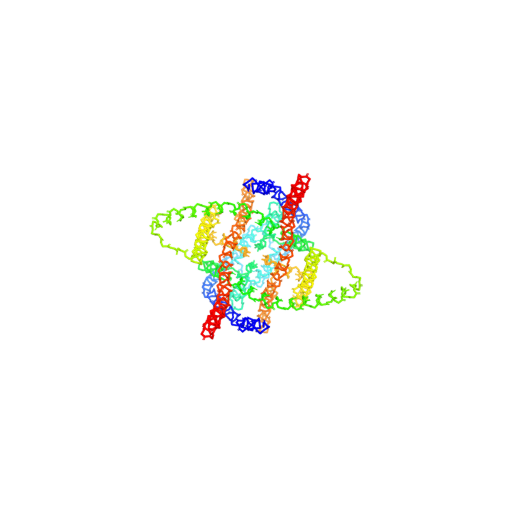2 1 70.5 192 GLU B O 1
ATOM 4319 N N . VAL B 1 193 ? -3.068 35.906 -4.098 1 69.88 193 VAL B N 1
ATOM 4320 C CA . VAL B 1 193 ? -1.855 35.719 -4.887 1 69.88 193 VAL B CA 1
ATOM 4321 C C . VAL B 1 193 ? -1.119 34.469 -4.406 1 69.88 193 VAL B C 1
ATOM 4323 O O . VAL B 1 193 ? -0.644 33.688 -5.219 1 69.88 193 VAL B O 1
ATOM 4326 N N . TYR B 1 194 ? -1.139 34.281 -3.059 1 70.31 194 TYR B N 1
ATOM 4327 C CA . TYR B 1 194 ? -0.498 33.094 -2.479 1 70.31 194 TYR B CA 1
ATOM 4328 C C . TYR B 1 194 ? -1.18 31.812 -2.951 1 70.31 194 TYR B C 1
ATOM 4330 O O . TYR B 1 194 ? -0.509 30.844 -3.309 1 70.31 194 TYR B O 1
ATOM 4338 N N . GLN B 1 195 ? -2.441 31.922 -3.049 1 73.75 195 GLN B N 1
ATOM 4339 C CA . GLN B 1 195 ? -3.191 30.75 -3.475 1 73.75 195 GLN B CA 1
ATOM 4340 C C . GLN B 1 195 ? -2.951 30.453 -4.953 1 73.75 195 GLN B C 1
ATOM 4342 O O . GLN B 1 195 ? -2.855 29.281 -5.348 1 73.75 195 GLN B O 1
ATOM 4347 N N . MET B 1 196 ? -2.875 31.516 -5.656 1 76.19 196 MET B N 1
ATOM 4348 C CA . MET B 1 196 ? -2.645 31.328 -7.086 1 76.19 196 MET B CA 1
ATOM 4349 C C . MET B 1 196 ? -1.251 30.766 -7.348 1 76.19 196 MET B C 1
ATOM 4351 O O . MET B 1 196 ? -1.081 29.875 -8.188 1 76.19 196 MET B O 1
ATOM 4355 N N . VAL B 1 197 ? -0.275 31.297 -6.609 1 75.44 197 VAL B N 1
ATOM 4356 C CA . VAL B 1 197 ? 1.101 30.844 -6.762 1 75.44 197 VAL B CA 1
ATOM 4357 C C . VAL B 1 197 ? 1.197 29.375 -6.371 1 75.44 197 VAL B C 1
ATOM 4359 O O . VAL B 1 197 ? 1.831 28.578 -7.07 1 75.44 197 VAL B O 1
ATOM 4362 N N . ARG B 1 198 ? 0.472 29.016 -5.293 1 76.5 198 ARG B N 1
ATOM 4363 C CA . ARG B 1 198 ? 0.491 27.641 -4.824 1 76.5 198 ARG B CA 1
ATOM 4364 C C . ARG B 1 198 ? -0.2 26.719 -5.82 1 76.5 198 ARG B C 1
ATOM 4366 O O . ARG B 1 198 ? 0.252 25.594 -6.051 1 76.5 198 ARG B O 1
ATOM 4373 N N . ALA B 1 199 ? -1.207 27.266 -6.395 1 78.25 199 ALA B N 1
ATOM 4374 C CA . ALA B 1 199 ? -1.929 26.469 -7.387 1 78.25 199 ALA B CA 1
ATOM 4375 C C . ALA B 1 199 ? -1.059 26.203 -8.609 1 78.25 199 ALA B C 1
ATOM 4377 O O . ALA B 1 199 ? -1.072 25.094 -9.164 1 78.25 199 ALA B O 1
ATOM 4378 N N . ILE B 1 200 ? -0.316 27.203 -8.945 1 80.31 200 ILE B N 1
ATOM 4379 C CA . ILE B 1 200 ? 0.582 27.047 -10.086 1 80.31 200 ILE B CA 1
ATOM 4380 C C . ILE B 1 200 ? 1.7 26.078 -9.734 1 80.31 200 ILE B C 1
ATOM 4382 O O . ILE B 1 200 ? 2.082 25.234 -10.562 1 80.31 200 ILE B O 1
ATOM 4386 N N . GLN B 1 201 ? 2.152 26.156 -8.57 1 78.38 201 GLN B N 1
ATOM 4387 C CA . GLN B 1 201 ? 3.211 25.25 -8.133 1 78.38 201 GLN B CA 1
ATOM 4388 C C . GLN B 1 201 ? 2.727 23.812 -8.117 1 78.38 201 GLN B C 1
ATOM 4390 O O . GLN B 1 201 ? 3.459 22.891 -8.516 1 78.38 201 GLN B O 1
ATOM 4395 N N . VAL B 1 202 ? 1.507 23.609 -7.66 1 80.25 202 VAL B N 1
ATOM 4396 C CA . VAL B 1 202 ? 0.933 22.266 -7.648 1 80.25 202 VAL B CA 1
ATOM 4397 C C . VAL B 1 202 ? 0.783 21.75 -9.078 1 80.25 202 VAL B C 1
ATOM 4399 O O . VAL B 1 202 ? 1.076 20.594 -9.367 1 80.25 202 VAL B O 1
ATOM 4402 N N . GLY B 1 203 ? 0.374 22.641 -9.891 1 82.12 203 GLY B N 1
ATOM 4403 C CA . GLY B 1 203 ? 0.238 22.281 -11.297 1 82.12 203 GLY B CA 1
ATOM 4404 C C . GLY B 1 203 ? 1.552 21.875 -11.938 1 82.12 203 GLY B C 1
ATOM 4405 O O . GLY B 1 203 ? 1.623 20.859 -12.625 1 82.12 203 GLY B O 1
ATOM 4406 N N . ILE B 1 204 ? 2.572 22.641 -11.664 1 81.69 204 ILE B N 1
ATOM 4407 C CA . ILE B 1 204 ? 3.893 22.359 -12.219 1 81.69 204 ILE B CA 1
ATOM 4408 C C . ILE B 1 204 ? 4.426 21.047 -11.648 1 81.69 204 ILE B C 1
ATOM 4410 O O . ILE B 1 204 ? 4.93 20.203 -12.391 1 81.69 204 ILE B O 1
ATOM 4414 N N . ALA B 1 205 ? 4.305 20.922 -10.391 1 80.38 205 ALA B N 1
ATOM 4415 C CA . ALA B 1 205 ? 4.785 19.703 -9.742 1 80.38 205 ALA B CA 1
ATOM 4416 C C . ALA B 1 205 ? 4.055 18.484 -10.258 1 80.38 205 ALA B C 1
ATOM 4418 O O . ALA B 1 205 ? 4.664 17.422 -10.469 1 80.38 205 ALA B O 1
ATOM 4419 N N . THR B 1 206 ? 2.766 18.625 -10.469 1 85.19 206 THR B N 1
ATOM 4420 C CA . THR B 1 206 ? 1.965 17.516 -10.984 1 85.19 206 THR B CA 1
ATOM 4421 C C . THR B 1 206 ? 2.367 17.172 -12.414 1 85.19 206 THR B C 1
ATOM 4423 O O . THR B 1 206 ? 2.451 15.992 -12.773 1 85.19 206 THR B O 1
ATOM 4426 N N . SER B 1 207 ? 2.646 18.188 -13.164 1 86.38 207 SER B N 1
ATOM 4427 C CA . SER B 1 207 ? 3.072 17.953 -14.539 1 86.38 207 SER B CA 1
ATOM 4428 C C . SER B 1 207 ? 4.43 17.266 -14.594 1 86.38 207 SER B C 1
ATOM 4430 O O . SER B 1 207 ? 4.629 16.328 -15.375 1 86.38 207 SER B O 1
ATOM 4432 N N . ILE B 1 208 ? 5.316 17.641 -13.781 1 83.62 208 ILE B N 1
ATOM 4433 C CA . ILE B 1 208 ? 6.637 17.031 -13.703 1 83.62 208 ILE B CA 1
ATOM 4434 C C . ILE B 1 208 ? 6.5 15.578 -13.25 1 83.62 208 ILE B C 1
ATOM 4436 O O . ILE B 1 208 ? 7.156 14.688 -13.797 1 83.62 208 ILE B O 1
ATOM 4440 N N . PHE B 1 209 ? 5.625 15.422 -12.312 1 86.81 209 PHE B N 1
ATOM 4441 C CA . PHE B 1 209 ? 5.359 14.07 -11.812 1 86.81 209 PHE B CA 1
ATOM 4442 C C . PHE B 1 209 ? 4.812 13.188 -12.93 1 86.81 209 PHE B C 1
ATOM 4444 O O . PHE B 1 209 ? 5.277 12.062 -13.117 1 86.81 209 PHE B O 1
ATOM 4451 N N . LEU B 1 210 ? 3.91 13.68 -13.656 1 87.5 210 LEU B N 1
ATOM 4452 C CA . LEU B 1 210 ? 3.26 12.906 -14.703 1 87.5 210 LEU B CA 1
ATOM 4453 C C . LEU B 1 210 ? 4.25 12.547 -15.805 1 87.5 210 LEU B C 1
ATOM 4455 O O . LEU B 1 210 ? 4.273 11.406 -16.281 1 87.5 210 LEU B O 1
ATOM 4459 N N . ILE B 1 211 ? 5.117 13.43 -16.078 1 88.62 211 ILE B N 1
ATOM 4460 C CA . ILE B 1 211 ? 6.035 13.219 -17.188 1 88.62 211 ILE B CA 1
ATOM 4461 C C . ILE B 1 211 ? 7.25 12.422 -16.719 1 88.62 211 ILE B C 1
ATOM 4463 O O . ILE B 1 211 ? 7.57 11.375 -17.281 1 88.62 211 ILE B O 1
ATOM 4467 N N . PHE B 1 212 ? 7.859 12.781 -15.641 1 89.25 212 PHE B N 1
ATOM 4468 C CA . PHE B 1 212 ? 9.164 12.234 -15.281 1 89.25 212 PHE B CA 1
ATOM 4469 C C . PHE B 1 212 ? 9.016 11.039 -14.352 1 89.25 212 PHE B C 1
ATOM 4471 O O . PHE B 1 212 ? 9.93 10.227 -14.227 1 89.25 212 PHE B O 1
ATOM 4478 N N . ILE B 1 213 ? 7.91 10.969 -13.758 1 90.75 213 ILE B N 1
ATOM 4479 C CA . ILE B 1 213 ? 7.781 9.891 -12.781 1 90.75 213 ILE B CA 1
ATOM 4480 C C . ILE B 1 213 ? 6.84 8.812 -13.32 1 90.75 213 ILE B C 1
ATOM 4482 O O . ILE B 1 213 ? 6.977 7.637 -12.977 1 90.75 213 ILE B O 1
ATOM 4486 N N . TRP B 1 214 ? 5.906 9.242 -14.125 1 93.25 214 TRP B N 1
ATOM 4487 C CA . TRP B 1 214 ? 4.945 8.242 -14.594 1 93.25 214 TRP B CA 1
ATOM 4488 C C . TRP B 1 214 ? 5.215 7.863 -16.047 1 93.25 214 TRP B C 1
ATOM 4490 O O . TRP B 1 214 ? 5.555 6.715 -16.344 1 93.25 214 TRP B O 1
ATOM 4500 N N . LEU B 1 215 ? 5.32 8.797 -16.984 1 92.31 215 LEU B N 1
ATOM 4501 C CA . LEU B 1 215 ? 5.387 8.508 -18.406 1 92.31 215 LEU B CA 1
ATOM 4502 C C . LEU B 1 215 ? 6.785 8.047 -18.812 1 92.31 215 LEU B C 1
ATOM 4504 O O . LEU B 1 215 ? 6.938 7 -19.438 1 92.31 215 LEU B O 1
ATOM 4508 N N . LEU B 1 216 ? 7.805 8.695 -18.438 1 92.88 216 LEU B N 1
ATOM 4509 C CA . LEU B 1 216 ? 9.164 8.367 -18.859 1 92.88 216 LEU B CA 1
ATOM 4510 C C . LEU B 1 216 ? 9.586 7.004 -18.328 1 92.88 216 LEU B C 1
ATOM 4512 O O . LEU B 1 216 ? 10.055 6.156 -19.094 1 92.88 216 LEU B O 1
ATOM 4516 N N . PRO B 1 217 ? 9.398 6.82 -17.078 1 92.75 217 PRO B N 1
ATOM 4517 C CA . PRO B 1 217 ? 9.742 5.477 -16.594 1 92.75 217 PRO B CA 1
ATOM 4518 C C . PRO B 1 217 ? 8.93 4.383 -17.281 1 92.75 217 PRO B C 1
ATOM 4520 O O . PRO B 1 217 ? 9.422 3.273 -17.484 1 92.75 217 PRO B O 1
ATOM 4523 N N . SER B 1 218 ? 7.645 4.656 -17.562 1 93.75 218 SER B N 1
ATOM 4524 C CA . SER B 1 218 ? 6.812 3.68 -18.266 1 93.75 218 SER B CA 1
ATOM 4525 C C . SER B 1 218 ? 7.402 3.328 -19.625 1 93.75 218 SER B C 1
ATOM 4527 O O . SER B 1 218 ? 7.363 2.168 -20.047 1 93.75 218 SER B O 1
ATOM 4529 N N . LEU B 1 219 ? 7.996 4.285 -20.281 1 92.69 219 LEU B N 1
ATOM 4530 C CA . LEU B 1 219 ? 8.633 4.047 -21.578 1 92.69 219 LEU B CA 1
ATOM 4531 C C . LEU B 1 219 ? 9.906 3.219 -21.406 1 92.69 219 LEU B C 1
ATOM 4533 O O . LEU B 1 219 ? 10.172 2.316 -22.203 1 92.69 219 LEU B O 1
ATOM 4537 N N . ILE B 1 220 ? 10.641 3.461 -20.422 1 91.06 220 ILE B N 1
ATOM 4538 C CA . ILE B 1 220 ? 11.875 2.727 -20.156 1 91.06 220 ILE B CA 1
ATOM 4539 C C . ILE B 1 220 ? 11.547 1.269 -19.844 1 91.06 220 ILE B C 1
ATOM 4541 O O . ILE B 1 220 ? 12.195 0.355 -20.359 1 91.06 220 ILE B O 1
ATOM 4545 N N . ILE B 1 221 ? 10.523 1.078 -19.047 1 89.38 221 ILE B N 1
ATOM 4546 C CA . ILE B 1 221 ? 10.148 -0.269 -18.625 1 89.38 221 ILE B CA 1
ATOM 4547 C C . ILE B 1 221 ? 9.547 -1.024 -19.812 1 89.38 221 ILE B C 1
ATOM 4549 O O . ILE B 1 221 ? 9.758 -2.23 -19.953 1 89.38 221 ILE B O 1
ATOM 4553 N N . MET B 1 222 ? 8.789 -0.251 -20.625 1 89.81 222 MET B N 1
ATOM 4554 C CA . MET B 1 222 ? 8.219 -0.839 -21.844 1 89.81 222 MET B CA 1
ATOM 4555 C C . MET B 1 222 ? 9.312 -1.442 -22.719 1 89.81 222 MET B C 1
ATOM 4557 O O . MET B 1 222 ? 9.195 -2.59 -23.156 1 89.81 222 MET B O 1
ATOM 4561 N N . ILE B 1 223 ? 10.383 -0.774 -22.891 1 87.88 223 ILE B N 1
ATOM 4562 C CA . ILE B 1 223 ? 11.469 -1.181 -23.781 1 87.88 223 ILE B CA 1
ATOM 4563 C C . ILE B 1 223 ? 12.312 -2.258 -23.094 1 87.88 223 ILE B C 1
ATOM 4565 O O . ILE B 1 223 ? 12.711 -3.234 -23.734 1 87.88 223 ILE B O 1
ATOM 4569 N N . SER B 1 224 ? 12.555 -2.109 -21.812 1 83.69 224 SER B N 1
ATOM 4570 C CA . SER B 1 224 ? 13.43 -3.02 -21.094 1 83.69 224 SER B CA 1
ATOM 4571 C C . SER B 1 224 ? 12.797 -4.398 -20.938 1 83.69 224 SER B C 1
ATOM 4573 O O . SER B 1 224 ? 13.5 -5.41 -20.906 1 83.69 224 SER B O 1
ATOM 4575 N N . ASN B 1 225 ? 11.445 -4.461 -20.797 1 80.81 225 ASN B N 1
ATOM 4576 C CA . ASN B 1 225 ? 10.773 -5.734 -20.562 1 80.81 225 ASN B CA 1
ATOM 4577 C C . ASN B 1 225 ? 9.969 -6.176 -21.781 1 80.81 225 ASN B C 1
ATOM 4579 O O . ASN B 1 225 ? 9.266 -7.191 -21.734 1 80.81 225 ASN B O 1
ATOM 4583 N N . ASP B 1 226 ? 10.016 -5.449 -22.859 1 82.19 226 ASP B N 1
ATOM 4584 C CA . ASP B 1 226 ? 9.281 -5.754 -24.078 1 82.19 226 ASP B CA 1
ATOM 4585 C C . ASP B 1 226 ? 7.781 -5.871 -23.797 1 82.19 226 ASP B C 1
ATOM 4587 O O . ASP B 1 226 ? 7.148 -6.863 -24.156 1 82.19 226 ASP B O 1
ATOM 4591 N N . TRP B 1 227 ? 7.258 -5.016 -23.031 1 85.12 227 TRP B N 1
ATOM 4592 C CA . TRP B 1 227 ? 5.84 -4.938 -22.703 1 85.12 227 TRP B CA 1
ATOM 4593 C C . TRP B 1 227 ? 5.113 -3.984 -23.641 1 85.12 227 TRP B C 1
ATOM 4595 O O . TRP B 1 227 ? 5.742 -3.176 -24.328 1 85.12 227 TRP B O 1
ATOM 4605 N N . ASN B 1 228 ? 3.842 -4.137 -23.719 1 89 228 ASN B N 1
ATOM 4606 C CA . ASN B 1 228 ? 3.018 -3.119 -24.359 1 89 228 ASN B CA 1
ATOM 4607 C C . ASN B 1 228 ? 2.932 -1.852 -23.516 1 89 228 ASN B C 1
ATOM 4609 O O . ASN B 1 228 ? 3.139 -1.896 -22.297 1 89 228 ASN B O 1
ATOM 4613 N N . PHE B 1 229 ? 2.705 -0.771 -24.172 1 90.25 229 PHE B N 1
ATOM 4614 C CA . PHE B 1 229 ? 2.65 0.513 -23.484 1 90.25 229 PHE B CA 1
ATOM 4615 C C . PHE B 1 229 ? 1.583 0.5 -22.391 1 90.25 229 PHE B C 1
ATOM 4617 O O . PHE B 1 229 ? 1.798 1.025 -21.297 1 90.25 229 PHE B O 1
ATOM 4624 N N . GLU B 1 230 ? 0.508 -0.185 -22.672 1 90.5 230 GLU B N 1
ATOM 4625 C CA . GLU B 1 230 ? -0.585 -0.249 -21.703 1 90.5 230 GLU B CA 1
ATOM 4626 C C . GLU B 1 230 ? -0.162 -0.988 -20.438 1 90.5 230 GLU B C 1
ATOM 4628 O O . GLU B 1 230 ? -0.48 -0.561 -19.328 1 90.5 230 GLU B O 1
ATOM 4633 N N . THR B 1 231 ? 0.557 -1.998 -20.594 1 89.81 231 THR B N 1
ATOM 4634 C CA . THR B 1 231 ? 1.02 -2.793 -19.453 1 89.81 231 THR B CA 1
ATOM 4635 C C . THR B 1 231 ? 2.072 -2.031 -18.656 1 89.81 231 THR B C 1
ATOM 4637 O O . THR B 1 231 ? 2.074 -2.078 -17.422 1 89.81 231 THR B O 1
ATOM 4640 N N . ALA B 1 232 ? 2.863 -1.342 -19.406 1 92.25 232 ALA B N 1
ATOM 4641 C CA . ALA B 1 232 ? 3.924 -0.594 -18.734 1 92.25 232 ALA B CA 1
ATOM 4642 C C . ALA B 1 232 ? 3.348 0.562 -17.922 1 92.25 232 ALA B C 1
ATOM 4644 O O . ALA B 1 232 ? 3.752 0.784 -16.766 1 92.25 232 ALA B O 1
ATOM 4645 N N . ILE B 1 233 ? 2.439 1.269 -18.484 1 93.94 233 ILE B N 1
ATOM 4646 C CA . ILE B 1 233 ? 1.811 2.385 -17.781 1 93.94 233 ILE B CA 1
ATOM 4647 C C . ILE B 1 233 ? 1.029 1.866 -16.578 1 93.94 233 ILE B C 1
ATOM 4649 O O . ILE B 1 233 ? 1.021 2.496 -15.523 1 93.94 233 ILE B O 1
ATOM 4653 N N . TYR B 1 234 ? 0.392 0.749 -16.797 1 93.75 234 TYR B N 1
ATOM 4654 C CA . TYR B 1 234 ? -0.357 0.102 -15.727 1 93.75 234 TYR B CA 1
ATOM 4655 C C . TYR B 1 234 ? 0.567 -0.307 -14.586 1 93.75 234 TYR B C 1
ATOM 4657 O O . TYR B 1 234 ? 0.302 0.002 -13.43 1 93.75 234 TYR B O 1
ATOM 4665 N N . PHE B 1 235 ? 1.647 -0.842 -14.922 1 92.12 235 PHE B N 1
ATOM 4666 C CA . PHE B 1 235 ? 2.613 -1.28 -13.922 1 92.12 235 PHE B CA 1
ATOM 4667 C C . PHE B 1 235 ? 3.139 -0.095 -13.117 1 92.12 235 PHE B C 1
ATOM 4669 O O . PHE B 1 235 ? 3.213 -0.154 -11.891 1 92.12 235 PHE B O 1
ATOM 4676 N N . CYS B 1 236 ? 3.5 0.903 -13.812 1 93.81 236 CYS B N 1
ATOM 4677 C CA . CYS B 1 236 ? 4.055 2.074 -13.141 1 93.81 236 CYS B CA 1
ATOM 4678 C C . CYS B 1 236 ? 3.021 2.717 -12.227 1 93.81 236 CYS B C 1
ATOM 4680 O O . CYS B 1 236 ? 3.348 3.129 -11.109 1 93.81 236 CYS B O 1
ATOM 4682 N N . PHE B 1 237 ? 1.838 2.768 -12.664 1 94 237 PHE B N 1
ATOM 4683 C CA . PHE B 1 237 ? 0.797 3.354 -11.828 1 94 237 PHE B CA 1
ATOM 4684 C C . PHE B 1 237 ? 0.59 2.527 -10.562 1 94 237 PHE B C 1
ATOM 4686 O O . PHE B 1 237 ? 0.495 3.08 -9.461 1 94 237 PHE B O 1
ATOM 4693 N N . ILE B 1 238 ? 0.518 1.229 -10.711 1 93.81 238 ILE B N 1
ATOM 4694 C CA . ILE B 1 238 ? 0.303 0.311 -9.602 1 93.81 238 ILE B CA 1
ATOM 4695 C C . ILE B 1 238 ? 1.47 0.407 -8.617 1 93.81 238 ILE B C 1
ATOM 4697 O O . ILE B 1 238 ? 1.28 0.289 -7.406 1 93.81 238 ILE B O 1
ATOM 4701 N N . THR B 1 239 ? 2.609 0.721 -9.133 1 93.31 239 THR B N 1
ATOM 4702 C CA . THR B 1 239 ? 3.807 0.835 -8.312 1 93.31 239 THR B CA 1
ATOM 4703 C C . THR B 1 239 ? 3.848 2.186 -7.602 1 93.31 239 THR B C 1
ATOM 4705 O O . THR B 1 239 ? 4.082 2.25 -6.395 1 93.31 239 THR B O 1
ATOM 4708 N N . ILE B 1 240 ? 3.512 3.195 -8.312 1 93 240 ILE B N 1
ATOM 4709 C CA . ILE B 1 240 ? 3.564 4.543 -7.762 1 93 240 ILE B CA 1
ATOM 4710 C C . ILE B 1 240 ? 2.508 4.695 -6.668 1 93 240 ILE B C 1
ATOM 4712 O O . ILE B 1 240 ? 2.742 5.355 -5.656 1 93 240 ILE B O 1
ATOM 4716 N N . SER B 1 241 ? 1.392 4.145 -6.883 1 92.62 241 SER B N 1
ATOM 4717 C CA . SER B 1 241 ? 0.29 4.25 -5.93 1 92.62 241 SER B CA 1
ATOM 4718 C C . SER B 1 241 ? 0.456 3.268 -4.777 1 92.62 241 SER B C 1
ATOM 4720 O O . SER B 1 241 ? -0.375 3.223 -3.867 1 92.62 241 SER B O 1
ATOM 4722 N N . THR B 1 242 ? 1.475 2.389 -4.766 1 92.5 242 THR B N 1
ATOM 4723 C CA . THR B 1 242 ? 1.847 1.409 -3.752 1 92.5 242 THR B CA 1
ATOM 4724 C C . THR B 1 242 ? 0.781 0.323 -3.633 1 92.5 242 THR B C 1
ATOM 4726 O O . THR B 1 242 ? 0.695 -0.358 -2.607 1 92.5 242 THR B O 1
ATOM 4729 N N . ILE B 1 243 ? -0.116 0.196 -4.633 1 93.81 243 ILE B N 1
ATOM 4730 C CA . ILE B 1 243 ? -1.104 -0.877 -4.645 1 93.81 243 ILE B CA 1
ATOM 4731 C C . ILE B 1 243 ? -0.397 -2.229 -4.727 1 93.81 243 ILE B C 1
ATOM 4733 O O . ILE B 1 243 ? -0.652 -3.119 -3.914 1 93.81 243 ILE B O 1
ATOM 4737 N N . GLY B 1 244 ? 0.525 -2.422 -5.684 1 91.75 244 GLY B N 1
ATOM 4738 C CA . GLY B 1 244 ? 1.345 -3.617 -5.801 1 91.75 244 GLY B CA 1
ATOM 4739 C C . GLY B 1 244 ? 0.532 -4.879 -6.031 1 91.75 244 GLY B C 1
ATOM 4740 O O . GLY B 1 244 ? 0.704 -5.871 -5.324 1 91.75 244 GLY B O 1
ATOM 4741 N N . LEU B 1 245 ? -0.248 -4.961 -7.055 1 87.56 245 LEU B N 1
ATOM 4742 C CA . LEU B 1 245 ? -1.089 -6.121 -7.332 1 87.56 245 LEU B CA 1
ATOM 4743 C C . LEU B 1 245 ? -0.237 -7.348 -7.645 1 87.56 245 LEU B C 1
ATOM 4745 O O . LEU B 1 245 ? -0.66 -8.484 -7.398 1 87.56 245 LEU B O 1
ATOM 4749 N N . GLY B 1 246 ? 0.925 -7.133 -8.188 1 82.56 246 GLY B N 1
ATOM 4750 C CA . GLY B 1 246 ? 1.872 -8.219 -8.383 1 82.56 246 GLY B CA 1
ATOM 4751 C C . GLY B 1 246 ? 1.57 -9.055 -9.609 1 82.56 246 GLY B C 1
ATOM 4752 O O . GLY B 1 246 ? 2.188 -10.102 -9.82 1 82.56 246 GLY B O 1
ATOM 4753 N N . ASP B 1 247 ? 0.595 -8.672 -10.438 1 79.12 247 ASP B N 1
ATOM 4754 C CA . ASP B 1 247 ? 0.277 -9.414 -11.656 1 79.12 247 ASP B CA 1
ATOM 4755 C C . ASP B 1 247 ? 1.363 -9.219 -12.719 1 79.12 247 ASP B C 1
ATOM 4757 O O . ASP B 1 247 ? 1.714 -10.164 -13.43 1 79.12 247 ASP B O 1
ATOM 4761 N N . VAL B 1 248 ? 1.836 -7.996 -12.781 1 77.06 248 VAL B N 1
ATOM 4762 C CA . VAL B 1 248 ? 2.949 -7.68 -13.672 1 77.06 248 VAL B CA 1
ATOM 4763 C C . VAL B 1 248 ? 4.16 -7.246 -12.852 1 77.06 248 VAL B C 1
ATOM 4765 O O . VAL B 1 248 ? 4.098 -6.262 -12.109 1 77.06 248 VAL B O 1
ATOM 4768 N N . THR B 1 249 ? 5.141 -8.211 -12.695 1 73.38 249 THR B N 1
ATOM 4769 C CA . THR B 1 249 ? 6.332 -7.871 -11.93 1 73.38 249 THR B CA 1
ATOM 4770 C C . THR B 1 249 ? 7.578 -7.945 -12.805 1 73.38 249 THR B C 1
ATOM 4772 O O . THR B 1 249 ? 7.621 -8.711 -13.773 1 73.38 249 THR B O 1
ATOM 4775 N N . PRO B 1 250 ? 8.414 -6.984 -12.641 1 63.06 250 PRO B N 1
ATOM 4776 C CA . PRO B 1 250 ? 9.609 -6.973 -13.484 1 63.06 250 PRO B CA 1
ATOM 4777 C C . PRO B 1 250 ? 10.438 -8.25 -13.352 1 63.06 250 PRO B C 1
ATOM 4779 O O . PRO B 1 250 ? 11.266 -8.547 -14.211 1 63.06 250 PRO B O 1
ATOM 4782 N N . SER B 1 251 ? 10.398 -8.883 -12.219 1 57.97 251 SER B N 1
ATOM 4783 C CA . SER B 1 251 ? 11.172 -10.102 -12.055 1 57.97 251 SER B CA 1
ATOM 4784 C C . SER B 1 251 ? 10.672 -11.211 -12.977 1 57.97 251 SER B C 1
ATOM 4786 O O . SER B 1 251 ? 11.383 -12.188 -13.227 1 57.97 251 SER B O 1
ATOM 4788 N N . MET B 1 252 ? 9.477 -11.023 -13.516 1 50.12 252 MET B N 1
ATOM 4789 C CA . MET B 1 252 ? 8.805 -12.07 -14.281 1 50.12 252 MET B CA 1
ATOM 4790 C C . MET B 1 252 ? 9.406 -12.188 -15.68 1 50.12 252 MET B C 1
ATOM 4792 O O . MET B 1 252 ? 9.25 -13.219 -16.344 1 50.12 252 MET B O 1
ATOM 4796 N N . THR B 1 253 ? 9.984 -11.086 -16.203 1 44.19 253 THR B N 1
ATOM 4797 C CA . THR B 1 253 ? 10.375 -11.156 -17.609 1 44.19 253 THR B CA 1
ATOM 4798 C C . THR B 1 253 ? 11.492 -12.18 -17.812 1 44.19 253 THR B C 1
ATOM 4800 O O . THR B 1 253 ? 12.016 -12.32 -18.906 1 44.19 253 THR B O 1
ATOM 4803 N N . ILE B 1 254 ? 11.898 -12.703 -16.781 1 39.5 254 ILE B N 1
ATOM 4804 C CA . ILE B 1 254 ? 12.953 -13.664 -17.078 1 39.5 254 ILE B CA 1
ATOM 4805 C C . ILE B 1 254 ? 12.344 -14.906 -17.734 1 39.5 254 ILE B C 1
ATOM 4807 O O . ILE B 1 254 ? 11.531 -15.594 -17.125 1 39.5 254 ILE B O 1
ATOM 4811 N N . ASP B 1 255 ? 12.289 -14.734 -19 1 37.03 255 ASP B N 1
ATOM 4812 C CA . ASP B 1 255 ? 11.93 -15.898 -19.812 1 37.03 255 ASP B CA 1
ATOM 4813 C C . ASP B 1 255 ? 12.438 -17.188 -19.172 1 37.03 255 ASP B C 1
ATOM 4815 O O . ASP B 1 255 ? 13.641 -17.359 -18.969 1 37.03 255 ASP B O 1
ATOM 4819 N N . PRO B 1 256 ? 11.617 -17.844 -18.453 1 34.91 256 PRO B N 1
ATOM 4820 C CA . PRO B 1 256 ? 12.031 -19.094 -17.797 1 34.91 256 PRO B CA 1
ATOM 4821 C C . PRO B 1 256 ? 12.914 -19.953 -18.688 1 34.91 256 PRO B C 1
ATOM 4823 O O . PRO B 1 256 ? 13.68 -20.781 -18.188 1 34.91 256 PRO B O 1
ATOM 4826 N N . LEU B 1 257 ? 12.531 -19.953 -19.891 1 35.06 257 LEU B N 1
ATOM 4827 C CA . LEU B 1 257 ? 13.25 -20.812 -20.812 1 35.06 257 LEU B CA 1
ATOM 4828 C C . LEU B 1 257 ? 14.641 -20.266 -21.109 1 35.06 257 LEU B C 1
ATOM 4830 O O . LEU B 1 257 ? 15.477 -20.953 -21.703 1 35.06 257 LEU B O 1
ATOM 4834 N N . GLN B 1 258 ? 14.68 -19.094 -21.062 1 37.69 258 GLN B N 1
ATOM 4835 C CA . GLN B 1 258 ? 16 -18.625 -21.484 1 37.69 258 GLN B CA 1
ATOM 4836 C C . GLN B 1 258 ? 17 -18.688 -20.328 1 37.69 258 GLN B C 1
ATOM 4838 O O . GLN B 1 258 ? 16.75 -18.125 -19.266 1 37.69 258 GLN B O 1
ATOM 4843 N N . LEU B 1 259 ? 17.719 -19.766 -20.188 1 36.12 259 LEU B N 1
ATOM 4844 C CA . LEU B 1 259 ? 18.953 -19.938 -19.422 1 36.12 259 LEU B CA 1
ATOM 4845 C C . LEU B 1 259 ? 19.609 -18.594 -19.125 1 36.12 259 LEU B C 1
ATOM 4847 O O . LEU B 1 259 ? 19.844 -17.797 -20.031 1 36.12 259 LEU B O 1
ATOM 4851 N N . GLU B 1 260 ? 19.172 -18 -18.094 1 44.38 260 GLU B N 1
ATOM 4852 C CA . GLU B 1 260 ? 19.766 -16.719 -17.703 1 44.38 260 GLU B CA 1
ATOM 4853 C C . GLU B 1 260 ? 21.266 -16.719 -17.906 1 44.38 260 GLU B C 1
ATOM 4855 O O . GLU B 1 260 ? 22 -17.453 -17.25 1 44.38 260 GLU B O 1
ATOM 4860 N N . ASP B 1 261 ? 21.734 -16.562 -19.016 1 47.09 261 ASP B N 1
ATOM 4861 C CA . ASP B 1 261 ? 23.141 -16.219 -19.172 1 47.09 261 ASP B CA 1
ATOM 4862 C C . ASP B 1 261 ? 23.562 -15.141 -18.188 1 47.09 261 ASP B C 1
ATOM 4864 O O . ASP B 1 261 ? 22.734 -14.375 -17.703 1 47.09 261 ASP B O 1
ATOM 4868 N N . GLU B 1 262 ? 24.719 -15.328 -17.531 1 51.28 262 GLU B N 1
ATOM 4869 C CA . GLU B 1 262 ? 25.344 -14.414 -16.594 1 51.28 262 GLU B CA 1
ATOM 4870 C C . GLU B 1 262 ? 25 -12.969 -16.906 1 51.28 262 GLU B C 1
ATOM 4872 O O . GLU B 1 262 ? 24.781 -12.164 -16 1 51.28 262 GLU B O 1
ATOM 4877 N N . LYS B 1 263 ? 25.016 -12.68 -18.172 1 53.16 263 LYS B N 1
ATOM 4878 C CA . LYS B 1 263 ? 24.719 -11.312 -18.594 1 53.16 263 LYS B CA 1
ATOM 4879 C C . LYS B 1 263 ? 23.266 -10.945 -18.312 1 53.16 263 LYS B C 1
ATOM 4881 O O . LYS B 1 263 ? 22.969 -9.82 -17.922 1 53.16 263 LYS B O 1
ATOM 4886 N N . ASN B 1 264 ? 22.438 -11.914 -18.25 1 60.5 264 ASN B N 1
ATOM 4887 C CA . ASN B 1 264 ? 21.016 -11.656 -18.047 1 60.5 264 ASN B CA 1
ATOM 4888 C C . ASN B 1 264 ? 20.688 -11.484 -16.562 1 60.5 264 ASN B C 1
ATOM 4890 O O . ASN B 1 264 ? 19.781 -10.727 -16.219 1 60.5 264 ASN B O 1
ATOM 4894 N N . LYS B 1 265 ? 21.703 -12.047 -15.828 1 65.62 265 LYS B N 1
ATOM 4895 C CA . LYS B 1 265 ? 21.531 -11.867 -14.391 1 65.62 265 LYS B CA 1
ATOM 4896 C C . LYS B 1 265 ? 21.875 -10.438 -13.961 1 65.62 265 LYS B C 1
ATOM 4898 O O . LYS B 1 265 ? 21.172 -9.844 -13.148 1 65.62 265 LYS B O 1
ATOM 4903 N N . LEU B 1 266 ? 22.984 -9.984 -14.531 1 65.94 266 LEU B N 1
ATOM 4904 C CA . LEU B 1 266 ? 23.406 -8.617 -14.211 1 65.94 266 LEU B CA 1
ATOM 4905 C C . LEU B 1 266 ? 22.344 -7.617 -14.656 1 65.94 266 LEU B C 1
ATOM 4907 O O . LEU B 1 266 ? 22.047 -6.664 -13.93 1 65.94 266 LEU B O 1
ATOM 4911 N N . GLY B 1 267 ? 21.812 -7.859 -15.805 1 72.56 267 GLY B N 1
ATOM 4912 C CA . GLY B 1 267 ? 20.75 -6.996 -16.312 1 72.56 267 GLY B CA 1
ATOM 4913 C C . GLY B 1 267 ? 19.516 -7 -15.438 1 72.56 267 GLY B C 1
ATOM 4914 O O . GLY B 1 267 ? 18.922 -5.949 -15.18 1 72.56 267 GLY B O 1
ATOM 4915 N N . SER B 1 268 ? 19.281 -8.164 -14.922 1 76.25 268 SER B N 1
ATOM 4916 C CA . SER B 1 268 ? 18.109 -8.281 -14.07 1 76.25 268 SER B CA 1
ATOM 4917 C C . SER B 1 268 ? 18.312 -7.59 -12.727 1 76.25 268 SER B C 1
ATOM 4919 O O . SER B 1 268 ? 17.406 -6.941 -12.211 1 76.25 268 SER B O 1
ATOM 4921 N N . SER B 1 269 ? 19.562 -7.727 -12.227 1 82.31 269 SER B N 1
ATOM 4922 C CA . SER B 1 269 ? 19.875 -7.078 -10.961 1 82.31 269 SER B CA 1
ATOM 4923 C C . SER B 1 269 ? 19.812 -5.559 -11.086 1 82.31 269 SER B C 1
ATOM 4925 O O . SER B 1 269 ? 19.297 -4.879 -10.195 1 82.31 269 SER B O 1
ATOM 4927 N N . VAL B 1 270 ? 20.312 -5.074 -12.195 1 83.5 270 VAL B N 1
ATOM 4928 C CA . VAL B 1 270 ? 20.312 -3.633 -12.414 1 83.5 270 VAL B CA 1
ATOM 4929 C C . VAL B 1 270 ? 18.891 -3.121 -12.555 1 83.5 270 VAL B C 1
ATOM 4931 O O . VAL B 1 270 ? 18.547 -2.047 -12.047 1 83.5 270 VAL B O 1
ATOM 4934 N N . LYS B 1 271 ? 18.094 -3.85 -13.156 1 85.31 271 LYS B N 1
ATOM 4935 C CA . LYS B 1 271 ? 16.703 -3.467 -13.328 1 85.31 271 LYS B CA 1
ATOM 4936 C C . LYS B 1 271 ? 15.984 -3.391 -11.977 1 85.31 271 LYS B C 1
ATOM 4938 O O . LYS B 1 271 ? 15.25 -2.439 -11.711 1 85.31 271 LYS B O 1
ATOM 4943 N N . GLN B 1 272 ? 16.266 -4.355 -11.141 1 87.12 272 GLN B N 1
ATOM 4944 C CA . GLN B 1 272 ? 15.609 -4.391 -9.844 1 87.12 272 GLN B CA 1
ATOM 4945 C C . GLN B 1 272 ? 16.078 -3.229 -8.961 1 87.12 272 GLN B C 1
ATOM 4947 O O . GLN B 1 272 ? 15.266 -2.598 -8.281 1 87.12 272 GLN B O 1
ATOM 4952 N N . ILE B 1 273 ? 17.312 -2.967 -9.023 1 89.38 273 ILE B N 1
ATOM 4953 C CA . ILE B 1 273 ? 17.859 -1.867 -8.234 1 89.38 273 ILE B CA 1
ATOM 4954 C C . ILE B 1 273 ? 17.312 -0.54 -8.75 1 89.38 273 ILE B C 1
ATOM 4956 O O . ILE B 1 273 ? 16.984 0.354 -7.965 1 89.38 273 ILE B O 1
ATOM 4960 N N . SER B 1 274 ? 17.203 -0.399 -10.047 1 90.38 274 SER B N 1
ATOM 4961 C CA . SER B 1 274 ? 16.656 0.817 -10.633 1 90.38 274 SER B CA 1
ATOM 4962 C C . SER B 1 274 ? 15.203 1.028 -10.211 1 90.38 274 SER B C 1
ATOM 4964 O O . SER B 1 274 ? 14.781 2.16 -9.977 1 90.38 274 SER B O 1
ATOM 4966 N N . ILE B 1 275 ? 14.492 -0.044 -10.102 1 91.31 275 ILE B N 1
ATOM 4967 C CA . ILE B 1 275 ? 13.094 0.052 -9.711 1 91.31 275 ILE B CA 1
ATOM 4968 C C . ILE B 1 275 ? 12.992 0.469 -8.242 1 91.31 275 ILE B C 1
ATOM 4970 O O . ILE B 1 275 ? 12.086 1.219 -7.863 1 91.31 275 ILE B O 1
ATOM 4974 N N . ILE B 1 276 ? 13.953 0.003 -7.43 1 93.06 276 ILE B N 1
ATOM 4975 C CA . ILE B 1 276 ? 13.977 0.396 -6.023 1 93.06 276 ILE B CA 1
ATOM 4976 C C . ILE B 1 276 ? 14.156 1.908 -5.914 1 93.06 276 ILE B C 1
ATOM 4978 O O . ILE B 1 276 ? 13.438 2.576 -5.172 1 93.06 276 ILE B O 1
ATOM 4982 N N . CYS B 1 277 ? 15.047 2.402 -6.676 1 92.69 277 CYS B N 1
ATOM 4983 C CA . CYS B 1 277 ? 15.273 3.844 -6.691 1 92.69 277 CYS B CA 1
ATOM 4984 C C . CYS B 1 277 ? 14.047 4.586 -7.203 1 92.69 277 CYS B C 1
ATOM 4986 O O . CYS B 1 277 ? 13.664 5.613 -6.645 1 92.69 277 CYS B O 1
ATOM 4988 N N . TYR B 1 278 ? 13.516 4.043 -8.242 1 93.88 278 TYR B N 1
ATOM 4989 C CA . TYR B 1 278 ? 12.312 4.625 -8.82 1 93.88 278 TYR B CA 1
ATOM 4990 C C . TYR B 1 278 ? 11.188 4.688 -7.793 1 93.88 278 TYR B C 1
ATOM 4992 O O . TYR B 1 278 ? 10.469 5.691 -7.711 1 93.88 278 TYR B O 1
ATOM 5000 N N . ILE B 1 279 ? 11.031 3.688 -6.969 1 93.5 279 ILE B N 1
ATOM 5001 C CA . ILE B 1 279 ? 9.977 3.609 -5.961 1 93.5 279 ILE B CA 1
ATOM 5002 C C . ILE B 1 279 ? 10.164 4.719 -4.93 1 93.5 279 ILE B C 1
ATOM 5004 O O . ILE B 1 279 ? 9.211 5.434 -4.602 1 93.5 279 ILE B O 1
ATOM 5008 N N . ILE B 1 280 ? 11.344 4.898 -4.477 1 92.75 280 ILE B N 1
ATOM 5009 C CA . ILE B 1 280 ? 11.625 5.895 -3.447 1 92.75 280 ILE B CA 1
ATOM 5010 C C . ILE B 1 280 ? 11.383 7.297 -4.004 1 92.75 280 ILE B C 1
ATOM 5012 O O . ILE B 1 280 ? 10.75 8.133 -3.352 1 92.75 280 ILE B O 1
ATOM 5016 N N . ILE B 1 281 ? 11.773 7.508 -5.195 1 91.31 281 ILE B N 1
ATOM 5017 C CA . ILE B 1 281 ? 11.609 8.812 -5.832 1 91.31 281 ILE B CA 1
ATOM 5018 C C . ILE B 1 281 ? 10.125 9.094 -6.055 1 91.31 281 ILE B C 1
ATOM 5020 O O . ILE B 1 281 ? 9.672 10.227 -5.867 1 91.31 281 ILE B O 1
ATOM 5024 N N . SER B 1 282 ? 9.453 8.117 -6.48 1 92.25 282 SER B N 1
ATOM 5025 C CA . SER B 1 282 ? 8.031 8.281 -6.75 1 92.25 282 SER B CA 1
ATOM 5026 C C . SER B 1 282 ? 7.258 8.594 -5.477 1 92.25 282 SER B C 1
ATOM 5028 O O . SER B 1 282 ? 6.398 9.484 -5.465 1 92.25 282 SER B O 1
ATOM 5030 N N . LEU B 1 283 ? 7.562 7.914 -4.414 1 90.88 283 LEU B N 1
ATOM 5031 C CA . LEU B 1 283 ? 6.914 8.156 -3.131 1 90.88 283 LEU B CA 1
ATOM 5032 C C . LEU B 1 283 ? 7.188 9.578 -2.645 1 90.88 283 LEU B C 1
ATOM 5034 O O . LEU B 1 283 ? 6.293 10.242 -2.121 1 90.88 283 LEU B O 1
ATOM 5038 N N . THR B 1 284 ? 8.375 9.953 -2.844 1 88.19 284 THR B N 1
ATOM 5039 C CA . THR B 1 284 ? 8.758 11.305 -2.451 1 88.19 284 THR B CA 1
ATOM 5040 C C . THR B 1 284 ? 7.98 12.344 -3.262 1 88.19 284 THR B C 1
ATOM 5042 O O . THR B 1 284 ? 7.453 13.305 -2.703 1 88.19 284 THR B O 1
ATOM 5045 N N . SER B 1 285 ? 7.871 12.102 -4.516 1 87.56 285 SER B N 1
ATOM 5046 C CA . SER B 1 285 ? 7.215 13.055 -5.406 1 87.56 285 SER B CA 1
ATOM 5047 C C . SER B 1 285 ? 5.73 13.18 -5.086 1 87.56 285 SER B C 1
ATOM 5049 O O . SER B 1 285 ? 5.176 14.281 -5.09 1 87.56 285 SER B O 1
ATOM 5051 N N . ILE B 1 286 ? 5.121 12.094 -4.828 1 87.38 286 ILE B N 1
ATOM 5052 C CA . ILE B 1 286 ? 3.701 12.117 -4.5 1 87.38 286 ILE B CA 1
ATOM 5053 C C . ILE B 1 286 ? 3.488 12.852 -3.178 1 87.38 286 ILE B C 1
ATOM 5055 O O . ILE B 1 286 ? 2.525 13.602 -3.025 1 87.38 286 ILE B O 1
ATOM 5059 N N . THR B 1 287 ? 4.355 12.609 -2.248 1 83.5 287 THR B N 1
ATOM 5060 C CA . THR B 1 287 ? 4.258 13.266 -0.949 1 83.5 287 THR B CA 1
ATOM 5061 C C . THR B 1 287 ? 4.426 14.781 -1.093 1 83.5 287 THR B C 1
ATOM 5063 O O . THR B 1 287 ? 3.752 15.555 -0.408 1 83.5 287 THR B O 1
ATOM 5066 N N . VAL B 1 288 ? 5.254 15.156 -1.994 1 81.75 288 VAL B N 1
ATOM 5067 C CA . VAL B 1 288 ? 5.457 16.578 -2.252 1 81.75 288 VAL B CA 1
ATOM 5068 C C . VAL B 1 288 ? 4.176 17.188 -2.818 1 81.75 288 VAL B C 1
ATOM 5070 O O . VAL B 1 288 ? 3.748 18.266 -2.381 1 81.75 288 VAL B O 1
ATOM 5073 N N . ILE B 1 289 ? 3.57 16.531 -3.695 1 82.62 289 ILE B N 1
ATOM 5074 C CA . ILE B 1 289 ? 2.355 17.016 -4.34 1 82.62 289 ILE B CA 1
ATOM 5075 C C . ILE B 1 289 ? 1.231 17.125 -3.311 1 82.62 289 ILE B C 1
ATOM 5077 O O . ILE B 1 289 ? 0.507 18.125 -3.27 1 82.62 289 ILE B O 1
ATOM 5081 N N . ILE B 1 290 ? 1.139 16.125 -2.443 1 77.88 290 ILE B N 1
ATOM 5082 C CA . ILE B 1 290 ? 0.104 16.125 -1.414 1 77.88 290 ILE B CA 1
ATOM 5083 C C . ILE B 1 290 ? 0.353 17.25 -0.421 1 77.88 290 ILE B C 1
ATOM 5085 O O . ILE B 1 290 ? -0.583 17.938 -0.009 1 77.88 290 ILE B O 1
ATOM 5089 N N . SER B 1 291 ? 1.581 17.469 -0.122 1 74.19 291 SER B N 1
ATOM 5090 C CA . SER B 1 291 ? 1.933 18.531 0.817 1 74.19 291 SER B CA 1
ATOM 5091 C C . SER B 1 291 ? 1.599 19.906 0.249 1 74.19 291 SER B C 1
ATOM 5093 O O . SER B 1 291 ? 1.089 20.766 0.963 1 74.19 291 SER B O 1
ATOM 5095 N N . LEU B 1 292 ? 1.841 20.047 -0.996 1 75.44 292 LEU B N 1
ATOM 5096 C CA . LEU B 1 292 ? 1.545 21.312 -1.66 1 75.44 292 LEU B CA 1
ATOM 5097 C C . LEU B 1 292 ? 0.04 21.531 -1.78 1 75.44 292 LEU B C 1
ATOM 5099 O O . LEU B 1 292 ? -0.453 22.641 -1.575 1 75.44 292 LEU B O 1
ATOM 5103 N N . ALA B 1 293 ? -0.608 20.5 -2.031 1 74.81 293 ALA B N 1
ATOM 5104 C CA . ALA B 1 293 ? -2.059 20.578 -2.182 1 74.81 293 ALA B CA 1
ATOM 5105 C C . ALA B 1 293 ? -2.734 20.875 -0.846 1 74.81 293 ALA B C 1
ATOM 5107 O O . ALA B 1 293 ? -3.697 21.641 -0.789 1 74.81 293 ALA B O 1
ATOM 5108 N N . THR B 1 294 ? -2.268 20.297 0.188 1 72.12 294 THR B N 1
ATOM 5109 C CA . THR B 1 294 ? -2.844 20.5 1.511 1 72.12 294 THR B CA 1
ATOM 5110 C C . THR B 1 294 ? -2.584 21.922 1.995 1 72.12 294 THR B C 1
ATOM 5112 O O . THR B 1 294 ? -3.398 22.5 2.721 1 72.12 294 THR B O 1
ATOM 5115 N N . SER B 1 295 ? -1.51 22.422 1.562 1 69 295 SER B N 1
ATOM 5116 C CA . SER B 1 295 ? -1.19 23.797 1.95 1 69 295 SER B CA 1
ATOM 5117 C C . SER B 1 295 ? -2.172 24.797 1.334 1 69 295 SER B C 1
ATOM 5119 O O . SER B 1 295 ? -2.484 25.812 1.938 1 69 295 SER B O 1
ATOM 5121 N N . ILE B 1 296 ? -2.66 24.469 0.157 1 67.5 296 ILE B N 1
ATOM 5122 C CA . ILE B 1 296 ? -3.648 25.312 -0.504 1 67.5 296 ILE B CA 1
ATOM 5123 C C . ILE B 1 296 ? -4.953 25.297 0.292 1 67.5 296 ILE B C 1
ATOM 5125 O O . ILE B 1 296 ? -5.578 26.344 0.482 1 67.5 296 ILE B O 1
ATOM 5129 N N . TRP B 1 297 ? -5.238 24.156 0.81 1 65.12 297 TRP B N 1
ATOM 5130 C CA . TRP B 1 297 ? -6.496 24 1.535 1 65.12 297 TRP B CA 1
ATOM 5131 C C . TRP B 1 297 ? -6.418 24.656 2.906 1 65.12 297 TRP B C 1
ATOM 5133 O O . TRP B 1 297 ? -7.387 25.281 3.361 1 65.12 297 TRP B O 1
ATOM 5143 N N . LYS B 1 298 ? -5.285 24.625 3.541 1 62.25 298 LYS B N 1
ATOM 5144 C CA . LYS B 1 298 ? -5.105 25.234 4.859 1 62.25 298 LYS B CA 1
ATOM 5145 C C . LYS B 1 298 ? -5.219 26.75 4.785 1 62.25 298 LYS B C 1
ATOM 5147 O O . LYS B 1 298 ? -5.801 27.375 5.672 1 62.25 298 LYS B O 1
ATOM 5152 N N . THR B 1 299 ? -4.699 27.219 3.756 1 61.19 299 THR B N 1
ATOM 5153 C CA . THR B 1 299 ? -4.758 28.672 3.609 1 61.19 299 THR B CA 1
ATOM 5154 C C . THR B 1 299 ? -6.188 29.125 3.352 1 61.19 299 THR B C 1
ATOM 5156 O O . THR B 1 299 ? -6.605 30.188 3.84 1 61.19 299 THR B O 1
ATOM 5159 N N . LYS B 1 300 ? -6.914 28.328 2.707 1 60.56 300 LYS B N 1
ATOM 5160 C CA . LYS B 1 300 ? -8.305 28.688 2.445 1 60.56 300 LYS B CA 1
ATOM 5161 C C . LYS B 1 300 ? -9.133 28.656 3.727 1 60.56 300 LYS B C 1
ATOM 5163 O O . LYS B 1 300 ? -9.969 29.531 3.963 1 60.56 300 LYS B O 1
ATOM 5168 N N . LYS B 1 301 ? -8.789 27.703 4.539 1 60.59 301 LYS B N 1
ATOM 5169 C CA . LYS B 1 301 ? -9.508 27.609 5.805 1 60.59 301 LYS B CA 1
ATOM 5170 C C . LYS B 1 301 ? -9.148 28.75 6.734 1 60.59 301 LYS B C 1
ATOM 5172 O O . LYS B 1 301 ? -10.016 29.297 7.422 1 60.59 301 LYS B O 1
ATOM 5177 N N . LEU B 1 302 ? -7.891 29.031 6.73 1 56.97 302 LEU B N 1
ATOM 5178 C CA . LEU B 1 302 ? -7.426 30.141 7.566 1 56.97 302 LEU B CA 1
ATOM 5179 C C . LEU B 1 302 ? -8.047 31.453 7.121 1 56.97 302 LEU B C 1
ATOM 5181 O O . LEU B 1 302 ? -8.406 32.281 7.953 1 56.97 302 LEU B O 1
ATOM 5185 N N . LYS B 1 303 ? -8.195 31.594 5.895 1 58.62 303 LYS B N 1
ATOM 5186 C CA . LYS B 1 303 ? -8.828 32.781 5.359 1 58.62 303 LYS B CA 1
ATOM 5187 C C . LYS B 1 303 ? -10.289 32.875 5.801 1 58.62 303 LYS B C 1
ATOM 5189 O O . LYS B 1 303 ? -10.758 33.969 6.18 1 58.62 303 LYS B O 1
ATOM 5194 N N . LYS B 1 304 ? -10.875 31.797 5.703 1 59.34 304 LYS B N 1
ATOM 5195 C CA . LYS B 1 304 ? -12.273 31.797 6.125 1 59.34 304 LYS B CA 1
ATOM 5196 C C . LYS B 1 304 ? -12.398 32.125 7.609 1 59.34 304 LYS B C 1
ATOM 5198 O O . LYS B 1 304 ? -13.297 32.875 8.016 1 59.34 304 LYS B O 1
ATOM 5203 N N . LYS B 1 305 ? -11.438 31.516 8.305 1 58.84 305 LYS B N 1
ATOM 5204 C CA . LYS B 1 305 ? -11.438 31.781 9.734 1 58.84 305 LYS B CA 1
ATOM 5205 C C . LYS B 1 305 ? -11.117 33.25 10.016 1 58.84 305 LYS B C 1
ATOM 5207 O O . LYS B 1 305 ? -11.75 33.875 10.859 1 58.84 305 LYS B O 1
ATOM 5212 N N . TRP B 1 306 ? -10.188 33.781 9.344 1 54.22 306 TRP B N 1
ATOM 5213 C CA . TRP B 1 306 ? -9.789 35.188 9.516 1 54.22 306 TRP B CA 1
ATOM 5214 C C . TRP B 1 306 ? -10.914 36.125 9.102 1 54.22 306 TRP B C 1
ATOM 5216 O O . TRP B 1 306 ? -11.164 37.125 9.766 1 54.22 306 TRP B O 1
ATOM 5226 N N . ARG B 1 307 ? -11.547 35.781 8.109 1 56.34 307 ARG B N 1
ATOM 5227 C CA . ARG B 1 307 ? -12.68 36.594 7.648 1 56.34 307 ARG B CA 1
ATOM 5228 C C . ARG B 1 307 ? -13.789 36.625 8.688 1 56.34 307 ARG B C 1
ATOM 5230 O O . ARG B 1 307 ? -14.422 37.656 8.914 1 56.34 307 ARG B O 1
ATOM 5237 N N . LYS B 1 308 ? -13.922 35.469 9.258 1 59.03 308 LYS B N 1
ATOM 5238 C CA . LYS B 1 308 ? -14.945 35.406 10.297 1 59.03 308 LYS B CA 1
ATOM 5239 C C . LYS B 1 308 ? -14.547 36.219 11.523 1 59.03 308 LYS B C 1
ATOM 5241 O O . LYS B 1 308 ? -15.375 36.906 12.109 1 59.03 308 LYS B O 1
ATOM 5246 N N . GLU B 1 309 ? -13.312 36.062 11.883 1 56.84 309 GLU B N 1
ATOM 5247 C CA . GLU B 1 309 ? -12.797 36.812 13.039 1 56.84 309 GLU B CA 1
ATOM 5248 C C . GLU B 1 309 ? -12.758 38.312 12.75 1 56.84 309 GLU B C 1
ATOM 5250 O O . GLU B 1 309 ? -13.086 39.125 13.617 1 56.84 309 GLU B O 1
ATOM 5255 N N . ALA B 1 310 ? -12.367 38.625 11.586 1 55.69 310 ALA B N 1
ATOM 5256 C CA . ALA B 1 310 ? -12.336 40.031 11.172 1 55.69 310 ALA B CA 1
ATOM 5257 C C . ALA B 1 310 ? -13.742 40.625 11.156 1 55.69 310 ALA B C 1
ATOM 5259 O O . ALA B 1 310 ? -13.938 41.781 11.562 1 55.69 310 ALA B O 1
ATOM 5260 N N . LYS B 1 311 ? -14.617 39.875 10.734 1 57.34 311 LYS B N 1
ATOM 5261 C CA . LYS B 1 311 ? -16 40.344 10.766 1 57.34 311 LYS B CA 1
ATOM 5262 C C . LYS B 1 311 ? -16.484 40.531 12.203 1 57.34 311 LYS B C 1
ATOM 5264 O O . LYS B 1 311 ? -17.188 41.5 12.5 1 57.34 311 LYS B O 1
ATOM 5269 N N . SER B 1 312 ? -16.078 39.625 12.969 1 58.03 312 SER B N 1
ATOM 5270 C CA . SER B 1 312 ? -16.438 39.75 14.375 1 58.03 312 SER B CA 1
ATOM 5271 C C . SER B 1 312 ? -15.789 40.969 15 1 58.03 312 SER B C 1
ATOM 5273 O O . SER B 1 312 ? -16.422 41.688 15.797 1 58.03 312 SER B O 1
ATOM 5275 N N . PHE B 1 313 ? -14.625 41.219 14.656 1 55.72 313 PHE B N 1
ATOM 5276 C CA . PHE B 1 313 ? -13.891 42.375 15.156 1 55.72 313 PHE B CA 1
ATOM 5277 C C . PHE B 1 313 ? -14.516 43.656 14.641 1 55.72 313 PHE B C 1
ATOM 5279 O O . PHE B 1 313 ? -14.617 44.656 15.383 1 55.72 313 PHE B O 1
ATOM 5286 N N . ARG B 1 314 ? -14.82 43.656 13.438 1 54.53 314 ARG B N 1
ATOM 5287 C CA . ARG B 1 314 ? -15.477 44.812 12.844 1 54.53 314 ARG B CA 1
ATOM 5288 C C . ARG B 1 314 ? -16.828 45.094 13.508 1 54.53 314 ARG B C 1
ATOM 5290 O O . ARG B 1 314 ? -17.203 46.25 13.711 1 54.53 314 ARG B O 1
ATOM 5297 N N . GLU B 1 315 ? -17.375 44.031 13.789 1 59.22 315 GLU B N 1
ATOM 5298 C CA . GLU B 1 315 ? -18.641 44.156 14.492 1 59.22 315 GLU B CA 1
ATOM 5299 C C . GLU B 1 315 ? -18.438 44.719 15.898 1 59.22 315 GLU B C 1
ATOM 5301 O O . GLU B 1 315 ? -19.203 45.562 16.359 1 59.22 315 GLU B O 1
ATOM 5306 N N . ILE B 1 316 ? -17.359 44.312 16.406 1 56.81 316 ILE B N 1
ATOM 5307 C CA . ILE B 1 316 ? -17.016 44.812 17.734 1 56.81 316 ILE B CA 1
ATOM 5308 C C . ILE B 1 316 ? -16.562 46.281 17.625 1 56.81 316 ILE B C 1
ATOM 5310 O O . ILE B 1 316 ? -16.953 47.125 18.422 1 56.81 316 ILE B O 1
ATOM 5314 N N . GLN B 1 317 ? -15.727 46.531 16.672 1 54.66 317 GLN B N 1
ATOM 5315 C CA . GLN B 1 317 ? -15.266 47.906 16.453 1 54.66 317 GLN B CA 1
ATOM 5316 C C . GLN B 1 317 ? -16.422 48.812 16.047 1 54.66 317 GLN B C 1
ATOM 5318 O O . GLN B 1 317 ? -16.469 49.969 16.453 1 54.66 317 GLN B O 1
ATOM 5323 N N . GLY B 1 318 ? -17.219 48.281 15.289 1 53.47 318 GLY B N 1
ATOM 5324 C CA . GLY B 1 318 ? -18.422 49.031 14.961 1 53.47 318 GLY B CA 1
ATOM 5325 C C . GLY B 1 318 ? -19.266 49.344 16.172 1 53.47 318 GLY B C 1
ATOM 5326 O O . GLY B 1 318 ? -19.766 50.469 16.312 1 53.47 318 GLY B O 1
ATOM 5327 N N . HIS B 1 319 ? -19.297 48.469 16.984 1 57.88 319 HIS B N 1
ATOM 5328 C CA . HIS B 1 319 ? -20.031 48.719 18.219 1 57.88 319 HIS B CA 1
ATOM 5329 C C . HIS B 1 319 ? -19.297 49.719 19.109 1 57.88 319 HIS B C 1
ATOM 5331 O O . HIS B 1 319 ? -19.938 50.531 19.781 1 57.88 319 HIS B O 1
ATOM 5337 N N . GLU B 1 320 ? -18.031 49.594 19.078 1 52.38 320 GLU B N 1
ATOM 5338 C CA . GLU B 1 320 ? -17.219 50.531 19.844 1 52.38 320 GLU B CA 1
ATOM 5339 C C . GLU B 1 320 ? -17.297 51.938 19.25 1 52.38 320 GLU B C 1
ATOM 5341 O O . GLU B 1 320 ? -17.391 52.938 19.984 1 52.38 320 GLU B O 1
ATOM 5346 N N . ASN B 1 321 ? -17.219 52 18.016 1 53.16 321 ASN B N 1
ATOM 5347 C CA . ASN B 1 321 ? -17.375 53.281 17.344 1 53.16 321 ASN B CA 1
ATOM 5348 C C . ASN B 1 321 ? -18.781 53.875 17.562 1 53.16 321 ASN B C 1
ATOM 5350 O O . ASN B 1 321 ? -18.938 55.062 17.75 1 53.16 321 ASN B O 1
ATOM 5354 N N . ASP B 1 322 ? -19.688 53.094 17.562 1 54 322 ASP B N 1
ATOM 5355 C CA . ASP B 1 322 ? -21.047 53.531 17.891 1 54 322 ASP B CA 1
ATOM 5356 C C . ASP B 1 322 ? -21.156 53.938 19.344 1 54 322 ASP B C 1
ATOM 5358 O O . ASP B 1 322 ? -21.812 54.938 19.656 1 54 322 ASP B O 1
ATOM 5362 N N . ALA B 1 323 ? -20.422 53.312 20.141 1 54.56 323 ALA B N 1
ATOM 5363 C CA . ALA B 1 323 ? -20.375 53.688 21.547 1 54.56 323 ALA B CA 1
ATOM 5364 C C . ALA B 1 323 ? -19.609 55 21.734 1 54.56 323 ALA B C 1
ATOM 5366 O O . ALA B 1 323 ? -20.016 55.875 22.531 1 54.56 323 ALA B O 1
ATOM 5367 N N . PHE B 1 324 ? -18.594 55.125 21.047 1 53.28 324 PHE B N 1
ATOM 5368 C CA . PHE B 1 324 ? -17.828 56.375 21.094 1 53.28 324 PHE B CA 1
ATOM 5369 C C . PHE B 1 324 ? -18.625 57.5 20.484 1 53.28 324 PHE B C 1
ATOM 5371 O O . PHE B 1 324 ? -18.594 58.625 21 1 53.28 324 PHE B O 1
ATOM 5378 N N . SER B 1 325 ? -19.188 57.25 19.453 1 53.22 325 SER B N 1
ATOM 5379 C CA . SER B 1 325 ? -20.031 58.281 18.844 1 53.22 325 SER B CA 1
ATOM 5380 C C . SER B 1 325 ? -21.188 58.625 19.75 1 53.22 325 SER B C 1
ATOM 5382 O O . SER B 1 325 ? -21.578 59.812 19.844 1 53.22 325 SER B O 1
ATOM 5384 N N . ASN B 1 326 ? -21.609 57.719 20.453 1 54.53 326 ASN B N 1
ATOM 5385 C CA . ASN B 1 326 ? -22.656 58 21.422 1 54.53 326 ASN B CA 1
ATOM 5386 C C . ASN B 1 326 ? -22.109 58.75 22.641 1 54.53 326 ASN B C 1
ATOM 5388 O O . ASN B 1 326 ? -22.781 59.625 23.172 1 54.53 326 ASN B O 1
ATOM 5392 N N . VAL B 1 327 ? -20.891 58.406 22.953 1 54.19 327 VAL B N 1
ATOM 5393 C CA . VAL B 1 327 ? -20.266 59.125 24.062 1 54.19 327 VAL B CA 1
ATOM 5394 C C . VAL B 1 327 ? -19.875 60.531 23.641 1 54.19 327 VAL B C 1
ATOM 5396 O O . VAL B 1 327 ? -20.062 61.5 24.391 1 54.19 327 VAL B O 1
ATOM 5399 N N . THR B 1 328 ? -19.406 60.656 22.484 1 51.25 328 THR B N 1
ATOM 5400 C CA . THR B 1 328 ? -19.078 62 21.969 1 51.25 328 THR B CA 1
ATOM 5401 C C . THR B 1 328 ? -20.344 62.812 21.766 1 51.25 328 THR B C 1
ATOM 5403 O O . THR B 1 328 ? -20.359 64 22.031 1 51.25 328 THR B O 1
ATOM 5406 N N . GLN B 1 329 ? -21.359 62.188 21.484 1 52.16 329 GLN B N 1
ATOM 5407 C CA . GLN B 1 329 ? -22.625 62.906 21.375 1 52.16 329 GLN B CA 1
ATOM 5408 C C . GLN B 1 329 ? -23.172 63.25 22.766 1 52.16 329 GLN B C 1
ATOM 5410 O O . GLN B 1 329 ? -23.75 64.312 22.938 1 52.16 329 GLN B O 1
ATOM 5415 N N . VAL B 1 330 ? -22.844 62.438 23.703 1 53.88 330 VAL B N 1
ATOM 5416 C CA . VAL B 1 330 ? -23.266 62.781 25.062 1 53.88 330 VAL B CA 1
ATOM 5417 C C . VAL B 1 330 ? -22.375 63.875 25.625 1 53.88 330 VAL B C 1
ATOM 5419 O O . VAL B 1 330 ? -22.875 64.812 26.281 1 53.88 330 VAL B O 1
ATOM 5422 N N . THR B 1 331 ? -21.156 63.812 25.266 1 52.22 331 THR B N 1
ATOM 5423 C CA . THR B 1 331 ? -20.25 64.875 25.75 1 52.22 331 THR B CA 1
ATOM 5424 C C . THR B 1 331 ? -20.531 66.188 25.031 1 52.22 331 THR B C 1
ATOM 5426 O O . THR B 1 331 ? -20.469 67.25 25.656 1 52.22 331 THR B O 1
ATOM 5429 N N . VAL B 1 332 ? -20.891 66.125 23.844 1 53.47 332 VAL B N 1
ATOM 5430 C CA . VAL B 1 332 ? -21.234 67.312 23.109 1 53.47 332 VAL B CA 1
ATOM 5431 C C . VAL B 1 332 ? -22.562 67.875 23.625 1 53.47 332 VAL B C 1
ATOM 5433 O O . VAL B 1 332 ? -22.703 69.062 23.781 1 53.47 332 VAL B O 1
ATOM 5436 N N . VAL B 1 333 ? -23.406 67 24.016 1 54.66 333 VAL B N 1
ATOM 5437 C CA . VAL B 1 333 ? -24.688 67.438 24.562 1 54.66 333 VAL B CA 1
ATOM 5438 C C . VAL B 1 333 ? -24.484 68 25.969 1 54.66 333 VAL B C 1
ATOM 5440 O O . VAL B 1 333 ? -25.078 69 26.328 1 54.66 333 VAL B O 1
ATOM 5443 N N . GLU B 1 334 ? -23.578 67.375 26.625 1 51.59 334 GLU B N 1
ATOM 5444 C CA . GLU B 1 334 ? -23.328 67.875 27.984 1 51.59 334 GLU B CA 1
ATOM 5445 C C . GLU B 1 334 ? -22.516 69.188 27.938 1 51.59 334 GLU B C 1
ATOM 5447 O O . GLU B 1 334 ? -22.781 70.125 28.719 1 51.59 334 GLU B O 1
ATOM 5452 N N . ASN B 1 335 ? -21.672 69.312 27.078 1 52.97 335 ASN B N 1
ATOM 5453 C CA . ASN B 1 335 ? -20.922 70.5 26.938 1 52.97 335 ASN B CA 1
ATOM 5454 C C . ASN B 1 335 ? -21.781 71.625 26.344 1 52.97 335 ASN B C 1
ATOM 5456 O O . ASN B 1 335 ? -21.625 72.812 26.703 1 52.97 335 ASN B O 1
ATOM 5460 N N . ALA B 1 336 ? -22.703 71.375 25.547 1 52.34 336 ALA B N 1
ATOM 5461 C CA . ALA B 1 336 ? -23.656 72.312 25.031 1 52.34 336 ALA B CA 1
ATOM 5462 C C . ALA B 1 336 ? -24.609 72.812 26.109 1 52.34 336 ALA B C 1
ATOM 5464 O O . ALA B 1 336 ? -25 74 26.141 1 52.34 336 ALA B O 1
ATOM 5465 N N . ARG B 1 337 ? -24.875 72 27.094 1 51.72 337 ARG B N 1
ATOM 5466 C CA . ARG B 1 337 ? -25.734 72.375 28.188 1 51.72 337 ARG B CA 1
ATOM 5467 C C . ARG B 1 337 ? -24.969 73.312 29.172 1 51.72 337 ARG B C 1
ATOM 5469 O O . ARG B 1 337 ? -25.562 74.188 29.781 1 51.72 337 ARG B O 1
ATOM 5476 N N . SER B 1 338 ? -23.688 73 29.266 1 48.75 338 SER B N 1
ATOM 5477 C CA . SER B 1 338 ? -22.953 73.875 30.219 1 48.75 338 SER B CA 1
ATOM 5478 C C . SER B 1 338 ? -22.734 75.25 29.672 1 48.75 338 SER B C 1
ATOM 5480 O O . SER B 1 338 ? -22.5 76.188 30.438 1 48.75 338 SER B O 1
ATOM 5482 N N . VAL B 1 339 ? -22.688 75.5 28.375 1 48.97 339 VAL B N 1
ATOM 5483 C CA . VAL B 1 339 ? -22.516 76.812 27.844 1 48.97 339 VAL B CA 1
ATOM 5484 C C . VAL B 1 339 ? -23.828 77.625 27.969 1 48.97 339 VAL B C 1
ATOM 5486 O O . VAL B 1 339 ? -23.828 78.812 28 1 48.97 339 VAL B O 1
ATOM 5489 N N . ASP B 1 340 ? -24.953 76.938 27.906 1 46.03 340 ASP B N 1
ATOM 5490 C CA . ASP B 1 340 ? -26.172 77.75 27.969 1 46.03 340 ASP B CA 1
ATOM 5491 C C . ASP B 1 340 ? -26.531 78.125 29.406 1 46.03 340 ASP B C 1
ATOM 5493 O O . ASP B 1 340 ? -27.422 78.875 29.641 1 46.03 340 ASP B O 1
ATOM 5497 N N . GLY B 1 341 ? -25.984 77.5 30.469 1 33.56 341 GLY B N 1
ATOM 5498 C CA . GLY B 1 341 ? -26.297 78.125 31.766 1 33.56 341 GLY B CA 1
ATOM 5499 C C . GLY B 1 341 ? -25.297 79.125 32.219 1 33.56 341 GLY B C 1
ATOM 5500 O O . GLY B 1 341 ? -24.141 79.125 31.797 1 33.56 341 GLY B O 1
#

Radius of gyration: 33.53 Å; Cα contacts (8 Å, |Δi|>4): 549; chains: 2; bounding box: 52×123×77 Å